Protein AF-A0A1Y4UDP0-F1 (afdb_monomer_lite)

Radius of gyration: 31.89 Å; chains: 1; bounding box: 86×38×86 Å

Sequence (429 aa):
MNTGKEQKILLIIIVIILILTGGYLWKQQQNLVKVISVVLPNDYKDTQQDWIEGIKTCSSDLDFQVNFFFEENEEELNKRLDIENSQNISALITSNDCNINSKDLFAEGYNLAFNIAQKSRPVKLEKNDNEFKIGISLYNKDDTFINTLSTEIENSLKKVANDNNVRLLLDVEDAKGDKYEQNRHIEYFMEQKCDVIAVNIIDTWNASKVINRGKEERIPVIFFNREPSDEDISLWNDVYYVGTDGIELGKMQGEILTEAFLKNNSEIDKNKDGILQYILVEGEEGHSDSVRRTDAMLKKIDNNFTTEQISLVSADWKRDVAKEEFSKVDINKIQNSEAVVCNNDDMALGVLDAMKEMGIKDFPAILGVNGDNEVIDNIEKGYILGTISQNIKGQADIIADLSFKLWKKEYINEEQKIYISGEKHIKLY

pLDDT: mean 77.69, std 23.22, range [30.17, 98.81]

Secondary structure (DSSP, 8-state):
--HHHHHHHHHHHHHHHHHHHHHHHHHHHTT---EEEEEE-GGGTTT-HHHHHHHHHHHHTTT-EEEEEE---HHHHHHHS-TTS-S-------GGG----TTSHHHHHHHHHHHHHHHS--------TTEEEEEEEES-TTSHHHHHHHHHHHHHHHHHHHHTT-EEEEEEEE-TT-HHHHHHHHHHHHHTT-SEEEE--S-GGGHHHHHHHHHHHT--EEEESSPPPHHHHHT-TTEEEEEE-HHHHHHHHHHHHHHHHHHSHHHH-SSSSSEEEEEEEESSTT-HHHHHHHHHHHHHHTTTSEEEEEEEEE-TT-HHHHHHHHTTS-HHHHHH-SEEEESSHHHHHHHHHHHHHTT--S--EEE-SB--HHHHHHHHTTS--B--B--HHHHHHHHHHHHHHHHHT----TTTGGGS-STTEEEE-

Structure (mmCIF, N/CA/C/O backbone):
data_AF-A0A1Y4UDP0-F1
#
_entry.id   AF-A0A1Y4UDP0-F1
#
loop_
_atom_site.group_PDB
_atom_site.id
_atom_site.type_symbol
_atom_site.label_atom_id
_atom_site.label_alt_id
_atom_site.label_comp_id
_atom_site.label_asym_id
_atom_site.label_entity_id
_atom_site.label_seq_id
_atom_site.pdbx_PDB_ins_code
_atom_site.Cartn_x
_atom_site.Cartn_y
_atom_site.Cartn_z
_atom_site.occupancy
_atom_site.B_iso_or_equiv
_atom_site.auth_seq_id
_atom_site.auth_comp_id
_atom_site.auth_asym_id
_atom_site.auth_atom_id
_atom_site.pdbx_PDB_model_num
ATOM 1 N N . MET A 1 1 ? 60.474 14.765 -49.844 1.00 38.56 1 MET A N 1
ATOM 2 C CA . MET A 1 1 ? 61.115 14.082 -48.699 1.00 38.56 1 MET A CA 1
ATOM 3 C C . MET A 1 1 ? 60.457 14.548 -47.404 1.00 38.56 1 MET A C 1
ATOM 5 O O . MET A 1 1 ? 60.931 15.503 -46.811 1.00 38.56 1 MET A O 1
ATOM 9 N N . ASN A 1 2 ? 59.336 13.922 -47.025 1.00 38.66 2 ASN A N 1
ATOM 10 C CA . ASN A 1 2 ? 58.865 13.772 -45.631 1.00 38.66 2 ASN A CA 1
ATOM 11 C C . ASN A 1 2 ? 57.660 12.805 -45.501 1.00 38.66 2 ASN A C 1
ATOM 13 O O . ASN A 1 2 ? 57.052 12.708 -44.439 1.00 38.66 2 ASN A O 1
ATOM 17 N N . THR A 1 3 ? 57.349 12.037 -46.553 1.00 49.44 3 THR A N 1
ATOM 18 C CA . THR A 1 3 ? 56.143 11.200 -46.660 1.00 49.44 3 THR A CA 1
ATOM 19 C C . THR A 1 3 ? 56.081 10.112 -45.589 1.00 49.44 3 THR A C 1
ATOM 21 O O . THR A 1 3 ? 55.053 9.938 -44.952 1.00 49.44 3 THR A O 1
ATOM 24 N N . GLY A 1 4 ? 57.207 9.467 -45.271 1.00 44.09 4 GLY A N 1
ATOM 25 C CA . GLY A 1 4 ? 57.246 8.438 -44.227 1.00 44.09 4 GLY A CA 1
ATOM 26 C C . GLY A 1 4 ? 57.098 8.964 -42.792 1.00 44.09 4 GLY A C 1
ATOM 27 O O . GLY A 1 4 ? 56.805 8.183 -41.892 1.00 44.09 4 GLY A O 1
ATOM 28 N N . LYS A 1 5 ? 57.311 10.266 -42.543 1.00 40.81 5 LYS A N 1
ATOM 29 C CA . LYS A 1 5 ? 57.174 10.864 -41.203 1.00 40.81 5 LYS A CA 1
ATOM 30 C C . LYS A 1 5 ? 55.748 11.363 -40.976 1.00 40.81 5 LYS A C 1
ATOM 32 O O . LYS A 1 5 ? 55.191 11.121 -39.913 1.00 40.81 5 LYS A O 1
ATOM 37 N N . GLU A 1 6 ? 55.147 11.971 -41.995 1.00 45.81 6 GLU A N 1
ATOM 38 C CA . GLU A 1 6 ? 53.739 12.391 -42.000 1.00 45.81 6 GLU A CA 1
ATOM 39 C C . GLU A 1 6 ? 52.789 11.185 -41.971 1.00 45.81 6 GLU A C 1
ATOM 41 O O . GLU A 1 6 ? 51.861 11.170 -41.168 1.00 45.81 6 GLU A O 1
ATOM 46 N N . GLN A 1 7 ? 53.089 10.115 -42.720 1.00 48.62 7 GLN A N 1
ATOM 47 C CA . GLN A 1 7 ? 52.326 8.860 -42.664 1.00 48.62 7 GLN A CA 1
ATOM 48 C C . GLN A 1 7 ? 52.408 8.180 -41.288 1.00 48.62 7 GLN A C 1
ATOM 50 O O . GLN A 1 7 ? 51.400 7.686 -40.793 1.00 48.62 7 GLN A O 1
ATOM 55 N N . LYS A 1 8 ? 53.576 8.200 -40.625 1.00 44.59 8 LYS A N 1
ATOM 56 C CA . LYS A 1 8 ? 53.734 7.679 -39.252 1.00 44.59 8 LYS A CA 1
ATOM 57 C C . LYS A 1 8 ? 52.982 8.513 -38.214 1.00 44.59 8 LYS A C 1
ATOM 59 O O . LYS A 1 8 ? 52.437 7.951 -37.272 1.00 44.59 8 LYS A O 1
ATOM 64 N N . ILE A 1 9 ? 52.946 9.836 -38.381 1.00 46.22 9 ILE A N 1
ATOM 65 C CA . ILE A 1 9 ? 52.204 10.741 -37.494 1.00 46.22 9 ILE A CA 1
ATOM 66 C C . ILE A 1 9 ? 50.697 10.513 -37.651 1.00 46.22 9 ILE A C 1
ATOM 68 O O . ILE A 1 9 ? 50.021 10.324 -36.644 1.00 46.22 9 ILE A O 1
ATOM 72 N N . LEU A 1 10 ? 50.189 10.431 -38.887 1.00 49.62 10 LEU A N 1
ATOM 73 C CA . LEU A 1 10 ? 48.777 10.152 -39.169 1.00 49.62 10 LEU A CA 1
ATOM 74 C C . LEU A 1 10 ? 48.330 8.805 -38.576 1.00 49.62 10 LEU A C 1
ATOM 76 O O . LEU A 1 10 ? 47.253 8.708 -37.999 1.00 49.62 10 LEU A O 1
ATOM 80 N N . LEU A 1 11 ? 49.189 7.786 -38.634 1.00 49.34 11 LEU A N 1
ATOM 81 C CA . LEU A 1 11 ? 48.905 6.468 -38.069 1.00 49.34 11 LEU A CA 1
ATOM 82 C C . LEU A 1 11 ? 48.879 6.468 -36.531 1.00 49.34 11 LEU A C 1
ATOM 84 O O . LEU A 1 11 ? 47.990 5.870 -35.934 1.00 49.34 11 LEU A O 1
ATOM 88 N N . ILE A 1 12 ? 49.811 7.177 -35.881 1.00 49.22 12 ILE A N 1
ATOM 89 C CA . ILE A 1 12 ? 49.803 7.378 -34.420 1.00 49.22 12 ILE A CA 1
ATOM 90 C C . ILE A 1 12 ? 48.519 8.097 -33.993 1.00 49.22 12 ILE A C 1
ATOM 92 O O . ILE A 1 12 ? 47.938 7.763 -32.966 1.00 49.22 12 ILE A O 1
ATOM 96 N N . ILE A 1 13 ? 48.042 9.043 -34.802 1.00 52.22 13 ILE A N 1
ATOM 97 C CA . ILE A 1 13 ? 46.789 9.760 -34.556 1.00 52.22 13 ILE A CA 1
ATOM 98 C C . ILE A 1 13 ? 45.582 8.836 -34.719 1.00 52.22 13 ILE A C 1
ATOM 100 O O . ILE A 1 13 ? 44.713 8.855 -33.856 1.00 52.22 13 ILE A O 1
ATOM 104 N N . ILE A 1 14 ? 45.545 7.983 -35.746 1.00 53.28 14 ILE A N 1
ATOM 105 C CA . ILE A 1 14 ? 44.483 6.979 -35.920 1.00 53.28 14 ILE A CA 1
ATOM 106 C C . ILE A 1 14 ? 44.465 6.008 -34.734 1.00 53.28 14 ILE A C 1
ATOM 108 O O . ILE A 1 14 ? 43.399 5.724 -34.203 1.00 53.28 14 ILE A O 1
ATOM 112 N N . VAL A 1 15 ? 45.625 5.558 -34.251 1.00 51.41 15 VAL A N 1
ATOM 113 C CA . VAL A 1 15 ? 45.730 4.680 -33.073 1.00 51.41 15 VAL A CA 1
ATOM 114 C C . VAL A 1 15 ? 45.275 5.389 -31.796 1.00 51.41 15 VAL A C 1
ATOM 116 O O . VAL A 1 15 ? 44.519 4.815 -31.019 1.00 51.41 15 VAL A O 1
ATOM 119 N N . ILE A 1 16 ? 45.669 6.647 -31.587 1.00 52.31 16 ILE A N 1
ATOM 120 C CA . ILE A 1 16 ? 45.225 7.447 -30.437 1.00 52.31 16 ILE A CA 1
ATOM 121 C C . ILE A 1 16 ? 43.714 7.688 -30.505 1.00 52.31 16 ILE A C 1
ATOM 123 O O . ILE A 1 16 ? 43.038 7.554 -29.492 1.00 52.31 16 ILE A O 1
ATOM 127 N N . ILE A 1 17 ? 43.164 7.971 -31.686 1.00 53.88 17 ILE A N 1
ATOM 128 C CA . ILE A 1 17 ? 41.721 8.109 -31.892 1.00 53.88 17 ILE A CA 1
ATOM 129 C C . ILE A 1 17 ? 41.028 6.768 -31.642 1.00 53.88 17 ILE A C 1
ATOM 131 O O . ILE A 1 17 ? 40.047 6.746 -30.918 1.00 53.88 17 ILE A O 1
ATOM 135 N N . LEU A 1 18 ? 41.534 5.636 -32.128 1.00 53.03 18 LEU A N 1
ATOM 136 C CA . LEU A 1 18 ? 40.938 4.318 -31.879 1.00 53.03 18 LEU A CA 1
ATOM 137 C C . LEU A 1 18 ? 40.977 3.926 -30.394 1.00 53.03 18 LEU A C 1
ATOM 139 O O . LEU A 1 18 ? 39.991 3.405 -29.885 1.00 53.03 18 LEU A O 1
ATOM 143 N N . ILE A 1 19 ? 42.059 4.236 -29.675 1.00 51.56 19 ILE A N 1
ATOM 144 C CA . ILE A 1 19 ? 42.188 3.981 -28.231 1.00 51.56 19 ILE A CA 1
ATOM 145 C C . ILE A 1 19 ? 41.296 4.926 -27.421 1.00 51.56 19 ILE A C 1
ATOM 147 O O . ILE A 1 19 ? 40.658 4.496 -26.465 1.00 51.56 19 ILE A O 1
ATOM 151 N N . LEU A 1 20 ? 41.216 6.206 -27.792 1.00 49.97 20 LEU A N 1
ATOM 152 C CA . LEU A 1 20 ? 40.381 7.183 -27.093 1.00 49.97 20 LEU A CA 1
ATOM 153 C C . LEU A 1 20 ? 38.897 6.982 -27.395 1.00 49.97 20 LEU A C 1
ATOM 155 O O . LEU A 1 20 ? 38.095 7.053 -26.476 1.00 49.97 20 LEU A O 1
ATOM 159 N N . THR A 1 21 ? 38.525 6.689 -28.640 1.00 53.19 21 THR A N 1
ATOM 160 C CA . THR A 1 21 ? 37.130 6.459 -29.054 1.00 53.19 21 THR A CA 1
ATOM 161 C C . THR A 1 21 ? 36.673 5.073 -28.619 1.00 53.19 21 THR A C 1
ATOM 163 O O . THR A 1 21 ? 35.600 4.951 -28.044 1.00 53.19 21 THR A O 1
ATOM 166 N N . GLY A 1 22 ? 37.510 4.047 -28.794 1.00 51.25 22 GLY A N 1
ATOM 167 C CA . GLY A 1 22 ? 37.279 2.701 -28.276 1.00 51.25 22 GLY A CA 1
ATOM 168 C C . GLY A 1 22 ? 37.213 2.693 -26.753 1.00 51.25 22 GLY A C 1
ATOM 169 O O . GLY A 1 22 ? 36.236 2.213 -26.208 1.00 51.25 22 GLY A O 1
ATOM 170 N N . GLY A 1 23 ? 38.162 3.322 -26.055 1.00 46.66 23 GLY A N 1
ATOM 171 C CA . GLY A 1 23 ? 38.160 3.435 -24.593 1.00 46.66 23 GLY A CA 1
ATOM 172 C C . GLY A 1 23 ? 37.022 4.297 -24.036 1.00 46.66 23 GLY A C 1
ATOM 173 O O . GLY A 1 23 ? 36.459 3.967 -22.994 1.00 46.66 23 GLY A O 1
ATOM 174 N N . TYR A 1 24 ? 36.634 5.375 -24.724 1.00 47.44 24 TYR A N 1
ATOM 175 C CA . TYR A 1 24 ? 35.491 6.210 -24.343 1.00 47.44 24 TYR A CA 1
ATOM 176 C C . TYR A 1 24 ? 34.159 5.486 -24.567 1.00 47.44 24 TYR A C 1
ATOM 178 O O . TYR A 1 24 ? 33.324 5.473 -23.664 1.00 47.44 24 TYR A O 1
ATOM 186 N N . LEU A 1 25 ? 33.976 4.830 -25.719 1.00 47.41 25 LEU A N 1
ATOM 187 C CA . LEU A 1 25 ? 32.799 4.007 -26.009 1.00 47.41 25 LEU A CA 1
ATOM 188 C C . LEU A 1 25 ? 32.745 2.774 -25.102 1.00 47.41 25 LEU A C 1
ATOM 190 O O . LEU A 1 25 ? 31.683 2.462 -24.586 1.00 47.41 25 LEU A O 1
ATOM 194 N N . TRP A 1 26 ? 33.874 2.134 -24.807 1.00 46.44 26 TRP A N 1
ATOM 195 C CA . TRP A 1 26 ? 33.985 1.018 -23.865 1.00 46.44 26 TRP A CA 1
ATOM 196 C C . TRP A 1 26 ? 33.598 1.439 -22.440 1.00 46.44 26 TRP A C 1
ATOM 198 O O . TRP A 1 26 ? 32.776 0.785 -21.798 1.00 46.44 26 TRP A O 1
ATOM 208 N N . LYS A 1 27 ? 34.087 2.599 -21.977 1.00 42.88 27 LYS A N 1
ATOM 209 C CA . LYS A 1 27 ? 33.776 3.155 -20.650 1.00 42.88 27 LYS A CA 1
ATOM 210 C C . LYS A 1 27 ? 32.334 3.676 -20.522 1.00 42.88 27 LYS A C 1
ATOM 212 O O . LYS A 1 27 ? 31.789 3.658 -19.424 1.00 42.88 27 LYS A O 1
ATOM 217 N N . GLN A 1 28 ? 31.709 4.132 -21.612 1.00 48.47 28 GLN A N 1
ATOM 218 C CA . GLN A 1 28 ? 30.318 4.625 -21.642 1.00 48.47 28 GLN A CA 1
ATOM 219 C C . GLN A 1 28 ? 29.284 3.535 -22.006 1.00 48.47 28 GLN A C 1
ATOM 221 O O . GLN A 1 28 ? 28.110 3.654 -21.654 1.00 48.47 28 GLN A O 1
ATOM 226 N N . GLN A 1 29 ? 29.680 2.469 -22.711 1.00 49.03 29 GLN A N 1
ATOM 227 C CA . GLN A 1 29 ? 28.775 1.455 -23.280 1.00 49.03 29 GLN A CA 1
ATOM 228 C C . GLN A 1 29 ? 29.024 0.017 -22.798 1.00 49.03 29 GLN A C 1
ATOM 230 O O . GLN A 1 29 ? 28.555 -0.906 -23.454 1.00 49.03 29 GLN A O 1
ATOM 235 N N . GLN A 1 30 ? 29.713 -0.179 -21.666 1.00 49.25 30 GLN A N 1
ATOM 236 C CA . GLN A 1 30 ? 29.819 -1.463 -20.948 1.00 49.25 30 GLN A CA 1
ATOM 237 C C . GLN A 1 30 ? 29.990 -2.698 -21.866 1.00 49.25 30 GLN A C 1
ATOM 239 O O . GLN A 1 30 ? 29.093 -3.525 -21.989 1.00 49.25 30 GLN A O 1
ATOM 244 N N . ASN A 1 31 ? 31.154 -2.838 -22.509 1.00 46.94 31 ASN A N 1
ATOM 245 C CA . ASN A 1 31 ? 31.559 -4.051 -23.250 1.00 46.94 31 ASN A CA 1
ATOM 246 C C . ASN A 1 31 ? 30.736 -4.435 -24.506 1.00 46.94 31 ASN A C 1
ATOM 248 O O . ASN A 1 31 ? 30.874 -5.553 -25.005 1.00 46.94 31 ASN A O 1
ATOM 252 N N . LEU A 1 32 ? 29.912 -3.540 -25.064 1.00 44.22 32 LEU A N 1
ATOM 253 C CA . LEU A 1 32 ? 29.118 -3.833 -26.274 1.00 44.22 32 LEU A CA 1
ATOM 254 C C . LEU A 1 32 ? 29.910 -3.772 -27.595 1.00 44.22 32 LEU A C 1
ATOM 256 O O . LEU A 1 32 ? 29.497 -4.364 -28.590 1.00 44.22 32 LEU A O 1
ATOM 260 N N . VAL A 1 33 ? 31.050 -3.078 -27.631 1.00 49.47 33 VAL A N 1
ATOM 261 C CA . VAL A 1 33 ? 31.911 -3.020 -28.824 1.00 49.47 33 VAL A CA 1
ATOM 262 C C . VAL A 1 33 ? 32.983 -4.101 -28.714 1.00 49.47 33 VAL A C 1
ATOM 264 O O . VAL A 1 33 ? 34.008 -3.889 -28.074 1.00 49.47 33 VAL A O 1
ATOM 267 N N . LYS A 1 34 ? 32.744 -5.263 -29.335 1.00 50.91 34 LYS A N 1
ATOM 268 C CA . LYS A 1 34 ? 33.712 -6.375 -29.367 1.00 50.91 34 LYS A CA 1
ATOM 269 C C . LYS A 1 34 ? 34.588 -6.399 -30.615 1.00 50.91 34 LYS A C 1
ATOM 271 O O . LYS A 1 34 ? 35.609 -7.076 -30.609 1.00 50.91 34 LYS A O 1
ATOM 276 N N . VAL A 1 35 ? 34.213 -5.687 -31.681 1.00 55.09 35 VAL A N 1
ATOM 277 C CA . VAL A 1 35 ? 34.963 -5.646 -32.945 1.00 55.09 35 VAL A CA 1
ATOM 278 C C . VAL A 1 35 ? 34.925 -4.236 -33.534 1.00 55.09 35 VAL A C 1
ATOM 280 O O . VAL A 1 35 ? 33.855 -3.649 -33.616 1.00 55.09 35 VAL A O 1
ATOM 283 N N . ILE A 1 36 ? 36.066 -3.707 -33.975 1.00 57.09 36 ILE A N 1
ATOM 284 C CA . ILE A 1 36 ? 36.199 -2.435 -34.694 1.00 57.09 36 ILE A CA 1
ATOM 285 C C . ILE A 1 36 ? 36.829 -2.718 -36.057 1.00 57.09 36 ILE A C 1
ATOM 287 O O . ILE A 1 36 ? 37.918 -3.274 -36.135 1.00 57.09 36 ILE A O 1
ATOM 291 N N . SER A 1 37 ? 36.170 -2.314 -37.137 1.00 58.69 37 SER A N 1
ATOM 292 C CA . SER A 1 37 ? 36.687 -2.446 -38.503 1.00 58.69 37 SER A CA 1
ATOM 293 C C . SER A 1 37 ? 37.269 -1.113 -38.981 1.00 58.69 37 SER A C 1
ATOM 295 O O . SER A 1 37 ? 36.711 -0.063 -38.699 1.00 58.69 37 SER A O 1
ATOM 297 N N . VAL A 1 38 ? 38.398 -1.127 -39.686 1.00 58.53 38 VAL A N 1
ATOM 298 C CA . VAL A 1 38 ? 39.079 0.071 -40.200 1.00 58.53 38 VAL A CA 1
ATOM 299 C C . VAL A 1 38 ? 39.439 -0.166 -41.659 1.00 58.53 38 VAL A C 1
ATOM 301 O O . VAL A 1 38 ? 40.071 -1.169 -41.972 1.00 58.53 38 VAL A O 1
ATOM 304 N N . VAL A 1 39 ? 39.061 0.747 -42.553 1.00 55.91 39 VAL A N 1
ATOM 305 C CA . VAL A 1 39 ? 39.408 0.677 -43.979 1.00 55.91 39 VAL A CA 1
ATOM 306 C C . VAL A 1 39 ? 40.509 1.694 -44.261 1.00 55.91 39 VAL A C 1
ATOM 308 O O . VAL A 1 39 ? 40.384 2.862 -43.910 1.00 55.91 39 VAL A O 1
ATOM 311 N N . LEU A 1 40 ? 41.609 1.240 -44.854 1.00 55.69 40 LEU A N 1
ATOM 312 C CA . LEU A 1 40 ? 42.770 2.057 -45.190 1.00 55.69 40 LEU A CA 1
ATOM 313 C C . LEU A 1 40 ? 42.903 2.211 -46.712 1.00 55.69 40 LEU A C 1
ATOM 315 O O . LE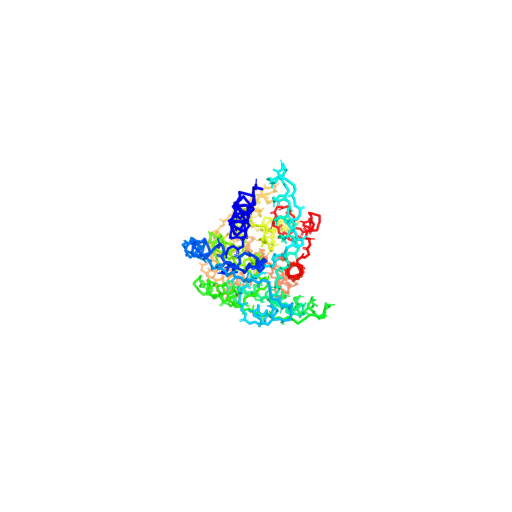U A 1 40 ? 42.555 1.295 -47.454 1.00 55.69 40 LEU A O 1
ATOM 319 N N . PRO A 1 41 ? 43.463 3.317 -47.211 1.00 56.88 41 PRO A N 1
ATOM 320 C CA . PRO A 1 41 ? 43.741 3.465 -48.637 1.00 56.88 41 PRO A CA 1
ATOM 321 C C . PRO A 1 41 ? 44.716 2.392 -49.167 1.00 56.88 41 PRO A C 1
ATOM 323 O O . PRO A 1 41 ? 45.616 1.935 -48.455 1.00 56.88 41 PRO A O 1
ATOM 326 N N . ASN A 1 42 ? 44.544 1.959 -50.421 1.00 58.56 42 ASN A N 1
ATOM 327 C CA . ASN A 1 42 ? 45.311 0.846 -51.016 1.00 58.56 42 ASN A CA 1
ATOM 328 C C . ASN A 1 42 ? 46.831 1.072 -51.072 1.00 58.56 42 ASN A C 1
ATOM 330 O O . ASN A 1 42 ? 47.605 0.117 -51.041 1.00 58.56 42 ASN A O 1
ATOM 334 N N . ASP A 1 43 ? 47.273 2.323 -51.132 1.00 57.59 43 ASP A N 1
ATOM 335 C CA . ASP A 1 43 ? 48.680 2.730 -51.105 1.00 57.59 43 ASP A CA 1
ATOM 336 C C . ASP A 1 43 ? 49.384 2.427 -49.765 1.00 57.59 43 ASP A C 1
ATOM 338 O O . ASP A 1 43 ? 50.612 2.483 -49.689 1.00 57.59 43 ASP A O 1
ATOM 342 N N . TYR A 1 44 ? 48.638 2.016 -48.732 1.00 54.78 44 TYR A N 1
ATOM 343 C CA . TYR A 1 44 ? 49.161 1.598 -47.425 1.00 54.78 44 TYR A CA 1
ATOM 344 C C . TYR A 1 44 ? 49.373 0.078 -47.295 1.00 54.78 44 TYR A C 1
ATOM 346 O O . TYR A 1 44 ? 49.915 -0.379 -46.284 1.00 54.78 44 TYR A O 1
ATOM 354 N N . LYS A 1 45 ? 48.983 -0.714 -48.305 1.00 59.28 45 LYS A N 1
ATOM 355 C CA . LYS A 1 45 ? 48.961 -2.190 -48.258 1.00 59.28 45 LYS A CA 1
ATOM 356 C C . LYS A 1 45 ? 50.332 -2.834 -48.021 1.00 59.28 45 LYS A C 1
ATOM 358 O O . LYS A 1 45 ? 50.424 -3.820 -47.292 1.00 59.28 45 LYS A O 1
ATOM 363 N N . ASP A 1 46 ? 51.391 -2.236 -48.568 1.00 54.16 46 ASP A N 1
ATOM 364 C CA . ASP A 1 46 ? 52.741 -2.820 -48.574 1.00 54.16 46 ASP A CA 1
ATOM 365 C C . ASP A 1 46 ? 53.677 -2.274 -47.477 1.00 54.16 46 ASP A C 1
ATOM 367 O O . ASP A 1 46 ? 54.778 -2.789 -47.295 1.00 54.16 46 ASP A O 1
ATOM 371 N N . THR A 1 47 ? 53.287 -1.230 -46.733 1.00 53.56 47 THR A N 1
ATOM 372 C CA . THR A 1 47 ? 54.210 -0.491 -45.835 1.00 53.56 47 THR A CA 1
ATOM 373 C C . THR A 1 47 ? 53.945 -0.647 -44.335 1.00 53.56 47 THR A C 1
ATOM 375 O O . THR A 1 47 ? 54.678 -0.064 -43.536 1.00 53.56 47 THR A O 1
ATOM 378 N N . GLN A 1 48 ? 52.919 -1.401 -43.921 1.00 58.34 48 GLN A N 1
ATOM 379 C CA . GLN A 1 48 ? 52.398 -1.331 -42.542 1.00 58.34 48 GLN A CA 1
ATOM 380 C C . GLN A 1 48 ? 51.969 -2.687 -41.931 1.00 58.34 48 GLN A C 1
ATOM 382 O O . GLN A 1 48 ? 51.278 -2.695 -40.913 1.00 58.34 48 GLN A O 1
ATOM 387 N N . GLN A 1 49 ? 52.368 -3.835 -42.499 1.00 56.31 49 GLN A N 1
ATOM 388 C CA . GLN A 1 49 ? 51.940 -5.162 -42.004 1.00 56.31 49 GLN A CA 1
ATOM 389 C C . GLN A 1 49 ? 52.319 -5.416 -40.532 1.00 56.31 49 GLN A C 1
ATOM 391 O O . GLN A 1 49 ? 51.450 -5.772 -39.740 1.00 56.31 49 GLN A O 1
ATOM 396 N N . ASP A 1 50 ? 53.561 -5.120 -40.137 1.00 53.00 50 ASP A N 1
ATOM 397 C CA . ASP A 1 50 ? 54.038 -5.319 -38.756 1.00 53.00 50 ASP A CA 1
ATOM 398 C C . ASP A 1 50 ? 53.255 -4.484 -37.721 1.00 53.00 50 ASP A C 1
ATOM 400 O O . ASP A 1 50 ? 53.094 -4.877 -36.566 1.00 53.00 50 ASP A O 1
ATOM 404 N N . TRP A 1 51 ? 52.737 -3.322 -38.130 1.00 53.31 51 TRP A N 1
ATOM 405 C CA . TRP A 1 51 ? 51.965 -2.427 -37.263 1.00 53.31 51 TRP A CA 1
ATOM 406 C C . TRP A 1 51 ? 50.512 -2.868 -37.114 1.00 53.31 51 TRP A C 1
ATOM 408 O O . TRP A 1 51 ? 49.959 -2.788 -36.017 1.00 53.31 51 TRP A O 1
ATOM 418 N N . ILE A 1 52 ? 49.907 -3.367 -38.195 1.00 58.03 52 ILE A N 1
ATOM 419 C CA . ILE A 1 52 ? 48.578 -3.992 -38.164 1.00 58.03 52 ILE A CA 1
ATOM 420 C C . ILE A 1 52 ? 48.592 -5.189 -37.203 1.00 58.03 52 ILE A C 1
ATOM 422 O O . ILE A 1 52 ? 47.676 -5.337 -36.394 1.00 58.03 52 ILE A O 1
ATOM 426 N N . GLU A 1 53 ? 49.651 -5.999 -37.248 1.00 58.12 53 GLU A N 1
ATOM 427 C CA . GLU A 1 53 ? 49.873 -7.117 -36.323 1.00 58.12 53 GLU A CA 1
ATOM 428 C C . GLU A 1 53 ? 49.975 -6.633 -34.860 1.00 58.12 53 GLU A C 1
ATOM 430 O O . GLU A 1 53 ? 49.324 -7.177 -33.963 1.00 58.12 53 GLU A O 1
ATOM 435 N N . GLY A 1 54 ? 50.735 -5.557 -34.618 1.00 54.31 54 GLY A N 1
ATOM 436 C CA . GLY A 1 54 ? 50.911 -4.968 -33.287 1.00 54.31 54 GLY A CA 1
ATOM 437 C C . GLY A 1 54 ? 49.617 -4.414 -32.685 1.00 54.31 54 GLY A C 1
ATOM 438 O O . GLY A 1 54 ? 49.328 -4.656 -31.516 1.00 54.31 54 GLY A O 1
ATOM 439 N N . ILE A 1 55 ? 48.795 -3.725 -33.483 1.00 55.44 55 ILE A N 1
ATOM 440 C CA . ILE A 1 55 ? 47.505 -3.184 -33.022 1.00 55.44 55 ILE A CA 1
ATOM 441 C C . ILE A 1 55 ? 46.522 -4.313 -32.711 1.00 55.44 55 ILE A C 1
ATOM 443 O O . ILE A 1 55 ? 45.850 -4.253 -31.683 1.00 55.44 55 ILE A O 1
ATOM 447 N N . LYS A 1 56 ? 46.467 -5.359 -33.546 1.00 57.44 56 LYS A N 1
ATOM 448 C CA . LYS A 1 56 ? 45.646 -6.549 -33.273 1.00 57.44 56 LYS A CA 1
ATOM 449 C C . LYS A 1 56 ? 46.021 -7.189 -31.939 1.00 57.44 56 LYS A C 1
ATOM 451 O O . LYS A 1 56 ? 45.135 -7.446 -31.127 1.00 57.44 56 LYS A O 1
ATOM 456 N N . THR A 1 57 ? 47.321 -7.345 -31.694 1.00 53.44 57 THR A N 1
ATOM 457 C CA . THR A 1 57 ? 47.864 -7.892 -30.441 1.00 53.44 57 THR A CA 1
ATOM 458 C C . THR A 1 57 ? 47.488 -7.027 -29.231 1.00 53.44 57 THR A C 1
ATOM 460 O O . THR A 1 57 ? 47.005 -7.540 -28.230 1.00 53.44 57 THR A O 1
ATOM 463 N N . CYS A 1 58 ? 47.629 -5.700 -29.317 1.00 49.78 58 CYS A N 1
ATOM 464 C CA . CYS A 1 58 ? 47.240 -4.819 -28.211 1.00 49.78 58 CYS A CA 1
ATOM 465 C C . CYS A 1 58 ? 45.720 -4.765 -27.992 1.00 49.78 58 CYS A C 1
ATOM 467 O O . CYS A 1 58 ? 45.275 -4.582 -26.864 1.00 49.78 58 CYS A O 1
ATOM 469 N N . SER A 1 59 ? 44.918 -4.902 -29.053 1.00 52.41 59 SER A N 1
ATOM 470 C CA . SER A 1 59 ? 43.457 -4.903 -28.938 1.00 52.41 59 SER A CA 1
ATOM 471 C C . SER A 1 59 ? 42.928 -6.169 -28.262 1.00 52.41 59 SER A C 1
ATOM 473 O O . SER A 1 59 ? 42.053 -6.069 -27.404 1.00 52.41 59 SER A O 1
ATOM 475 N N . SER A 1 60 ? 43.520 -7.339 -28.545 1.00 53.91 60 SER A N 1
ATOM 476 C CA . SER A 1 60 ? 43.129 -8.589 -27.884 1.00 53.91 60 SER A CA 1
ATOM 477 C C . SER A 1 60 ? 43.335 -8.554 -26.369 1.00 53.91 60 SER A C 1
ATOM 479 O O . SER A 1 60 ? 42.532 -9.130 -25.644 1.00 53.91 60 SER A O 1
ATOM 481 N N . ASP A 1 61 ? 44.346 -7.827 -25.884 1.00 48.44 61 ASP A N 1
ATOM 482 C CA . ASP A 1 61 ? 44.594 -7.648 -24.446 1.00 48.44 61 ASP A CA 1
ATOM 483 C C . ASP A 1 61 ? 43.552 -6.738 -23.758 1.00 48.44 61 ASP A C 1
ATOM 485 O O . ASP A 1 61 ? 43.474 -6.697 -22.531 1.00 48.44 61 ASP A O 1
ATOM 489 N N . LEU A 1 62 ? 42.747 -6.006 -24.538 1.00 49.72 62 LEU A N 1
ATOM 490 C CA . LEU A 1 62 ? 41.702 -5.085 -24.077 1.00 49.72 62 LEU A CA 1
ATOM 491 C C . LEU A 1 62 ? 40.278 -5.621 -24.317 1.00 49.72 62 LEU A C 1
ATOM 493 O O . LEU A 1 62 ? 39.312 -4.872 -24.175 1.00 49.72 62 LEU A O 1
ATOM 497 N N . ASP A 1 63 ? 40.145 -6.907 -24.658 1.00 53.41 63 ASP A N 1
ATOM 498 C CA . ASP A 1 63 ? 38.868 -7.613 -24.850 1.00 53.41 63 ASP A CA 1
ATOM 499 C C . ASP A 1 63 ? 38.007 -7.087 -26.028 1.00 53.41 63 ASP A C 1
ATOM 501 O O . ASP A 1 63 ? 36.786 -7.260 -26.062 1.00 53.41 63 ASP A O 1
ATOM 505 N N . PHE A 1 64 ? 38.641 -6.468 -27.038 1.00 55.19 64 PHE A N 1
ATOM 506 C CA . PHE A 1 64 ? 38.012 -6.121 -28.322 1.00 55.19 64 PHE A CA 1
ATOM 507 C C . PHE A 1 64 ? 38.934 -6.416 -29.520 1.00 55.19 64 PHE A C 1
ATOM 509 O O . PHE A 1 64 ? 40.149 -6.299 -29.445 1.00 55.19 64 PHE A O 1
ATOM 516 N N . GLN A 1 65 ? 38.368 -6.787 -30.668 1.00 57.25 65 GLN A N 1
ATOM 517 C CA . GLN A 1 65 ? 39.105 -7.123 -31.890 1.00 57.25 65 GLN A CA 1
ATOM 518 C C . GLN A 1 65 ? 39.162 -5.930 -32.851 1.00 57.25 65 GLN A C 1
ATOM 520 O O . GLN A 1 65 ? 38.150 -5.277 -33.078 1.00 57.25 65 GLN A O 1
ATOM 525 N N . VAL A 1 66 ? 40.308 -5.673 -33.491 1.00 59.12 66 VAL A N 1
ATOM 526 C CA . VAL A 1 66 ? 40.406 -4.676 -34.575 1.00 59.12 66 VAL A CA 1
ATOM 527 C C . VAL A 1 66 ? 40.705 -5.347 -35.918 1.00 59.12 66 VAL A C 1
ATOM 529 O O . VAL A 1 66 ? 41.721 -6.024 -36.083 1.00 59.12 66 VAL A O 1
ATOM 532 N N . ASN A 1 67 ? 39.833 -5.138 -36.901 1.00 60.59 67 ASN A N 1
ATOM 533 C CA . ASN A 1 67 ? 39.985 -5.620 -38.270 1.00 60.59 67 ASN A CA 1
ATOM 534 C C . ASN A 1 67 ? 40.434 -4.480 -39.184 1.00 60.59 67 ASN A C 1
ATOM 536 O O . ASN A 1 67 ? 39.862 -3.397 -39.152 1.00 60.59 67 ASN A O 1
ATOM 540 N N . PHE A 1 68 ? 41.426 -4.741 -40.031 1.00 62.66 68 PHE A N 1
ATOM 541 C CA . PHE A 1 68 ? 41.888 -3.792 -41.041 1.00 62.66 68 PHE A CA 1
ATOM 542 C C . PHE A 1 68 ? 41.553 -4.316 -42.435 1.00 62.66 68 PHE A C 1
ATOM 544 O O . PHE A 1 68 ? 41.829 -5.474 -42.754 1.00 62.66 68 PHE A O 1
ATOM 551 N N . PHE A 1 69 ? 40.994 -3.441 -43.257 1.00 63.09 69 PHE A N 1
ATOM 552 C CA . PHE A 1 69 ? 40.676 -3.649 -44.661 1.00 63.09 69 PHE A CA 1
ATOM 553 C C . PHE A 1 69 ? 41.393 -2.582 -45.488 1.00 63.09 69 PHE A C 1
ATOM 555 O O . PHE A 1 69 ? 41.776 -1.541 -44.957 1.00 63.09 69 PHE A O 1
ATOM 562 N N . PHE A 1 70 ? 41.563 -2.827 -46.783 1.00 63.91 70 PHE A N 1
ATOM 563 C CA . PHE A 1 70 ? 42.052 -1.817 -47.717 1.00 63.91 70 PHE A CA 1
ATOM 564 C C . PHE A 1 70 ? 40.930 -1.459 -48.694 1.00 63.91 70 PHE A C 1
ATOM 566 O O . PHE A 1 70 ? 40.110 -2.326 -48.991 1.00 63.91 70 PHE A O 1
ATOM 573 N N . GLU A 1 71 ? 40.852 -0.197 -49.124 1.00 57.28 71 GLU A N 1
ATOM 574 C CA . GLU A 1 71 ? 39.787 0.305 -50.002 1.00 57.28 71 GLU A CA 1
ATOM 575 C C . GLU A 1 71 ? 39.640 -0.584 -51.256 1.00 57.28 71 GLU A C 1
ATOM 577 O O . GLU A 1 71 ? 40.505 -0.617 -52.127 1.00 57.28 71 GLU A O 1
ATOM 582 N N . GLU A 1 72 ? 38.521 -1.296 -51.365 1.00 56.50 72 GLU A N 1
ATOM 583 C CA . GLU A 1 72 ? 38.033 -1.937 -52.593 1.00 56.50 72 GLU A CA 1
ATOM 584 C C . GLU A 1 72 ? 36.719 -1.240 -52.997 1.00 56.50 72 GLU A C 1
ATOM 586 O O . GLU A 1 72 ? 36.296 -0.292 -52.331 1.00 56.50 72 GLU A O 1
ATOM 591 N N . ASN A 1 73 ? 36.084 -1.631 -54.109 1.00 52.50 73 ASN A N 1
ATOM 592 C CA . ASN A 1 73 ? 34.844 -0.963 -54.517 1.00 52.50 73 ASN A CA 1
ATOM 593 C C . ASN A 1 73 ? 33.769 -1.052 -53.405 1.00 52.50 73 ASN A C 1
ATOM 595 O O . ASN A 1 73 ? 33.733 -1.997 -52.614 1.00 52.50 73 ASN A O 1
ATOM 599 N N . GLU A 1 74 ? 32.887 -0.056 -53.358 1.00 46.62 74 GLU A N 1
ATOM 600 C CA . GLU A 1 74 ? 31.905 0.153 -52.284 1.00 46.62 74 GLU A CA 1
ATOM 601 C C . GLU A 1 74 ? 30.939 -1.038 -52.085 1.00 46.62 74 GLU A C 1
ATOM 603 O O . GLU A 1 74 ? 30.508 -1.329 -50.970 1.00 46.62 74 GLU A O 1
ATOM 608 N N . GLU A 1 75 ? 30.636 -1.783 -53.151 1.00 47.88 75 GLU A N 1
ATOM 609 C CA . GLU A 1 75 ? 29.742 -2.947 -53.133 1.00 47.88 75 GLU A CA 1
ATOM 610 C C . GLU A 1 75 ? 30.397 -4.171 -52.462 1.00 47.88 75 GLU A C 1
ATOM 612 O O . GLU A 1 75 ? 29.744 -4.951 -51.764 1.00 47.88 75 GLU A O 1
ATOM 617 N N . GLU A 1 76 ? 31.709 -4.324 -52.633 1.00 52.19 76 GLU A N 1
ATOM 618 C CA . GLU A 1 76 ? 32.511 -5.413 -52.071 1.00 52.19 76 GLU A CA 1
ATOM 619 C C . GLU A 1 76 ? 32.843 -5.168 -50.590 1.00 52.19 76 GLU A C 1
ATOM 621 O O . GLU A 1 76 ? 32.830 -6.098 -49.776 1.00 52.19 76 GLU A O 1
ATOM 626 N N . LEU A 1 77 ? 33.021 -3.894 -50.224 1.00 50.47 77 LEU A N 1
ATOM 627 C CA . LEU A 1 77 ? 33.171 -3.434 -48.845 1.00 50.47 77 LEU A CA 1
ATOM 628 C C . LEU A 1 77 ? 31.908 -3.726 -48.013 1.00 50.47 77 LEU A C 1
ATOM 630 O O . LEU A 1 77 ? 31.995 -4.299 -46.928 1.00 50.47 77 LEU A O 1
ATOM 634 N N . ASN A 1 78 ? 30.728 -3.415 -48.560 1.00 50.47 78 ASN A N 1
ATOM 635 C CA . ASN A 1 78 ? 29.437 -3.667 -47.913 1.00 50.47 78 ASN A CA 1
ATOM 636 C C . ASN A 1 78 ? 29.128 -5.167 -47.753 1.00 50.47 78 ASN A C 1
ATOM 638 O O . ASN A 1 78 ? 28.572 -5.567 -46.733 1.00 50.47 78 ASN A O 1
ATOM 642 N N . LYS A 1 79 ? 29.544 -6.019 -48.704 1.00 52.28 79 LYS A N 1
ATOM 643 C CA . LYS A 1 79 ? 29.406 -7.487 -48.600 1.00 52.28 79 LYS A CA 1
ATOM 644 C C . LYS A 1 79 ? 30.281 -8.112 -47.516 1.00 52.28 79 LYS A C 1
ATOM 646 O O . LYS A 1 79 ? 29.876 -9.092 -46.904 1.00 52.28 79 LYS A O 1
ATOM 651 N N . ARG A 1 80 ? 31.493 -7.594 -47.294 1.00 50.31 80 ARG A N 1
ATOM 652 C CA . ARG A 1 80 ? 32.408 -8.119 -46.261 1.00 50.31 80 ARG A CA 1
ATOM 653 C C . ARG A 1 80 ? 32.103 -7.595 -44.862 1.00 50.31 80 ARG A C 1
ATOM 655 O O . ARG A 1 80 ? 32.493 -8.233 -43.889 1.00 50.31 80 ARG A O 1
ATOM 662 N N . LEU A 1 81 ? 31.428 -6.451 -44.769 1.00 49.38 81 LEU A N 1
ATOM 663 C CA . LEU A 1 81 ? 30.984 -5.857 -43.509 1.00 49.38 81 LEU A CA 1
ATOM 664 C C . LEU A 1 81 ? 29.671 -6.451 -42.974 1.00 49.38 81 LEU A C 1
ATOM 666 O O . LEU A 1 81 ? 29.283 -6.051 -41.882 1.00 49.38 81 LEU A O 1
ATOM 670 N N . ASP A 1 82 ? 29.029 -7.370 -43.713 1.00 43.44 82 ASP A N 1
ATOM 671 C CA . ASP A 1 82 ? 27.845 -8.180 -43.358 1.00 43.44 82 ASP A CA 1
ATOM 672 C C . ASP A 1 82 ? 27.048 -7.628 -42.158 1.00 43.44 82 ASP A C 1
ATOM 674 O O . ASP A 1 82 ? 27.057 -8.150 -41.038 1.00 43.44 82 ASP A O 1
ATOM 678 N N . ILE A 1 83 ? 26.399 -6.488 -42.409 1.00 44.66 83 ILE A N 1
ATOM 679 C CA . ILE A 1 83 ? 25.682 -5.665 -41.423 1.00 44.66 83 ILE A CA 1
ATOM 680 C C . ILE A 1 83 ? 24.423 -6.380 -40.887 1.00 44.66 83 ILE A C 1
ATOM 682 O O . ILE A 1 83 ? 23.802 -5.911 -39.937 1.00 44.66 83 ILE A O 1
ATOM 686 N N . GLU A 1 84 ? 24.069 -7.554 -41.414 1.00 35.97 84 GLU A N 1
ATOM 687 C CA . GLU A 1 84 ? 22.835 -8.258 -41.052 1.00 35.97 84 GLU A CA 1
ATOM 688 C C . GLU A 1 84 ? 22.992 -9.426 -40.064 1.00 35.97 84 GLU A C 1
ATOM 690 O O . GLU A 1 84 ? 21.976 -10.003 -39.692 1.00 35.97 84 GLU A O 1
ATOM 695 N N . ASN A 1 85 ? 24.190 -9.787 -39.569 1.00 36.25 85 ASN A N 1
ATOM 696 C CA . ASN A 1 85 ? 24.284 -10.977 -38.696 1.00 36.25 85 ASN A CA 1
ATOM 697 C C . ASN A 1 85 ? 25.336 -11.000 -37.576 1.00 36.25 85 ASN A C 1
ATOM 699 O O . ASN A 1 85 ? 25.671 -12.076 -37.076 1.00 36.25 85 ASN A O 1
ATOM 703 N N . SER A 1 86 ? 25.834 -9.862 -37.087 1.00 35.34 86 SER A N 1
ATOM 704 C CA . SER A 1 86 ? 26.688 -9.899 -35.891 1.00 35.34 86 SER A CA 1
ATOM 705 C C . SER A 1 86 ? 26.345 -8.828 -34.869 1.00 35.34 86 SER A C 1
ATOM 707 O O . SER A 1 86 ? 26.036 -7.689 -35.196 1.00 35.34 86 SER A O 1
ATOM 709 N N . GLN A 1 87 ? 26.416 -9.216 -33.599 1.00 36.91 87 GLN A N 1
ATOM 710 C CA . GLN A 1 87 ? 26.218 -8.387 -32.408 1.00 36.91 87 GLN A CA 1
ATOM 711 C C . GLN A 1 87 ? 27.298 -7.287 -32.239 1.00 36.91 87 GLN A C 1
ATOM 713 O O . GLN A 1 87 ? 27.616 -6.917 -31.114 1.00 36.91 87 GLN A O 1
ATOM 718 N N . ASN A 1 88 ? 27.902 -6.781 -33.322 1.00 40.97 88 ASN A N 1
ATOM 719 C CA . ASN A 1 88 ? 29.107 -5.954 -33.292 1.00 40.97 88 ASN A CA 1
ATOM 720 C C . ASN A 1 88 ? 28.892 -4.597 -33.980 1.00 40.97 88 ASN A C 1
ATOM 722 O O . ASN A 1 88 ? 28.508 -4.518 -35.145 1.00 40.97 88 ASN A O 1
ATOM 726 N N . ILE A 1 89 ? 29.198 -3.514 -33.264 1.00 40.94 89 ILE A N 1
ATOM 727 C CA . ILE A 1 89 ? 29.191 -2.140 -33.785 1.00 40.94 89 ILE A CA 1
ATOM 728 C C . ILE A 1 89 ? 30.424 -1.939 -34.677 1.00 40.94 89 ILE A C 1
ATOM 730 O O . ILE A 1 89 ? 31.545 -1.922 -34.181 1.00 40.94 89 ILE A O 1
ATOM 734 N N . SER A 1 90 ? 30.220 -1.732 -35.979 1.00 41.00 90 SER A N 1
ATOM 735 C CA . SER A 1 90 ? 31.289 -1.388 -36.930 1.00 41.00 90 SER A CA 1
ATOM 736 C C . SER A 1 90 ? 31.347 0.128 -37.168 1.00 41.00 90 SER A C 1
ATOM 738 O O . SER A 1 90 ? 30.321 0.747 -37.435 1.00 41.00 90 SER A O 1
ATOM 740 N N . ALA A 1 91 ? 32.536 0.734 -37.099 1.00 41.72 91 ALA A N 1
ATOM 741 C CA . ALA A 1 91 ? 32.788 2.106 -37.554 1.00 41.72 91 ALA A CA 1
ATOM 742 C C . ALA A 1 91 ? 33.470 2.064 -38.932 1.00 41.72 91 ALA A C 1
ATOM 744 O O . ALA A 1 91 ? 34.307 1.200 -39.162 1.00 41.72 91 ALA A O 1
ATOM 745 N N . LEU A 1 92 ? 33.126 2.974 -39.846 1.00 40.91 92 LEU A N 1
ATOM 746 C CA . LEU A 1 92 ? 33.770 3.105 -41.158 1.00 40.91 92 LEU A CA 1
ATOM 747 C C . LEU A 1 92 ? 34.475 4.466 -41.222 1.00 40.91 92 LEU A C 1
ATOM 749 O O . LEU A 1 92 ? 33.835 5.492 -41.009 1.00 40.91 92 LEU A O 1
ATOM 753 N N . ILE A 1 93 ? 35.783 4.472 -41.490 1.00 43.53 93 ILE A N 1
ATOM 754 C CA . ILE A 1 93 ? 36.593 5.689 -41.673 1.00 43.53 93 ILE A CA 1
ATOM 755 C C . ILE A 1 93 ? 37.079 5.695 -43.122 1.00 43.53 93 ILE A C 1
ATOM 757 O O . ILE A 1 93 ? 37.639 4.694 -43.564 1.00 43.53 93 ILE A O 1
ATOM 761 N N . THR A 1 94 ? 36.854 6.791 -43.855 1.00 41.00 94 THR A N 1
ATOM 762 C CA . THR A 1 94 ? 37.243 6.911 -45.271 1.00 41.00 94 THR A CA 1
ATOM 763 C C . THR A 1 94 ? 38.313 7.979 -45.484 1.00 41.00 94 THR A C 1
ATOM 765 O O . THR A 1 94 ? 38.470 8.899 -44.681 1.00 41.00 94 THR A O 1
ATOM 768 N N . SER A 1 95 ? 39.045 7.887 -46.596 1.00 37.84 95 SER A N 1
ATOM 769 C CA . SER A 1 95 ? 40.089 8.849 -46.984 1.00 37.84 95 SER A CA 1
ATOM 770 C C . SER A 1 95 ? 39.589 10.296 -47.127 1.00 37.84 95 SER A C 1
ATOM 772 O O . SER A 1 95 ? 40.343 11.239 -46.873 1.00 37.84 95 SER A O 1
ATOM 774 N N . ASN A 1 96 ? 38.307 10.489 -47.454 1.00 37.72 96 ASN A N 1
ATOM 775 C CA . ASN A 1 96 ? 37.681 11.810 -47.561 1.00 37.72 96 ASN A CA 1
ATOM 776 C C . ASN A 1 96 ? 37.554 12.544 -46.213 1.00 37.72 96 ASN A C 1
ATOM 778 O O . ASN A 1 96 ? 37.420 13.768 -46.203 1.00 37.72 96 ASN A O 1
ATOM 782 N N . ASP A 1 97 ? 37.654 11.833 -45.086 1.00 38.12 97 ASP A N 1
ATOM 783 C CA . ASP A 1 97 ? 37.526 12.399 -43.739 1.00 38.12 97 ASP A CA 1
ATOM 784 C C . ASP A 1 97 ? 38.864 12.928 -43.165 1.00 38.12 97 ASP A C 1
ATOM 786 O O . ASP A 1 97 ? 38.890 13.487 -42.069 1.00 38.12 97 ASP A O 1
ATOM 790 N N . CYS A 1 98 ? 39.991 12.780 -43.882 1.00 37.06 98 CYS A N 1
ATOM 791 C CA . CYS A 1 98 ? 41.349 12.979 -43.340 1.00 37.06 98 CYS A CA 1
ATOM 792 C C . CYS A 1 98 ? 42.113 14.239 -43.813 1.00 37.06 98 CYS A C 1
ATOM 794 O O . CYS A 1 98 ? 43.319 14.340 -43.577 1.00 37.06 98 CYS A O 1
ATOM 796 N N . ASN A 1 99 ? 41.468 15.229 -44.439 1.00 37.25 99 ASN A N 1
ATOM 797 C CA . ASN A 1 99 ? 42.147 16.470 -44.856 1.00 37.25 99 ASN A CA 1
ATOM 798 C C . ASN A 1 99 ? 42.341 17.455 -43.681 1.00 37.25 99 ASN A C 1
ATOM 800 O O . ASN A 1 99 ? 41.586 18.414 -43.539 1.00 37.25 99 ASN A O 1
ATOM 804 N N . ILE A 1 100 ? 43.359 17.232 -42.839 1.00 39.59 100 ILE A N 1
ATOM 805 C CA . ILE A 1 100 ? 43.676 18.088 -41.678 1.00 39.59 100 ILE A CA 1
ATOM 806 C C . ILE A 1 100 ? 45.149 18.538 -41.708 1.00 39.59 100 ILE A C 1
ATOM 808 O O . ILE A 1 100 ? 46.062 17.740 -41.917 1.00 39.59 100 ILE A O 1
ATOM 812 N N . ASN A 1 101 ? 45.389 19.838 -41.498 1.00 37.34 101 ASN A N 1
ATOM 813 C CA . ASN A 1 101 ? 46.715 20.464 -41.535 1.00 37.34 101 ASN A CA 1
ATOM 814 C C . ASN A 1 101 ? 47.464 20.305 -40.193 1.00 37.34 101 ASN A C 1
ATOM 816 O O . ASN A 1 101 ? 46.866 20.321 -39.121 1.00 37.34 101 ASN A O 1
ATOM 820 N N . SER A 1 102 ? 48.796 20.186 -40.239 1.00 38.41 102 SER A N 1
ATOM 821 C CA . SER A 1 102 ? 49.651 19.571 -39.206 1.00 38.41 102 SER A CA 1
ATOM 822 C C . SER A 1 102 ? 49.766 20.289 -37.839 1.00 38.41 102 SER A C 1
ATOM 824 O O . SER A 1 102 ? 50.603 19.890 -37.028 1.00 38.41 102 SER A O 1
ATOM 826 N N . LYS A 1 103 ? 49.017 21.371 -37.577 1.00 34.06 103 LYS A N 1
ATOM 827 C CA . LYS A 1 103 ? 49.226 22.250 -36.405 1.00 34.06 103 LYS A CA 1
ATOM 828 C C . LYS A 1 103 ? 48.076 22.333 -35.396 1.00 34.06 103 LYS A C 1
ATOM 830 O O . LYS A 1 103 ? 48.366 22.675 -34.255 1.00 34.06 103 LYS A O 1
ATOM 835 N N . ASP A 1 104 ? 46.859 21.913 -35.743 1.00 37.50 104 ASP A N 1
ATOM 836 C CA . ASP A 1 104 ? 45.676 22.005 -34.857 1.00 37.50 104 ASP A CA 1
ATOM 837 C C . ASP A 1 104 ? 45.089 20.623 -34.467 1.00 37.50 104 ASP A C 1
ATOM 839 O O . ASP A 1 104 ? 44.002 20.495 -33.899 1.00 37.50 104 ASP A O 1
ATOM 843 N N . LEU A 1 105 ? 45.861 19.555 -34.711 1.00 36.41 105 LEU A N 1
ATOM 844 C CA . LEU A 1 105 ? 45.393 18.162 -34.750 1.00 36.41 105 LEU A CA 1
ATOM 845 C C . LEU A 1 105 ? 44.802 17.574 -33.471 1.00 36.41 105 LEU A C 1
ATOM 847 O O . LEU A 1 105 ? 43.996 16.652 -33.565 1.00 36.41 105 LEU A O 1
ATOM 851 N N . PHE A 1 106 ? 45.175 18.055 -32.287 1.00 33.59 106 PHE A N 1
ATOM 852 C CA . PHE A 1 106 ? 44.621 17.500 -31.047 1.00 33.59 106 PHE A CA 1
ATOM 853 C C . PHE A 1 106 ? 43.182 17.970 -30.797 1.00 33.59 106 PHE A C 1
ATOM 855 O O . PHE A 1 106 ? 42.349 17.178 -30.362 1.00 33.59 106 PHE A O 1
ATOM 862 N N . ALA A 1 107 ? 42.873 19.231 -31.110 1.00 34.81 107 ALA A N 1
ATOM 863 C CA . ALA A 1 107 ? 41.528 19.780 -30.958 1.00 34.81 107 ALA A CA 1
ATOM 864 C C . ALA A 1 107 ? 40.611 19.325 -32.105 1.00 34.81 107 ALA A C 1
ATOM 866 O O . ALA A 1 107 ? 39.465 18.945 -31.872 1.00 34.81 107 ALA A O 1
ATOM 867 N N . GLU A 1 108 ? 41.127 19.294 -33.336 1.00 38.22 108 GLU A N 1
ATOM 868 C CA . GLU A 1 108 ? 40.353 18.876 -34.509 1.00 38.22 108 GLU A CA 1
ATOM 869 C C . GLU A 1 108 ? 40.157 17.357 -34.580 1.00 38.22 108 GLU A C 1
ATOM 871 O O . GLU A 1 108 ? 39.065 16.914 -34.919 1.00 38.22 108 GLU A O 1
ATOM 876 N N . GLY A 1 109 ? 41.147 16.551 -34.176 1.00 37.31 109 GLY A N 1
ATOM 877 C CA . GLY A 1 109 ? 41.018 15.092 -34.093 1.00 37.31 109 GLY A CA 1
ATOM 878 C C . GLY A 1 109 ? 40.029 14.639 -33.016 1.00 37.31 109 GLY A C 1
ATOM 879 O O . GLY A 1 109 ? 39.241 13.725 -33.253 1.00 37.31 109 GLY A O 1
ATOM 880 N N . TYR A 1 110 ? 40.001 15.320 -31.864 1.00 39.62 110 TYR A N 1
ATOM 881 C CA . TYR A 1 110 ? 38.983 15.095 -30.832 1.00 39.62 110 TYR A CA 1
ATOM 882 C C . TYR A 1 110 ? 37.586 15.491 -31.327 1.00 39.62 110 TYR A C 1
ATOM 884 O O . TYR A 1 110 ? 36.642 14.721 -31.175 1.00 39.62 110 TYR A O 1
ATOM 892 N N . ASN A 1 111 ? 37.451 16.648 -31.984 1.00 41.78 111 ASN A N 1
ATOM 893 C CA . ASN A 1 111 ? 36.177 17.090 -32.555 1.00 41.78 111 ASN A CA 1
ATOM 894 C C . ASN A 1 111 ? 35.700 16.182 -33.699 1.00 41.78 111 ASN A C 1
ATOM 896 O O . ASN A 1 111 ? 34.503 15.941 -33.819 1.00 41.78 111 ASN A O 1
ATOM 900 N N . LEU A 1 112 ? 36.608 15.645 -34.519 1.00 40.84 112 LEU A N 1
ATOM 901 C CA . LEU A 1 112 ? 36.289 14.683 -35.573 1.00 40.84 112 LEU A CA 1
ATOM 902 C C . LEU A 1 112 ? 35.839 13.343 -34.980 1.00 40.84 112 LEU A C 1
ATOM 904 O O . LEU A 1 112 ? 34.797 12.838 -35.379 1.00 40.84 112 LEU A O 1
ATOM 908 N N . ALA A 1 113 ? 36.557 12.808 -33.988 1.00 42.53 113 ALA A N 1
ATOM 909 C CA . ALA A 1 113 ? 36.164 11.590 -33.276 1.00 42.53 113 ALA A CA 1
ATOM 910 C C . ALA A 1 113 ? 34.814 11.755 -32.558 1.00 42.53 113 ALA A C 1
ATOM 912 O O . ALA A 1 113 ? 33.968 10.868 -32.617 1.00 42.53 113 ALA A O 1
ATOM 913 N N . PHE A 1 114 ? 34.575 12.919 -31.948 1.00 40.66 114 PHE A N 1
ATOM 914 C CA . PHE A 1 114 ? 33.306 13.278 -31.319 1.00 40.66 114 PHE A CA 1
ATOM 915 C C . PHE A 1 114 ? 32.167 13.414 -32.345 1.00 40.66 114 PHE A C 1
ATOM 917 O O . PHE A 1 114 ? 31.078 12.890 -32.127 1.00 40.66 114 PHE A O 1
ATOM 924 N N . ASN A 1 115 ? 32.419 14.036 -33.502 1.00 42.53 115 ASN A N 1
ATOM 925 C CA . ASN A 1 115 ? 31.445 14.166 -34.590 1.00 42.53 115 ASN A CA 1
ATOM 926 C C . ASN A 1 115 ? 31.148 12.830 -35.284 1.00 42.53 115 ASN A C 1
ATOM 928 O O . ASN A 1 115 ? 30.004 12.584 -35.658 1.00 42.53 115 ASN A O 1
ATOM 932 N N . ILE A 1 116 ? 32.149 11.961 -35.450 1.00 42.47 116 ILE A N 1
ATOM 933 C CA . ILE A 1 116 ? 31.964 10.596 -35.949 1.00 42.47 116 ILE A CA 1
ATOM 934 C C . ILE A 1 116 ? 31.175 9.797 -34.916 1.00 42.47 116 ILE A C 1
ATOM 936 O O . ILE A 1 116 ? 30.159 9.240 -35.285 1.00 42.47 116 ILE A O 1
ATOM 940 N N . ALA A 1 117 ? 31.515 9.831 -33.623 1.00 41.41 117 ALA A N 1
ATOM 941 C CA . ALA A 1 117 ? 30.728 9.179 -32.570 1.00 41.41 117 ALA A CA 1
ATOM 942 C C . ALA A 1 117 ? 29.270 9.684 -32.491 1.00 41.41 117 ALA A C 1
ATOM 944 O O . ALA A 1 117 ? 28.375 8.897 -32.199 1.00 41.41 117 ALA A O 1
ATOM 945 N N . GLN A 1 118 ? 29.011 10.962 -32.797 1.00 37.06 118 GLN A N 1
ATOM 946 C CA . GLN A 1 118 ? 27.650 11.502 -32.932 1.00 37.06 118 GLN A CA 1
ATOM 947 C C . GLN A 1 118 ? 26.929 11.050 -34.215 1.00 37.06 118 GLN A C 1
ATOM 949 O O . GLN A 1 118 ? 25.703 10.929 -34.214 1.00 37.06 118 GLN A O 1
ATOM 954 N N . LYS A 1 119 ? 27.657 10.827 -35.319 1.00 36.41 119 LYS A N 1
ATOM 955 C CA . LYS A 1 119 ? 27.106 10.378 -36.614 1.00 36.41 119 LYS A CA 1
ATOM 956 C C . LYS A 1 119 ? 26.975 8.856 -36.723 1.00 36.41 119 LYS A C 1
ATOM 958 O O . LYS A 1 119 ? 26.107 8.384 -37.456 1.00 36.41 119 LYS A O 1
ATOM 963 N N . SER A 1 120 ? 27.800 8.107 -35.996 1.00 36.22 120 SER A N 1
ATOM 964 C CA . SER A 1 120 ? 27.739 6.661 -35.810 1.00 36.22 120 SER A CA 1
ATOM 965 C C . SER A 1 120 ? 26.459 6.333 -35.060 1.00 36.22 120 SER A C 1
ATOM 967 O O . SER A 1 120 ? 26.415 6.309 -33.830 1.00 36.22 120 SER A O 1
ATOM 969 N N . ARG A 1 121 ? 25.374 6.120 -35.802 1.00 33.31 121 ARG A N 1
ATOM 970 C CA . ARG A 1 121 ? 24.142 5.614 -35.210 1.00 33.31 121 ARG A CA 1
ATOM 971 C C . ARG A 1 121 ? 24.435 4.215 -34.670 1.00 33.31 121 ARG A C 1
ATOM 973 O O . ARG A 1 121 ? 24.940 3.393 -35.436 1.00 33.31 121 ARG A O 1
ATOM 980 N N . PRO A 1 122 ? 24.111 3.904 -33.401 1.00 34.25 122 PRO A N 1
ATOM 981 C CA . PRO A 1 122 ? 23.997 2.509 -33.020 1.00 34.25 122 PRO A CA 1
ATOM 982 C C . PRO A 1 122 ? 23.029 1.869 -34.016 1.00 34.25 122 PRO A C 1
ATOM 984 O O . PRO A 1 122 ? 21.958 2.429 -34.275 1.00 34.25 122 PRO A O 1
ATOM 987 N N . VAL A 1 123 ? 23.402 0.724 -34.590 1.00 32.44 123 VAL A N 1
ATOM 988 C CA . VAL A 1 123 ? 22.399 -0.174 -35.156 1.00 32.44 123 VAL A CA 1
ATOM 989 C C . VAL A 1 123 ? 21.514 -0.518 -33.966 1.00 32.44 123 VAL A C 1
ATOM 991 O O . VAL A 1 123 ? 21.873 -1.328 -33.112 1.00 32.44 123 VAL A O 1
ATOM 994 N N . LYS A 1 124 ? 20.397 0.209 -33.834 1.00 34.03 124 LYS A N 1
ATOM 995 C CA . LYS A 1 124 ? 19.258 -0.232 -33.044 1.00 34.03 124 LYS A CA 1
ATOM 996 C C . LYS A 1 124 ? 19.047 -1.656 -33.557 1.00 34.03 124 LYS A C 1
ATOM 998 O O . LYS A 1 124 ? 18.722 -1.821 -34.729 1.00 34.03 124 LYS A O 1
ATOM 1003 N N . LEU A 1 125 ? 19.227 -2.673 -32.707 1.00 34.16 125 LEU A N 1
ATOM 1004 C CA . LEU A 1 125 ? 18.341 -3.829 -32.823 1.00 34.16 125 LEU A CA 1
ATOM 1005 C C . LEU A 1 125 ? 16.971 -3.198 -33.021 1.00 34.16 125 LEU A C 1
ATOM 1007 O O . LEU A 1 125 ? 16.617 -2.338 -32.205 1.00 34.16 125 LEU A O 1
ATOM 1011 N N . GLU A 1 126 ? 16.313 -3.465 -34.147 1.00 36.19 126 GLU A N 1
ATOM 1012 C CA . GLU A 1 126 ? 14.976 -2.948 -34.390 1.00 36.19 126 GLU A CA 1
ATOM 1013 C C . GLU A 1 126 ? 14.104 -3.475 -33.255 1.00 36.19 126 GLU A C 1
ATOM 1015 O O . GLU A 1 126 ? 13.543 -4.565 -33.297 1.00 36.19 126 GLU A O 1
ATOM 1020 N N . LYS A 1 127 ? 14.055 -2.706 -32.168 1.00 49.16 127 LYS A N 1
ATOM 1021 C CA . LYS A 1 127 ? 13.004 -2.787 -31.192 1.00 49.16 127 LYS A CA 1
ATOM 1022 C C . LYS A 1 127 ? 11.785 -2.511 -32.033 1.00 49.16 127 LYS A C 1
ATOM 1024 O O . LYS A 1 127 ? 11.722 -1.474 -32.697 1.00 49.16 127 LYS A O 1
ATOM 1029 N N . ASN A 1 128 ? 10.883 -3.475 -32.080 1.00 56.69 128 ASN A N 1
ATOM 1030 C CA . ASN A 1 128 ? 9.593 -3.244 -32.675 1.00 56.69 128 ASN A CA 1
ATOM 1031 C C . ASN A 1 128 ? 9.003 -2.070 -31.885 1.00 56.69 128 ASN A C 1
ATOM 1033 O O . ASN A 1 128 ? 8.575 -2.249 -30.750 1.00 56.69 128 ASN A O 1
ATOM 1037 N N . ASP A 1 129 ? 9.071 -0.847 -32.428 1.00 64.75 129 ASP A N 1
ATOM 1038 C CA . ASP A 1 129 ? 8.677 0.389 -31.726 1.00 64.75 129 ASP A CA 1
ATOM 1039 C C . ASP A 1 129 ? 7.154 0.384 -31.410 1.00 64.75 129 ASP A C 1
ATOM 1041 O O . ASP A 1 129 ? 6.621 1.320 -30.806 1.00 64.75 129 ASP A O 1
ATOM 1045 N N . ASN A 1 130 ? 6.470 -0.698 -31.803 1.00 83.44 130 ASN A N 1
ATOM 1046 C CA . ASN A 1 130 ? 5.087 -1.037 -31.531 1.00 83.44 130 ASN A CA 1
ATOM 1047 C C . ASN A 1 130 ? 4.882 -2.098 -30.426 1.00 83.44 130 ASN A C 1
ATOM 1049 O O . ASN A 1 130 ? 3.741 -2.487 -30.190 1.00 83.44 130 ASN A O 1
ATOM 1053 N N . GLU A 1 131 ? 5.936 -2.591 -29.767 1.00 92.50 131 GLU A N 1
ATOM 1054 C CA . GLU A 1 131 ? 5.850 -3.508 -28.621 1.00 92.50 131 GLU A CA 1
ATOM 1055 C C . GLU A 1 131 ? 6.386 -2.843 -27.347 1.00 92.50 131 GLU A C 1
ATOM 1057 O O . GLU A 1 131 ? 7.514 -2.346 -27.308 1.00 92.50 131 GLU A O 1
ATOM 1062 N N . PHE A 1 132 ? 5.558 -2.842 -26.304 1.00 95.31 132 PHE A N 1
ATOM 1063 C CA . PHE A 1 132 ? 5.883 -2.328 -24.978 1.00 95.31 132 PHE A CA 1
ATOM 1064 C C . PHE A 1 132 ? 5.871 -3.483 -23.979 1.00 95.31 132 PHE A C 1
ATOM 1066 O O . PHE A 1 132 ? 4.814 -4.064 -23.724 1.00 95.31 132 PHE A O 1
ATOM 1073 N N . LYS A 1 133 ? 7.044 -3.835 -23.444 1.00 97.38 133 LYS A N 1
ATOM 1074 C CA . LYS A 1 133 ? 7.226 -4.958 -22.522 1.00 97.38 133 LYS A CA 1
ATOM 1075 C C . LYS A 1 133 ? 7.422 -4.479 -21.089 1.00 97.38 133 LYS A C 1
ATOM 1077 O O . LYS A 1 133 ? 8.330 -3.700 -20.827 1.00 97.38 133 LYS A O 1
ATOM 1082 N N . ILE A 1 134 ? 6.625 -4.975 -20.155 1.00 98.44 134 ILE A N 1
ATOM 1083 C CA . ILE A 1 134 ? 6.706 -4.608 -18.738 1.00 98.44 134 ILE A CA 1
ATOM 1084 C C . ILE A 1 134 ? 6.611 -5.855 -17.862 1.00 98.44 134 ILE A C 1
ATOM 1086 O O . ILE A 1 134 ? 5.774 -6.723 -18.103 1.00 98.44 134 ILE A O 1
ATOM 1090 N N . GLY A 1 135 ? 7.485 -5.933 -16.859 1.00 98.56 135 GLY A N 1
ATOM 1091 C CA . GLY A 1 135 ? 7.423 -6.948 -15.808 1.00 98.56 135 GLY A CA 1
ATOM 1092 C C . GLY A 1 135 ? 6.941 -6.336 -14.497 1.00 98.56 135 GLY A C 1
ATOM 1093 O O . GLY A 1 135 ? 7.404 -5.259 -14.121 1.00 98.56 135 GLY A O 1
ATOM 1094 N N . ILE A 1 136 ? 6.030 -7.005 -13.798 1.00 98.75 136 ILE A N 1
ATOM 1095 C CA . ILE A 1 136 ? 5.535 -6.610 -12.478 1.00 98.75 136 ILE A CA 1
ATOM 1096 C C . ILE A 1 136 ? 5.866 -7.726 -11.489 1.00 98.75 136 ILE A C 1
ATOM 1098 O O . ILE A 1 136 ? 5.442 -8.860 -11.676 1.00 98.75 136 ILE A O 1
ATOM 1102 N N . SER A 1 137 ? 6.612 -7.412 -10.430 1.00 98.56 137 SER A N 1
ATOM 1103 C CA . SER A 1 137 ? 6.882 -8.349 -9.332 1.00 98.56 137 SER A CA 1
ATOM 1104 C C . SER A 1 137 ? 6.104 -7.925 -8.092 1.00 98.56 137 SER A C 1
ATOM 1106 O O . SER A 1 137 ? 6.326 -6.827 -7.573 1.00 98.56 137 SER A O 1
ATOM 1108 N N . LEU A 1 138 ? 5.192 -8.779 -7.630 1.00 98.50 138 LEU A N 1
ATOM 1109 C CA . LEU A 1 138 ? 4.391 -8.572 -6.422 1.00 98.50 138 LEU A CA 1
ATOM 1110 C C . LEU A 1 138 ? 5.087 -9.187 -5.208 1.00 98.50 138 LEU A C 1
ATOM 1112 O O . LEU A 1 138 ? 5.684 -10.260 -5.323 1.00 98.50 138 LEU A O 1
ATOM 1116 N N . TYR A 1 139 ? 4.982 -8.544 -4.039 1.00 96.62 139 TYR A N 1
ATOM 1117 C CA . TYR A 1 139 ? 5.525 -9.115 -2.802 1.00 96.62 139 TYR A CA 1
ATOM 1118 C C . TYR A 1 139 ? 4.743 -10.378 -2.414 1.00 96.62 139 TYR A C 1
ATOM 1120 O O . TYR A 1 139 ? 5.342 -11.399 -2.075 1.00 96.62 139 TYR A O 1
ATOM 1128 N N . ASN A 1 140 ? 3.412 -10.301 -2.490 1.00 95.38 140 ASN A N 1
ATOM 1129 C CA . ASN A 1 140 ? 2.481 -11.387 -2.220 1.00 95.38 140 ASN A CA 1
ATOM 1130 C C . ASN A 1 140 ? 1.110 -11.054 -2.828 1.00 95.38 140 ASN A C 1
ATOM 1132 O O . ASN A 1 140 ? 0.528 -10.020 -2.504 1.00 95.38 140 ASN A O 1
ATOM 1136 N N . LYS A 1 141 ? 0.581 -11.923 -3.692 1.00 94.56 141 LYS A N 1
ATOM 1137 C CA . LYS A 1 141 ? -0.741 -11.739 -4.312 1.00 94.56 141 LYS A CA 1
ATOM 1138 C C . LYS A 1 141 ? -1.914 -12.117 -3.397 1.00 94.56 141 LYS A C 1
ATOM 1140 O O . LYS A 1 141 ? -3.044 -11.745 -3.700 1.00 94.56 141 LYS A O 1
ATOM 1145 N N . ASP A 1 142 ? -1.671 -12.817 -2.290 1.00 93.06 142 ASP A N 1
ATOM 1146 C CA . ASP A 1 142 ? -2.725 -13.137 -1.315 1.00 93.06 142 ASP A CA 1
ATOM 1147 C C . ASP A 1 142 ? -3.165 -11.905 -0.497 1.00 93.06 142 ASP A C 1
ATOM 1149 O O . ASP A 1 142 ? -4.236 -11.916 0.108 1.00 93.06 142 ASP A O 1
ATOM 1153 N N . ASP A 1 143 ? -2.375 -10.826 -0.504 1.00 93.31 143 ASP A N 1
ATOM 1154 C CA . ASP A 1 143 ? -2.775 -9.523 0.032 1.00 93.31 143 ASP A CA 1
ATOM 1155 C C . ASP A 1 143 ? -3.847 -8.891 -0.873 1.00 93.31 143 ASP A C 1
ATOM 1157 O O . ASP A 1 143 ? -3.619 -8.632 -2.061 1.00 93.31 143 ASP A O 1
ATOM 1161 N N . THR A 1 144 ? -5.035 -8.646 -0.314 1.00 92.44 144 THR A N 1
ATOM 1162 C CA . THR A 1 144 ? -6.204 -8.176 -1.072 1.00 92.44 144 THR A CA 1
ATOM 1163 C C . THR A 1 144 ? -5.977 -6.802 -1.706 1.00 92.44 144 THR A C 1
ATOM 1165 O O . THR A 1 144 ? -6.392 -6.576 -2.853 1.00 92.44 144 THR A O 1
ATOM 1168 N N . PHE A 1 145 ? -5.267 -5.907 -1.013 1.00 94.06 145 PHE A N 1
ATOM 1169 C CA . PHE A 1 145 ? -4.941 -4.576 -1.505 1.00 94.06 145 PHE A CA 1
ATOM 1170 C C . PHE A 1 145 ? -3.969 -4.675 -2.679 1.00 94.06 145 PHE A C 1
ATOM 1172 O O . PHE A 1 145 ? -4.208 -4.070 -3.725 1.00 94.06 145 PHE A O 1
ATOM 1179 N N . ILE A 1 146 ? -2.917 -5.492 -2.557 1.00 96.25 146 ILE A N 1
ATOM 1180 C CA . ILE A 1 146 ? -1.938 -5.690 -3.637 1.00 96.25 146 ILE A CA 1
ATOM 1181 C C . ILE A 1 146 ? -2.555 -6.372 -4.844 1.00 96.25 146 ILE A C 1
ATOM 1183 O O . ILE A 1 146 ? -2.286 -5.965 -5.973 1.00 96.25 146 ILE A O 1
ATOM 1187 N N . ASN A 1 147 ? -3.409 -7.370 -4.643 1.00 96.06 147 ASN A N 1
ATOM 1188 C CA . ASN A 1 147 ? -4.092 -8.030 -5.748 1.00 96.06 147 ASN A CA 1
ATOM 1189 C C . ASN A 1 147 ? -5.006 -7.058 -6.513 1.00 96.06 147 ASN A C 1
ATOM 1191 O O . ASN A 1 147 ? -5.015 -7.041 -7.750 1.00 96.06 147 ASN A O 1
ATOM 1195 N N . THR A 1 148 ? -5.737 -6.210 -5.784 1.00 96.31 148 THR A N 1
ATOM 1196 C CA . THR A 1 148 ? -6.605 -5.180 -6.371 1.00 96.31 148 THR A CA 1
ATOM 1197 C C . THR A 1 148 ? -5.783 -4.121 -7.103 1.00 96.31 148 THR A C 1
ATOM 1199 O O . THR A 1 148 ? -6.069 -3.812 -8.261 1.00 96.31 148 THR A O 1
ATOM 120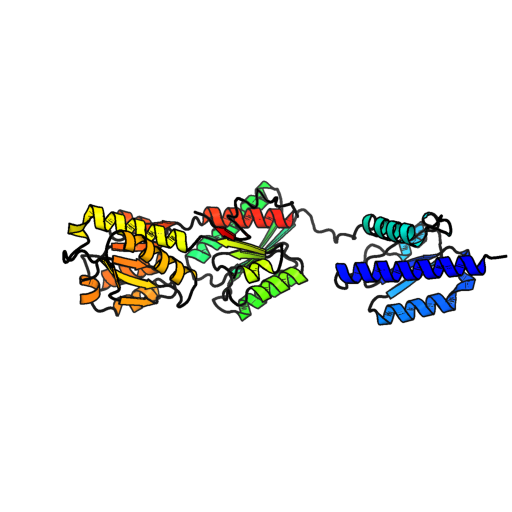2 N N . LEU A 1 149 ? -4.717 -3.617 -6.476 1.00 96.94 149 LEU A N 1
ATOM 1203 C CA . LEU A 1 149 ? -3.803 -2.650 -7.077 1.00 96.94 149 LEU A CA 1
ATOM 1204 C C . LEU A 1 149 ? -3.114 -3.210 -8.324 1.00 96.94 149 LEU A C 1
ATOM 1206 O O . LEU A 1 149 ? -3.098 -2.542 -9.352 1.00 96.94 149 LEU A O 1
ATOM 1210 N N . SER A 1 150 ? -2.611 -4.446 -8.275 1.00 98.31 150 SER A N 1
ATOM 1211 C CA . SER A 1 150 ? -2.014 -5.131 -9.426 1.00 98.31 150 SER A CA 1
ATOM 1212 C C . SER A 1 150 ? -3.007 -5.237 -10.575 1.00 98.31 150 SER A C 1
ATOM 1214 O O . SER A 1 150 ? -2.680 -4.870 -11.700 1.00 98.31 150 SER A O 1
ATOM 1216 N N . THR A 1 151 ? -4.232 -5.690 -10.298 1.00 98.38 151 THR A N 1
ATOM 1217 C CA . THR A 1 151 ? -5.284 -5.804 -11.317 1.00 98.38 151 THR A CA 1
ATOM 1218 C C . THR A 1 151 ? -5.563 -4.451 -11.972 1.00 98.38 151 THR A C 1
ATOM 1220 O O . THR A 1 151 ? -5.689 -4.367 -13.195 1.00 98.38 151 THR A O 1
ATOM 1223 N N . GLU A 1 152 ? -5.616 -3.378 -11.182 1.00 98.31 152 GLU A N 1
ATOM 1224 C CA . GLU A 1 152 ? -5.858 -2.043 -11.721 1.00 98.31 152 GLU A CA 1
ATOM 1225 C C . GLU A 1 152 ? -4.655 -1.500 -12.504 1.00 98.31 152 GLU A C 1
ATOM 1227 O O . GLU A 1 152 ? -4.854 -0.914 -13.567 1.00 98.31 152 GLU A O 1
ATOM 1232 N N . ILE A 1 153 ? -3.415 -1.769 -12.074 1.00 98.69 153 ILE A N 1
ATOM 1233 C CA . ILE A 1 153 ? -2.202 -1.459 -12.853 1.00 98.69 153 ILE A CA 1
ATOM 1234 C C . ILE A 1 153 ? -2.268 -2.147 -14.221 1.00 98.69 153 ILE A C 1
ATOM 1236 O O . ILE A 1 153 ? -2.039 -1.504 -15.247 1.00 98.69 153 ILE A O 1
ATOM 1240 N N . GLU A 1 154 ? -2.628 -3.434 -14.269 1.00 98.69 154 GLU A N 1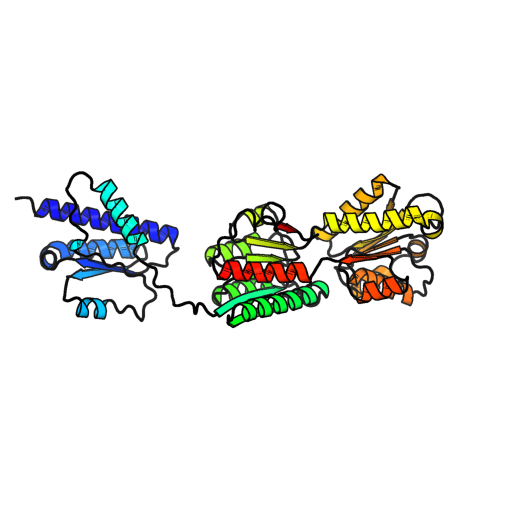
ATOM 1241 C CA . GLU A 1 154 ? -2.785 -4.149 -15.536 1.00 98.69 154 GLU A CA 1
ATOM 1242 C C . GLU A 1 154 ? -3.855 -3.510 -16.431 1.00 98.69 154 GLU A C 1
ATOM 1244 O O . GLU A 1 154 ? -3.656 -3.386 -17.643 1.00 98.69 154 GLU A O 1
ATOM 1249 N N . ASN A 1 155 ? -4.996 -3.116 -15.858 1.00 98.69 155 ASN A N 1
ATOM 1250 C CA . ASN A 1 155 ? -6.075 -2.452 -16.590 1.00 98.69 155 ASN A CA 1
ATOM 1251 C C . ASN A 1 155 ? -5.614 -1.106 -17.162 1.00 98.69 155 ASN A C 1
ATOM 1253 O O . ASN A 1 155 ? -5.854 -0.821 -18.340 1.00 98.69 155 ASN A O 1
ATOM 1257 N N . SER A 1 156 ? -4.913 -0.302 -16.362 1.00 98.38 156 SER A N 1
ATOM 1258 C CA . SER A 1 156 ? -4.361 0.987 -16.779 1.00 98.38 156 SER A CA 1
ATOM 1259 C C . SER A 1 156 ? -3.297 0.830 -17.867 1.00 98.38 156 SER A C 1
ATOM 1261 O O . SER A 1 156 ? -3.342 1.552 -18.863 1.00 98.38 156 SER A O 1
ATOM 1263 N N . LEU A 1 157 ? -2.404 -0.161 -17.765 1.00 98.56 157 LEU A N 1
ATOM 1264 C CA . LEU A 1 157 ? -1.421 -0.477 -18.810 1.00 98.56 157 LEU A CA 1
ATOM 1265 C C . LEU A 1 157 ? -2.095 -0.905 -20.118 1.00 98.56 157 LEU A C 1
ATOM 1267 O O . LEU A 1 157 ? -1.733 -0.410 -21.186 1.00 98.56 157 LEU A O 1
ATOM 1271 N N . LYS A 1 158 ? -3.105 -1.785 -20.048 1.00 98.56 158 LYS A N 1
ATOM 1272 C CA . LYS A 1 158 ? -3.895 -2.210 -21.219 1.00 98.56 158 LYS A CA 1
ATOM 1273 C C . LYS A 1 158 ? -4.574 -1.011 -21.878 1.00 98.56 158 LYS A C 1
ATOM 1275 O O . LYS A 1 158 ? -4.546 -0.890 -23.101 1.00 98.56 158 LYS A O 1
ATOM 1280 N N . LYS A 1 159 ? -5.149 -0.107 -21.081 1.00 98.19 159 LYS A N 1
ATOM 1281 C CA . LYS A 1 159 ? -5.764 1.130 -21.572 1.00 98.19 159 LYS A CA 1
ATOM 1282 C C . LYS A 1 159 ? -4.742 2.026 -22.275 1.00 98.19 159 LYS A C 1
ATOM 1284 O O . LYS A 1 159 ? -4.972 2.387 -23.423 1.00 98.19 159 LYS A O 1
ATOM 1289 N N . VAL A 1 160 ? -3.613 2.334 -21.635 1.00 96.38 160 VAL A N 1
ATOM 1290 C CA . VAL A 1 160 ? -2.557 3.183 -22.216 1.00 96.38 160 VAL A CA 1
ATOM 1291 C C . VAL A 1 160 ? -2.009 2.583 -23.514 1.00 96.38 160 VAL A C 1
ATOM 1293 O O . VAL A 1 160 ? -1.839 3.302 -24.498 1.00 96.38 160 VAL A O 1
ATOM 1296 N N . ALA A 1 161 ? -1.785 1.269 -23.558 1.00 96.50 161 ALA A N 1
ATOM 1297 C CA . ALA A 1 161 ? -1.328 0.585 -24.763 1.00 96.50 161 ALA A CA 1
ATOM 1298 C C . ALA A 1 161 ? -2.359 0.665 -25.904 1.00 96.50 161 ALA A C 1
ATOM 1300 O O . ALA A 1 161 ? -1.996 1.016 -27.028 1.00 96.50 161 ALA A O 1
ATOM 1301 N N . ASN A 1 162 ? -3.642 0.419 -25.613 1.00 96.75 162 ASN A N 1
ATOM 1302 C CA . ASN A 1 162 ? -4.731 0.524 -26.590 1.00 96.75 162 ASN A CA 1
ATOM 1303 C C . ASN A 1 162 ? -4.907 1.955 -27.115 1.00 96.75 162 ASN A C 1
ATOM 1305 O O . ASN A 1 162 ? -4.983 2.149 -28.328 1.00 96.75 162 ASN A O 1
ATOM 1309 N N . ASP A 1 163 ? -4.926 2.949 -26.221 1.00 96.69 163 ASP A N 1
ATOM 1310 C CA . ASP A 1 163 ? -5.081 4.370 -26.565 1.00 96.69 163 ASP A CA 1
ATOM 1311 C C . ASP A 1 163 ? -3.954 4.848 -27.505 1.00 96.69 163 ASP A C 1
ATOM 1313 O O . ASP A 1 163 ? -4.160 5.740 -28.327 1.00 96.69 163 ASP A O 1
ATOM 1317 N N . ASN A 1 164 ? -2.778 4.213 -27.431 1.00 94.44 164 ASN A N 1
ATOM 1318 C CA . ASN A 1 164 ? -1.613 4.513 -28.264 1.00 94.44 164 ASN A CA 1
ATOM 1319 C C . ASN A 1 164 ? -1.373 3.508 -29.408 1.00 94.44 164 ASN A C 1
ATOM 1321 O O . ASN A 1 164 ? -0.377 3.635 -30.1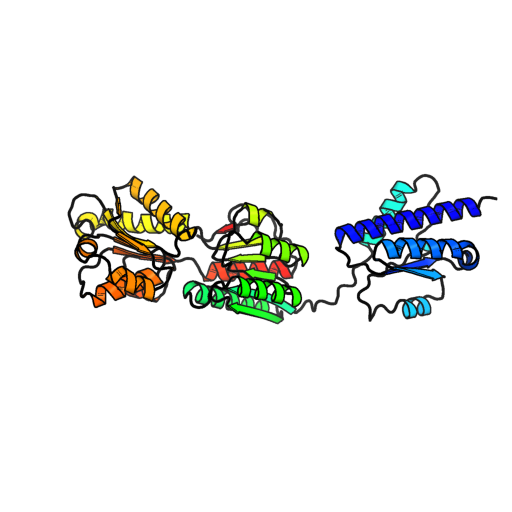21 1.00 94.44 164 ASN A O 1
ATOM 1325 N N . ASN A 1 165 ? -2.268 2.532 -29.609 1.00 94.88 165 ASN A N 1
ATOM 1326 C CA . ASN A 1 165 ? -2.162 1.476 -30.624 1.00 94.88 165 ASN A CA 1
ATOM 1327 C C . ASN A 1 165 ? -0.843 0.673 -30.561 1.00 94.88 165 ASN A C 1
ATOM 1329 O O . ASN A 1 165 ? -0.248 0.355 -31.589 1.00 94.88 165 ASN A O 1
ATOM 1333 N N . VAL A 1 166 ? -0.394 0.350 -29.346 1.00 95.25 166 VAL A N 1
ATOM 1334 C CA . VAL A 1 166 ? 0.837 -0.398 -29.053 1.00 95.25 166 VAL A CA 1
ATOM 1335 C C . VAL A 1 166 ? 0.485 -1.785 -28.525 1.00 95.25 166 VAL A C 1
ATOM 1337 O O . VAL A 1 166 ? -0.446 -1.953 -27.739 1.00 95.25 166 VAL A O 1
ATOM 1340 N N . ARG A 1 167 ? 1.254 -2.803 -28.913 1.00 96.75 167 ARG A N 1
ATOM 1341 C CA . ARG A 1 167 ? 1.130 -4.151 -28.355 1.00 96.75 167 ARG A CA 1
ATOM 1342 C C . ARG A 1 167 ? 1.802 -4.215 -26.982 1.00 96.75 167 ARG A C 1
ATOM 1344 O O . ARG A 1 167 ? 3.022 -4.130 -26.880 1.00 96.75 167 ARG A O 1
ATOM 1351 N N . LEU A 1 168 ? 1.002 -4.426 -25.940 1.00 97.81 168 LEU A N 1
ATOM 1352 C CA . LEU A 1 168 ? 1.486 -4.671 -24.582 1.00 97.81 168 LEU A CA 1
ATOM 1353 C C . LEU A 1 168 ? 1.937 -6.131 -24.415 1.00 97.81 168 LEU A C 1
ATOM 1355 O O . LEU A 1 168 ? 1.178 -7.057 -24.708 1.00 97.81 168 LEU A O 1
ATOM 1359 N N . LEU A 1 169 ? 3.152 -6.325 -23.907 1.00 97.69 169 LEU A N 1
ATOM 1360 C CA . LEU A 1 169 ? 3.675 -7.593 -23.403 1.00 97.69 169 LEU A CA 1
ATOM 1361 C C . LEU A 1 169 ? 3.862 -7.443 -21.891 1.00 97.69 169 LEU A C 1
ATOM 1363 O O . LEU A 1 169 ? 4.839 -6.862 -21.430 1.00 97.69 169 LEU A O 1
ATOM 1367 N N . LEU A 1 170 ? 2.885 -7.914 -21.132 1.00 98.06 170 LEU A N 1
ATOM 1368 C CA . LEU A 1 170 ? 2.836 -7.760 -19.685 1.00 98.06 170 LEU A CA 1
ATOM 1369 C C . LEU A 1 170 ? 3.097 -9.111 -19.027 1.00 98.06 170 LEU A C 1
ATOM 1371 O O . LEU A 1 170 ? 2.425 -10.086 -19.363 1.00 98.06 170 LEU A O 1
ATOM 1375 N N . ASP A 1 171 ? 4.037 -9.126 -18.091 1.00 97.75 171 ASP A N 1
ATOM 1376 C CA . ASP A 1 171 ? 4.297 -10.262 -17.217 1.00 97.75 171 ASP A CA 1
ATOM 1377 C C . ASP A 1 171 ? 4.112 -9.854 -15.754 1.00 97.75 171 ASP A C 1
ATOM 1379 O O . ASP A 1 171 ? 4.570 -8.782 -15.352 1.00 97.75 171 ASP A O 1
ATOM 1383 N N . VAL A 1 172 ? 3.409 -10.672 -14.975 1.00 98.50 172 VAL A N 1
ATOM 1384 C CA . VAL A 1 172 ? 3.080 -10.393 -13.572 1.00 98.50 172 VAL A CA 1
ATOM 1385 C C . VAL A 1 172 ? 3.390 -11.631 -12.753 1.00 98.50 172 VAL A C 1
ATOM 1387 O O . VAL A 1 172 ? 2.727 -12.657 -12.896 1.00 98.50 1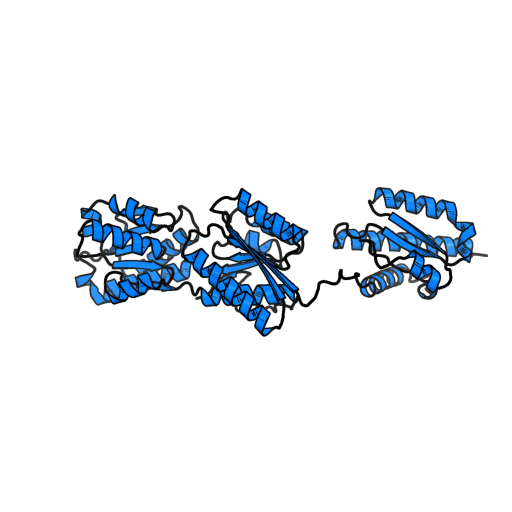72 VAL A O 1
ATOM 1390 N N . GLU A 1 173 ? 4.357 -11.498 -11.857 1.00 98.44 173 GLU A N 1
ATOM 1391 C CA . GLU A 1 173 ? 4.878 -12.597 -11.059 1.00 98.44 173 GLU A CA 1
ATOM 1392 C C . GLU A 1 173 ? 4.638 -12.356 -9.565 1.00 98.44 173 GLU A C 1
ATOM 1394 O O . GLU A 1 173 ? 4.819 -11.251 -9.048 1.00 98.44 173 GLU A O 1
ATOM 1399 N N . ASP A 1 174 ? 4.230 -13.410 -8.860 1.00 98.12 174 ASP A N 1
ATOM 1400 C CA . ASP A 1 174 ? 3.885 -13.386 -7.436 1.00 98.12 174 ASP A CA 1
ATOM 1401 C C . ASP A 1 174 ? 4.969 -14.074 -6.607 1.00 98.12 174 ASP A C 1
ATOM 1403 O O . ASP A 1 174 ? 5.180 -15.284 -6.720 1.00 98.12 174 ASP A O 1
ATOM 1407 N N . ALA A 1 175 ? 5.671 -13.302 -5.775 1.00 97.50 175 ALA A N 1
ATOM 1408 C CA . ALA A 1 175 ? 6.781 -13.817 -4.983 1.00 97.50 175 ALA A CA 1
ATOM 1409 C C . ALA A 1 175 ? 6.341 -14.586 -3.730 1.00 97.50 175 ALA A C 1
ATOM 1411 O O . ALA A 1 175 ? 7.179 -15.248 -3.120 1.00 97.50 175 ALA A O 1
ATOM 1412 N N . LYS A 1 176 ? 5.058 -14.528 -3.334 1.00 96.25 176 LYS A N 1
ATOM 1413 C CA . LYS A 1 176 ? 4.510 -15.263 -2.173 1.00 96.25 176 LYS A CA 1
ATOM 1414 C C . LYS A 1 176 ? 5.283 -15.023 -0.869 1.00 96.25 176 LYS A C 1
ATOM 1416 O O . LYS A 1 176 ? 5.461 -15.931 -0.060 1.00 96.25 176 LYS A O 1
ATOM 1421 N N . GLY A 1 177 ? 5.799 -13.809 -0.690 1.00 93.88 177 GLY A N 1
ATOM 1422 C CA . GLY A 1 177 ? 6.639 -13.426 0.446 1.00 93.88 177 GLY A CA 1
ATOM 1423 C C . GLY A 1 177 ? 8.075 -13.968 0.406 1.00 93.88 177 GLY A C 1
ATOM 1424 O O . GLY A 1 177 ? 8.837 -13.729 1.343 1.00 93.88 177 GLY A O 1
ATOM 1425 N N . ASP A 1 178 ? 8.491 -14.659 -0.659 1.00 95.50 178 ASP A N 1
ATOM 1426 C CA . ASP A 1 178 ? 9.836 -15.217 -0.796 1.00 95.50 178 ASP A CA 1
ATOM 1427 C C . ASP A 1 178 ? 10.780 -14.265 -1.558 1.00 95.50 178 ASP A C 1
ATOM 1429 O O . ASP A 1 178 ? 10.644 -13.990 -2.754 1.00 95.50 178 ASP A O 1
ATOM 1433 N N . LYS A 1 179 ? 11.804 -13.771 -0.852 1.00 93.19 179 LYS A N 1
ATOM 1434 C CA . LYS A 1 179 ? 12.797 -12.833 -1.405 1.00 93.19 179 LYS A CA 1
ATOM 1435 C C . LYS A 1 179 ? 13.645 -13.452 -2.525 1.00 93.19 179 LYS A C 1
ATOM 1437 O O . LYS A 1 179 ? 14.148 -12.728 -3.385 1.00 93.19 179 LYS A O 1
ATOM 1442 N N . TYR A 1 180 ? 13.863 -14.766 -2.524 1.00 93.38 180 TYR A N 1
ATOM 1443 C CA . TYR A 1 180 ? 14.606 -15.452 -3.580 1.00 93.38 180 TYR A CA 1
ATOM 1444 C C . TYR A 1 180 ? 13.762 -15.601 -4.845 1.00 93.38 180 TYR A C 1
ATOM 1446 O O . TYR A 1 180 ? 14.295 -15.396 -5.934 1.00 93.38 180 TYR A O 1
ATOM 1454 N N . GLU A 1 181 ? 12.463 -15.894 -4.724 1.00 96.12 181 GLU A N 1
ATOM 1455 C CA . GLU A 1 181 ? 11.525 -15.832 -5.855 1.00 96.12 181 GLU A CA 1
ATOM 1456 C C . GLU A 1 181 ? 11.448 -14.421 -6.439 1.00 96.12 181 GLU A C 1
ATOM 1458 O O . GLU A 1 181 ? 11.667 -14.255 -7.637 1.00 96.12 181 GLU A O 1
ATOM 1463 N N . GLN A 1 182 ? 11.292 -13.383 -5.610 1.00 97.31 182 GLN A N 1
ATOM 1464 C CA . GLN A 1 182 ? 11.273 -12.006 -6.114 1.00 97.31 182 GLN A CA 1
ATOM 1465 C C . GLN A 1 182 ? 12.553 -11.644 -6.886 1.00 97.31 182 GLN A C 1
ATOM 1467 O O . GLN A 1 182 ? 12.482 -11.024 -7.948 1.00 97.31 182 GLN A O 1
ATOM 1472 N N . ASN A 1 183 ? 13.723 -12.064 -6.392 1.00 93.19 183 ASN A N 1
ATOM 1473 C CA . ASN A 1 183 ? 14.988 -11.880 -7.108 1.00 93.19 183 ASN A CA 1
ATOM 1474 C C . ASN A 1 183 ? 15.011 -12.633 -8.450 1.00 93.19 183 ASN A C 1
ATOM 1476 O O . ASN A 1 183 ? 15.531 -12.096 -9.425 1.00 93.19 183 ASN A O 1
ATOM 1480 N N . ARG A 1 184 ? 14.439 -13.843 -8.531 1.00 94.75 184 ARG A N 1
ATOM 1481 C CA . ARG A 1 184 ? 14.314 -14.578 -9.800 1.00 94.75 184 ARG A CA 1
ATOM 1482 C C . ARG A 1 184 ? 13.414 -13.858 -10.799 1.00 94.75 184 ARG A C 1
ATOM 1484 O O . ARG A 1 184 ? 13.785 -13.806 -11.964 1.00 94.75 184 ARG A O 1
ATOM 1491 N N . HIS A 1 185 ? 12.297 -13.268 -10.364 1.00 97.19 185 HIS A N 1
ATOM 1492 C CA . HIS A 1 185 ? 11.441 -12.462 -11.246 1.00 97.19 185 HIS A CA 1
ATOM 1493 C C . HIS A 1 185 ? 12.211 -11.279 -11.826 1.00 97.19 185 HIS A C 1
ATOM 1495 O O . HIS A 1 185 ? 12.140 -11.021 -13.022 1.00 97.19 185 HIS A O 1
ATOM 1501 N N . ILE A 1 186 ? 12.988 -10.587 -10.986 1.00 95.44 186 ILE A N 1
ATOM 1502 C CA . ILE A 1 186 ? 13.799 -9.445 -11.417 1.00 95.44 186 ILE A CA 1
ATOM 1503 C C . ILE A 1 186 ? 14.802 -9.886 -12.486 1.00 95.44 186 ILE A C 1
ATOM 1505 O O . ILE A 1 186 ? 14.803 -9.304 -13.566 1.00 95.44 186 ILE A O 1
ATOM 1509 N N . GLU A 1 187 ? 15.603 -10.929 -12.237 1.00 91.94 187 GLU A N 1
ATOM 1510 C CA . GLU A 1 187 ? 16.559 -11.437 -13.237 1.00 91.94 187 GLU A CA 1
ATOM 1511 C C . GLU A 1 187 ? 15.860 -11.900 -14.516 1.00 91.94 187 GLU A C 1
ATOM 1513 O O . GLU A 1 187 ? 16.291 -11.556 -15.615 1.00 91.94 187 GLU A O 1
ATOM 1518 N N . TYR A 1 188 ? 14.734 -12.601 -14.383 1.00 92.25 188 TYR A N 1
ATOM 1519 C CA . TYR A 1 188 ? 13.922 -13.015 -15.517 1.00 92.25 188 TYR A CA 1
ATOM 1520 C C . TYR A 1 188 ? 13.469 -11.810 -16.353 1.00 92.25 188 TYR A C 1
ATOM 1522 O O . TYR A 1 188 ? 13.679 -11.804 -17.563 1.00 92.25 188 TYR A O 1
ATOM 1530 N N . PHE A 1 189 ? 12.927 -10.752 -15.743 1.00 96.19 189 PHE A N 1
ATOM 1531 C CA . PHE A 1 189 ? 12.512 -9.544 -16.465 1.00 96.19 189 PHE A CA 1
ATOM 1532 C C . PHE A 1 189 ? 13.682 -8.841 -17.167 1.00 96.19 189 PHE A C 1
ATOM 1534 O O . PHE A 1 189 ? 13.511 -8.338 -18.283 1.00 96.19 189 PHE A O 1
ATOM 1541 N N . MET A 1 190 ? 14.873 -8.848 -16.559 1.00 88.44 190 MET A N 1
ATOM 1542 C CA . MET A 1 190 ? 16.091 -8.327 -17.187 1.00 88.44 190 MET A CA 1
ATOM 1543 C C . MET A 1 190 ? 16.499 -9.155 -18.413 1.00 88.44 190 MET A C 1
ATOM 1545 O O . MET A 1 190 ? 16.693 -8.606 -19.497 1.00 88.44 190 MET A O 1
ATOM 1549 N N . GLU A 1 191 ? 16.567 -10.483 -18.283 1.00 87.50 191 GLU A N 1
ATOM 1550 C CA . GLU A 1 191 ? 16.884 -11.407 -19.386 1.00 87.50 191 GLU A CA 1
ATOM 1551 C C . GLU A 1 191 ? 15.866 -11.305 -20.526 1.00 87.50 191 GLU A C 1
ATOM 1553 O O . GLU A 1 191 ? 16.204 -11.355 -21.713 1.00 87.50 191 GLU A O 1
ATOM 1558 N N . GLN A 1 192 ? 14.605 -11.107 -20.153 1.00 86.62 192 GLN A N 1
ATOM 1559 C CA . GLN A 1 192 ? 13.493 -10.860 -21.050 1.00 86.62 192 GLN A CA 1
ATOM 1560 C C . GLN A 1 192 ? 13.541 -9.484 -21.722 1.00 86.62 192 GLN A C 1
ATOM 1562 O O . GLN A 1 192 ? 12.727 -9.243 -22.622 1.00 86.62 192 GLN A O 1
ATOM 1567 N N . LYS A 1 193 ? 14.482 -8.612 -21.342 1.00 88.38 193 LYS A N 1
ATOM 1568 C CA . LYS A 1 193 ? 14.632 -7.247 -21.853 1.00 88.38 193 LYS A CA 1
ATOM 1569 C C . LYS A 1 193 ? 13.331 -6.458 -21.729 1.00 88.38 193 LYS A C 1
ATOM 1571 O O . LYS A 1 193 ? 12.893 -5.829 -22.693 1.00 88.38 193 LYS A O 1
ATOM 1576 N N . CYS A 1 194 ? 12.681 -6.554 -20.567 1.00 95.75 194 CYS A N 1
ATOM 1577 C CA . CYS A 1 194 ? 11.559 -5.682 -20.245 1.00 95.75 194 CYS A CA 1
ATOM 1578 C C . CYS A 1 194 ? 11.987 -4.218 -20.382 1.00 95.75 194 CYS A C 1
ATOM 1580 O O . CYS A 1 194 ? 13.122 -3.850 -20.097 1.00 95.75 194 CYS A O 1
ATOM 1582 N N . ASP A 1 195 ? 11.068 -3.379 -20.838 1.00 96.19 195 ASP A N 1
ATOM 1583 C CA . ASP A 1 195 ? 11.330 -1.963 -21.060 1.00 96.19 195 ASP A CA 1
ATOM 1584 C C . ASP A 1 195 ? 11.285 -1.154 -19.774 1.00 96.19 195 ASP A C 1
ATOM 1586 O O . ASP A 1 195 ? 11.957 -0.133 -19.667 1.00 96.19 195 ASP A O 1
ATOM 1590 N N . VAL A 1 196 ? 10.467 -1.613 -18.831 1.00 97.38 196 VAL A N 1
ATOM 1591 C CA . VAL A 1 196 ? 10.303 -1.096 -17.475 1.00 97.38 196 VAL A CA 1
ATOM 1592 C C . VAL A 1 196 ? 9.991 -2.290 -16.577 1.00 97.38 196 VAL A C 1
ATOM 1594 O O . VAL A 1 196 ? 9.333 -3.240 -17.017 1.00 97.38 196 VAL A O 1
ATOM 1597 N N . ILE A 1 197 ? 10.436 -2.245 -15.323 1.00 98.38 197 ILE A N 1
ATOM 1598 C CA . ILE A 1 197 ? 9.951 -3.162 -14.289 1.00 98.38 197 ILE A CA 1
ATOM 1599 C C . ILE A 1 197 ? 9.265 -2.392 -13.163 1.00 98.38 197 ILE A C 1
ATOM 1601 O O . ILE A 1 197 ? 9.771 -1.371 -12.699 1.00 98.38 197 ILE A O 1
ATOM 1605 N N . ALA A 1 198 ? 8.114 -2.892 -12.719 1.00 98.38 198 ALA A N 1
ATOM 1606 C CA . ALA A 1 198 ? 7.425 -2.414 -11.530 1.00 98.38 198 ALA A CA 1
ATOM 1607 C C . ALA A 1 198 ? 7.602 -3.429 -10.394 1.00 98.38 198 ALA A C 1
ATOM 1609 O O . ALA A 1 198 ? 7.377 -4.625 -10.579 1.00 98.38 198 ALA A O 1
ATOM 1610 N N . VAL A 1 199 ? 8.031 -2.979 -9.217 1.00 98.50 199 VAL A N 1
ATOM 1611 C CA . VAL A 1 199 ? 8.435 -3.859 -8.117 1.00 98.50 199 VAL A CA 1
ATOM 1612 C C . VAL A 1 199 ? 7.754 -3.439 -6.825 1.00 98.50 199 VAL A C 1
ATOM 1614 O O . VAL A 1 199 ? 8.069 -2.412 -6.229 1.00 98.50 199 VAL A O 1
ATOM 1617 N N . ASN A 1 200 ? 6.856 -4.281 -6.339 1.00 97.75 200 ASN A N 1
ATOM 1618 C CA . ASN A 1 200 ? 6.367 -4.208 -4.976 1.00 97.75 200 ASN A CA 1
ATOM 1619 C C . ASN A 1 200 ? 7.298 -5.052 -4.102 1.00 97.75 200 ASN A C 1
ATOM 1621 O O . ASN A 1 200 ? 7.182 -6.272 -3.998 1.00 97.75 200 ASN A O 1
ATOM 1625 N N . ILE A 1 201 ? 8.340 -4.390 -3.598 1.00 96.38 201 ILE A N 1
ATOM 1626 C CA . ILE A 1 201 ? 9.502 -5.043 -2.994 1.00 96.38 201 ILE A CA 1
ATOM 1627 C C . ILE A 1 201 ? 9.151 -5.666 -1.641 1.00 96.38 201 ILE A C 1
ATOM 1629 O O . ILE A 1 201 ? 8.521 -5.018 -0.818 1.00 96.38 201 ILE A O 1
ATOM 1633 N N . ILE A 1 202 ? 9.588 -6.901 -1.379 1.00 94.31 202 ILE A N 1
ATOM 1634 C CA . ILE A 1 202 ? 9.381 -7.550 -0.070 1.00 94.31 202 ILE A CA 1
ATOM 1635 C C . ILE A 1 202 ? 10.208 -6.845 1.011 1.00 94.31 202 ILE A C 1
ATOM 1637 O O . ILE A 1 202 ? 9.726 -6.605 2.112 1.00 94.31 202 ILE A O 1
ATOM 1641 N N . ASP A 1 203 ? 11.467 -6.534 0.699 1.00 91.19 203 ASP A N 1
ATOM 1642 C CA . ASP A 1 203 ? 12.443 -6.000 1.646 1.00 91.19 203 ASP A CA 1
ATOM 1643 C C . ASP A 1 203 ? 13.019 -4.671 1.168 1.00 91.19 203 ASP A C 1
ATOM 1645 O O . ASP A 1 203 ? 13.904 -4.631 0.309 1.00 91.19 203 ASP A O 1
ATOM 1649 N N . THR A 1 204 ? 12.525 -3.585 1.752 1.00 90.44 204 THR A N 1
ATOM 1650 C CA . THR A 1 204 ? 12.915 -2.221 1.391 1.00 90.44 204 THR A CA 1
ATOM 1651 C C . THR A 1 204 ? 14.392 -1.938 1.669 1.00 90.44 204 THR A C 1
ATOM 1653 O O . THR A 1 204 ? 14.995 -1.174 0.922 1.00 90.44 204 THR A O 1
ATOM 1656 N N . TRP A 1 205 ? 15.022 -2.621 2.635 1.00 88.25 205 TRP A N 1
ATOM 1657 C CA . TRP A 1 205 ? 16.459 -2.483 2.927 1.00 88.25 205 TRP A CA 1
ATOM 1658 C C . TRP A 1 205 ? 17.361 -3.029 1.815 1.00 88.25 205 TRP A C 1
ATOM 1660 O O . TRP A 1 205 ? 18.551 -2.725 1.767 1.00 88.25 205 TRP A O 1
ATOM 1670 N N . ASN A 1 206 ? 16.809 -3.853 0.922 1.00 88.88 206 ASN A N 1
ATOM 1671 C CA . ASN A 1 206 ? 17.530 -4.467 -0.188 1.00 88.88 206 ASN A CA 1
ATOM 1672 C C . ASN A 1 206 ? 17.175 -3.845 -1.551 1.00 88.88 206 ASN A C 1
ATOM 1674 O O . ASN A 1 206 ? 17.541 -4.396 -2.595 1.00 88.88 206 ASN A O 1
ATOM 1678 N N . ALA A 1 207 ? 16.508 -2.685 -1.569 1.00 94.25 207 ALA A N 1
ATOM 1679 C CA . ALA A 1 207 ? 16.122 -2.001 -2.802 1.00 94.25 207 ALA A CA 1
ATOM 1680 C C . ALA A 1 207 ? 17.321 -1.622 -3.684 1.00 94.25 207 ALA A C 1
ATOM 1682 O O . ALA A 1 207 ? 17.249 -1.782 -4.906 1.00 94.25 207 ALA A O 1
ATOM 1683 N N . SER A 1 208 ? 18.453 -1.223 -3.088 1.00 94.44 208 SER A N 1
ATOM 1684 C CA . SER A 1 208 ? 19.702 -0.945 -3.814 1.00 94.44 208 SER A CA 1
ATOM 1685 C C . SER A 1 208 ? 20.126 -2.069 -4.761 1.00 94.44 208 SER A C 1
ATOM 1687 O O . SER A 1 208 ? 20.631 -1.791 -5.847 1.00 94.44 208 SER A O 1
ATOM 1689 N N . LYS A 1 209 ? 19.901 -3.341 -4.405 1.00 92.69 209 LYS A N 1
ATOM 1690 C CA . LYS A 1 209 ? 20.240 -4.484 -5.265 1.00 92.69 209 LYS A CA 1
ATOM 1691 C C . LYS A 1 209 ? 19.416 -4.477 -6.553 1.00 92.69 209 LYS A C 1
ATOM 1693 O O . LYS A 1 209 ? 19.978 -4.621 -7.636 1.00 92.69 209 LYS A O 1
ATOM 1698 N N . VAL A 1 210 ? 18.105 -4.272 -6.434 1.00 95.44 210 VAL A N 1
ATOM 1699 C CA . VAL A 1 210 ? 17.182 -4.188 -7.578 1.00 95.44 210 VAL A CA 1
ATOM 1700 C C . VAL A 1 210 ? 17.534 -2.986 -8.454 1.00 95.44 210 VAL A C 1
ATOM 1702 O O . VAL A 1 210 ? 17.620 -3.107 -9.674 1.00 95.44 210 VAL A O 1
ATOM 1705 N N . ILE A 1 211 ? 17.812 -1.843 -7.823 1.00 94.75 211 ILE A N 1
ATOM 1706 C CA . ILE A 1 211 ? 18.182 -0.598 -8.503 1.00 94.75 211 ILE A CA 1
ATOM 1707 C C . ILE A 1 211 ? 19.489 -0.753 -9.279 1.00 94.75 211 ILE A C 1
ATOM 1709 O O . ILE A 1 211 ? 19.564 -0.364 -10.443 1.00 94.75 211 ILE A O 1
ATOM 1713 N N . ASN A 1 212 ? 20.516 -1.335 -8.659 1.00 91.38 212 ASN A N 1
ATOM 1714 C CA . ASN A 1 212 ? 21.799 -1.564 -9.315 1.00 91.38 212 ASN A CA 1
ATOM 1715 C C . ASN A 1 212 ? 21.647 -2.510 -10.506 1.00 91.38 212 ASN A C 1
ATOM 1717 O O . ASN A 1 212 ? 22.201 -2.226 -11.566 1.00 91.38 212 ASN A O 1
ATOM 1721 N N . ARG A 1 213 ? 20.827 -3.561 -10.377 1.00 89.88 213 ARG A N 1
ATOM 1722 C CA . ARG A 1 213 ? 20.534 -4.459 -11.497 1.00 89.88 213 ARG A CA 1
ATOM 1723 C C . ARG A 1 213 ? 19.823 -3.735 -12.644 1.00 89.88 213 ARG A C 1
ATOM 1725 O O . ARG A 1 213 ? 20.251 -3.843 -13.789 1.00 89.88 213 ARG A O 1
ATOM 1732 N N . GLY A 1 214 ? 18.797 -2.935 -12.342 1.00 88.81 214 GLY A N 1
ATOM 1733 C CA . GLY A 1 214 ? 18.112 -2.105 -13.342 1.00 88.81 214 GLY A CA 1
ATOM 1734 C C . GLY A 1 214 ? 19.056 -1.120 -14.030 1.00 88.81 214 GLY A C 1
ATOM 1735 O O . GLY A 1 214 ? 19.024 -0.974 -15.248 1.00 88.81 214 GLY A O 1
ATOM 1736 N N . LYS A 1 215 ? 19.976 -0.509 -13.282 1.00 88.69 215 LYS A N 1
ATOM 1737 C CA . LYS A 1 215 ? 20.999 0.401 -13.811 1.00 88.69 215 LYS A CA 1
ATOM 1738 C C . LYS A 1 215 ? 22.004 -0.290 -14.738 1.00 88.69 215 LYS A C 1
ATOM 1740 O O . LYS A 1 215 ? 22.369 0.292 -15.759 1.00 88.69 215 LYS A O 1
ATOM 1745 N N . GLU A 1 216 ? 22.463 -1.490 -14.385 1.00 86.50 216 GLU A N 1
ATOM 1746 C CA . GLU A 1 216 ? 23.360 -2.313 -15.214 1.00 86.50 216 GLU A CA 1
ATOM 1747 C C . GLU A 1 216 ? 22.710 -2.658 -16.558 1.00 86.50 216 GLU A C 1
ATOM 1749 O O . GLU A 1 216 ? 23.308 -2.447 -17.612 1.00 86.50 216 GLU A O 1
ATOM 1754 N N . GLU A 1 217 ? 21.451 -3.095 -16.522 1.00 87.69 217 GLU A N 1
ATOM 1755 C CA . GLU A 1 217 ? 20.688 -3.501 -17.709 1.00 87.69 217 GLU A CA 1
ATOM 1756 C C . GLU A 1 217 ? 20.020 -2.318 -18.430 1.00 87.69 217 GLU A C 1
ATOM 1758 O O . GLU A 1 217 ? 19.507 -2.456 -19.541 1.00 87.69 217 GLU A O 1
ATOM 1763 N N . ARG A 1 218 ? 20.072 -1.121 -17.825 1.00 86.12 218 ARG A N 1
ATOM 1764 C CA . ARG A 1 218 ? 19.432 0.123 -18.289 1.00 86.12 218 ARG A CA 1
ATOM 1765 C C . ARG A 1 218 ? 17.913 -0.010 -18.434 1.00 86.12 218 ARG A C 1
ATOM 1767 O O . ARG A 1 218 ? 17.330 0.526 -19.378 1.00 86.12 218 ARG A O 1
ATOM 1774 N N . ILE A 1 219 ? 17.292 -0.705 -17.485 1.00 93.12 219 ILE A N 1
ATOM 1775 C CA . ILE A 1 219 ? 15.847 -0.918 -17.380 1.00 93.12 219 ILE A CA 1
ATOM 1776 C C . ILE A 1 219 ? 15.329 -0.111 -16.180 1.00 93.12 219 ILE A C 1
ATOM 1778 O O . ILE A 1 219 ? 15.701 -0.424 -15.047 1.00 93.12 219 ILE A O 1
ATOM 1782 N N . PRO A 1 220 ? 14.514 0.938 -16.404 1.00 94.25 220 PRO A N 1
ATOM 1783 C CA . PRO A 1 220 ? 13.913 1.733 -15.338 1.00 94.25 220 PRO A CA 1
ATOM 1784 C C . PRO A 1 220 ? 13.139 0.886 -14.325 1.00 94.25 220 PRO A C 1
ATOM 1786 O O . PRO A 1 220 ? 12.464 -0.081 -14.695 1.00 94.25 220 PRO A O 1
ATOM 1789 N N . VAL A 1 221 ? 13.206 1.289 -13.055 1.00 96.50 221 VAL A N 1
ATOM 1790 C CA . VAL A 1 221 ? 12.568 0.586 -11.934 1.00 96.50 221 VAL A CA 1
ATOM 1791 C C . VAL A 1 221 ? 11.532 1.488 -11.277 1.00 96.50 221 VAL A C 1
ATOM 1793 O O . VAL A 1 221 ? 11.848 2.588 -10.825 1.00 96.50 221 VAL A O 1
ATOM 1796 N N . ILE A 1 222 ? 10.295 1.008 -11.190 1.00 96.69 222 ILE A N 1
ATOM 1797 C CA . ILE A 1 222 ? 9.204 1.677 -10.480 1.00 96.69 222 ILE A CA 1
ATOM 1798 C C . ILE A 1 222 ? 8.853 0.843 -9.251 1.00 96.69 222 ILE A C 1
ATOM 1800 O O . ILE A 1 222 ? 8.235 -0.211 -9.364 1.00 96.69 222 ILE A O 1
ATOM 1804 N N . PHE A 1 223 ? 9.221 1.301 -8.064 1.00 97.25 223 PHE A N 1
ATOM 1805 C CA . PHE A 1 223 ? 8.726 0.713 -6.826 1.00 97.25 223 PHE A CA 1
ATOM 1806 C C . PHE A 1 223 ? 7.286 1.132 -6.567 1.00 97.25 223 PHE A C 1
ATOM 1808 O O . PHE A 1 223 ? 6.895 2.245 -6.918 1.00 97.25 223 PHE A O 1
ATOM 1815 N N . PHE A 1 224 ? 6.497 0.271 -5.929 1.00 95.75 224 PHE A N 1
ATOM 1816 C CA . PHE A 1 224 ? 5.159 0.656 -5.496 1.00 95.75 224 PHE A CA 1
ATOM 1817 C C . PHE A 1 224 ? 4.715 -0.022 -4.205 1.00 95.75 224 PHE A C 1
ATOM 1819 O O . PHE A 1 224 ? 5.159 -1.130 -3.881 1.00 95.75 224 PHE A O 1
ATOM 1826 N N . ASN A 1 225 ? 3.817 0.663 -3.488 1.00 93.44 225 ASN A N 1
ATOM 1827 C CA . ASN A 1 225 ? 3.255 0.299 -2.183 1.00 93.44 225 ASN A CA 1
ATOM 1828 C C . ASN A 1 225 ? 4.271 0.192 -1.022 1.00 93.44 225 ASN A C 1
ATOM 1830 O O . ASN A 1 225 ? 4.042 0.801 0.012 1.00 93.44 225 ASN A O 1
ATOM 1834 N N . ARG A 1 226 ? 5.390 -0.525 -1.180 1.00 91.94 226 ARG A N 1
ATOM 1835 C CA . ARG A 1 226 ? 6.474 -0.614 -0.189 1.00 91.94 226 ARG A CA 1
ATOM 1836 C C . ARG A 1 226 ? 7.606 0.328 -0.592 1.00 91.94 226 ARG A C 1
ATOM 1838 O O . ARG A 1 226 ? 8.246 0.116 -1.620 1.00 91.94 226 ARG A O 1
ATOM 1845 N N . GLU A 1 227 ? 7.808 1.381 0.198 1.00 89.56 227 GLU A N 1
ATOM 1846 C CA . GLU A 1 227 ? 8.725 2.492 -0.095 1.00 89.56 227 GLU A CA 1
ATOM 1847 C C . GLU A 1 227 ? 10.189 2.161 0.264 1.00 89.56 227 GLU A C 1
ATOM 1849 O O . GLU A 1 227 ? 10.487 1.923 1.440 1.00 89.56 227 GLU A O 1
ATOM 1854 N N . PRO A 1 228 ? 11.124 2.162 -0.708 1.00 90.94 228 PRO A N 1
ATOM 1855 C CA . PRO A 1 228 ? 12.560 2.173 -0.424 1.00 90.94 228 PRO A CA 1
ATOM 1856 C C . PRO A 1 228 ? 13.023 3.462 0.261 1.00 90.94 228 PRO A C 1
ATOM 1858 O O . PRO A 1 228 ? 12.331 4.474 0.232 1.00 90.94 228 PRO A O 1
ATOM 1861 N N . SER A 1 229 ? 14.237 3.463 0.811 1.00 89.81 229 SER A N 1
ATOM 1862 C CA . SER A 1 229 ? 14.812 4.688 1.374 1.00 89.81 229 SER A CA 1
ATOM 1863 C C . SER A 1 229 ? 15.104 5.749 0.300 1.00 89.81 229 SER A C 1
ATOM 1865 O O . SER A 1 229 ? 15.425 5.425 -0.847 1.00 89.81 229 SER A O 1
ATOM 1867 N N . ASP A 1 230 ? 15.076 7.025 0.689 1.00 86.31 230 ASP A N 1
ATOM 1868 C CA . ASP A 1 230 ? 15.452 8.149 -0.181 1.00 86.31 230 ASP A CA 1
ATOM 1869 C C . ASP A 1 230 ? 16.900 8.004 -0.691 1.00 86.31 230 ASP A C 1
ATOM 1871 O O . ASP A 1 230 ? 17.221 8.396 -1.817 1.00 86.31 230 ASP A O 1
ATOM 1875 N N . GLU A 1 231 ? 17.779 7.400 0.120 1.00 89.25 231 GLU A N 1
ATOM 1876 C CA . GLU A 1 231 ? 19.158 7.069 -0.251 1.00 89.25 231 GLU A CA 1
ATOM 1877 C C . GLU A 1 231 ? 19.193 6.047 -1.396 1.00 89.25 231 GLU A C 1
ATOM 1879 O O . GLU A 1 231 ? 19.873 6.281 -2.399 1.00 89.25 231 GLU A O 1
ATOM 1884 N N . ASP A 1 232 ? 18.409 4.968 -1.301 1.00 89.81 232 ASP A N 1
ATOM 1885 C CA . ASP A 1 232 ? 18.298 3.955 -2.356 1.00 89.81 232 ASP A CA 1
ATOM 1886 C C . ASP A 1 232 ? 17.734 4.558 -3.642 1.00 89.81 232 ASP A C 1
ATOM 1888 O O . ASP A 1 232 ? 18.324 4.427 -4.717 1.00 89.81 232 ASP A O 1
ATOM 1892 N N . ILE A 1 233 ? 16.619 5.281 -3.539 1.00 87.00 233 ILE A N 1
ATOM 1893 C CA . ILE A 1 233 ? 15.978 5.952 -4.674 1.00 87.00 233 ILE A CA 1
ATOM 1894 C C . ILE A 1 233 ? 16.943 6.963 -5.322 1.00 87.00 233 ILE A C 1
ATOM 1896 O O . ILE A 1 233 ? 16.920 7.182 -6.538 1.00 87.00 233 ILE A O 1
ATOM 1900 N N . SER A 1 234 ? 17.871 7.534 -4.550 1.00 84.94 234 SER A N 1
ATOM 1901 C CA . SER A 1 234 ? 18.902 8.453 -5.034 1.00 84.94 234 SER A CA 1
ATOM 1902 C C . SER A 1 234 ? 20.011 7.803 -5.877 1.00 84.94 234 SER A C 1
ATOM 1904 O O . SER A 1 234 ? 20.654 8.516 -6.650 1.00 84.94 234 SER A O 1
ATOM 1906 N N . LEU A 1 235 ? 20.191 6.476 -5.828 1.00 84.06 235 LEU A N 1
ATOM 1907 C CA . LEU A 1 235 ? 21.294 5.752 -6.493 1.00 84.06 235 LEU A CA 1
ATOM 1908 C C . LEU A 1 235 ? 21.287 5.830 -8.031 1.00 84.06 235 LEU A C 1
ATOM 1910 O O . LEU A 1 235 ? 22.332 5.652 -8.683 1.00 84.06 235 LEU A O 1
ATOM 1914 N N . TRP A 1 236 ? 20.118 6.066 -8.631 1.00 87.06 236 TRP A N 1
ATOM 1915 C CA . TRP A 1 236 ? 19.955 6.157 -10.079 1.00 87.06 236 TRP A CA 1
ATOM 1916 C C . TRP A 1 236 ? 18.800 7.089 -10.475 1.00 87.06 236 TRP A C 1
ATOM 1918 O O . TRP A 1 236 ? 17.930 7.402 -9.668 1.00 87.06 236 TRP A O 1
ATOM 1928 N N . ASN A 1 237 ? 18.835 7.618 -11.701 1.00 83.12 237 ASN A N 1
ATOM 1929 C CA . ASN A 1 237 ? 17.875 8.623 -12.171 1.00 83.12 237 ASN A CA 1
ATOM 1930 C C . ASN A 1 237 ? 16.566 8.013 -12.672 1.00 83.12 237 ASN A C 1
ATOM 1932 O O . ASN A 1 237 ? 15.539 8.675 -12.577 1.00 83.12 237 ASN A O 1
ATOM 1936 N N . ASP A 1 238 ? 16.606 6.774 -13.163 1.00 86.56 238 ASP A N 1
ATOM 1937 C CA . ASP A 1 238 ? 15.438 6.076 -13.708 1.00 86.56 238 ASP A CA 1
ATOM 1938 C C . ASP A 1 238 ? 14.815 5.136 -12.657 1.00 86.56 238 ASP A C 1
ATOM 1940 O O . ASP A 1 238 ? 14.390 4.019 -12.956 1.00 86.56 238 ASP A O 1
ATOM 1944 N N . VAL A 1 239 ? 14.805 5.598 -11.402 1.00 90.50 239 VAL A N 1
ATOM 1945 C CA . VAL A 1 239 ? 14.162 4.939 -10.260 1.00 90.50 239 VAL A CA 1
ATOM 1946 C C . VAL A 1 239 ? 13.054 5.836 -9.745 1.00 90.50 239 VAL A C 1
ATOM 1948 O O . VAL A 1 239 ? 13.266 7.027 -9.514 1.00 90.50 239 VAL A O 1
ATOM 1951 N N . TYR A 1 240 ? 11.887 5.241 -9.541 1.00 91.06 240 TYR A N 1
ATOM 1952 C CA . TYR A 1 240 ? 10.680 5.933 -9.117 1.00 91.06 240 TYR A CA 1
ATOM 1953 C C . TYR A 1 240 ? 9.982 5.136 -8.023 1.00 91.06 240 TYR A C 1
ATOM 1955 O O . TYR A 1 240 ? 10.116 3.915 -7.968 1.00 91.06 240 TYR A O 1
ATOM 1963 N N . TYR A 1 241 ? 9.206 5.814 -7.184 1.00 92.25 241 TYR A N 1
ATOM 1964 C CA . TYR A 1 241 ? 8.314 5.177 -6.220 1.00 92.25 241 TYR A CA 1
ATOM 1965 C C . TYR A 1 241 ? 6.890 5.706 -6.385 1.00 92.25 241 TYR A C 1
ATOM 1967 O O . TYR A 1 241 ? 6.703 6.919 -6.455 1.00 92.25 241 TYR A O 1
ATOM 1975 N N . VAL A 1 242 ? 5.897 4.813 -6.425 1.00 92.00 242 VAL A N 1
ATOM 1976 C CA . VAL A 1 242 ? 4.470 5.153 -6.455 1.00 92.00 242 VAL A CA 1
ATOM 1977 C C . VAL A 1 242 ? 3.742 4.569 -5.255 1.00 92.00 242 VAL A C 1
ATOM 1979 O O . VAL A 1 242 ? 3.637 3.354 -5.104 1.00 92.00 242 VAL A O 1
ATOM 1982 N N . GLY A 1 243 ? 3.192 5.440 -4.417 1.00 89.44 243 GLY A N 1
ATOM 1983 C CA . GLY A 1 243 ? 2.380 5.021 -3.287 1.00 89.44 243 GLY A CA 1
ATOM 1984 C C . GLY A 1 243 ? 1.646 6.179 -2.625 1.00 89.44 243 GLY A C 1
ATOM 1985 O O . GLY A 1 243 ? 1.449 7.253 -3.197 1.00 89.44 243 GLY A O 1
ATOM 1986 N N . THR A 1 244 ? 1.223 5.944 -1.393 1.00 85.56 244 THR A N 1
ATOM 1987 C CA . THR A 1 244 ? 0.542 6.927 -0.545 1.00 85.56 244 THR A CA 1
ATOM 1988 C C . THR A 1 244 ? 1.400 7.273 0.657 1.00 85.56 244 THR A C 1
ATOM 1990 O O . THR A 1 244 ? 2.180 6.445 1.124 1.00 85.56 244 THR A O 1
ATOM 1993 N N . ASP A 1 245 ? 1.238 8.480 1.197 1.00 84.69 245 ASP A N 1
ATOM 1994 C CA . ASP A 1 245 ? 1.957 8.876 2.405 1.00 84.69 245 ASP A CA 1
ATOM 1995 C C . ASP A 1 245 ? 1.291 8.292 3.658 1.00 84.69 245 ASP A C 1
ATOM 1997 O O . ASP A 1 245 ? 0.223 8.744 4.076 1.00 84.69 245 ASP A O 1
ATOM 2001 N N . GLY A 1 246 ? 1.943 7.315 4.296 1.00 86.88 246 GLY A N 1
ATOM 2002 C CA . GLY A 1 246 ? 1.478 6.745 5.560 1.00 86.88 246 GLY A CA 1
ATOM 2003 C C . GLY A 1 246 ? 1.250 7.789 6.664 1.00 86.88 246 GLY A C 1
ATOM 2004 O O . GLY A 1 246 ? 0.368 7.599 7.499 1.00 86.88 246 GLY A O 1
ATOM 2005 N N . ILE A 1 247 ? 1.973 8.915 6.655 1.00 91.19 247 ILE A N 1
ATOM 2006 C CA . ILE A 1 247 ? 1.768 10.009 7.616 1.00 91.19 247 ILE A CA 1
ATOM 2007 C C . ILE A 1 247 ? 0.424 10.700 7.371 1.00 91.19 247 ILE A C 1
ATOM 2009 O O . ILE A 1 247 ? -0.308 10.953 8.326 1.00 91.19 247 ILE A O 1
ATOM 2013 N N . GLU A 1 248 ? 0.085 11.012 6.120 1.00 89.81 248 GLU A N 1
ATOM 2014 C CA . GLU A 1 248 ? -1.198 11.651 5.796 1.00 89.81 248 GLU A CA 1
ATOM 2015 C C . GLU A 1 248 ? -2.369 10.705 6.078 1.00 89.81 248 GLU A C 1
ATOM 2017 O O . GLU A 1 248 ? -3.334 11.108 6.725 1.00 89.81 248 GLU A O 1
ATOM 2022 N N . LEU A 1 249 ? -2.240 9.421 5.726 1.00 90.81 249 LEU A N 1
ATOM 2023 C CA . LEU A 1 249 ? -3.248 8.409 6.063 1.00 90.81 249 LEU A CA 1
ATOM 2024 C C . LEU A 1 249 ? -3.471 8.311 7.582 1.00 90.81 249 LEU A C 1
ATOM 2026 O O . LEU A 1 249 ? -4.612 8.295 8.043 1.00 90.81 249 LEU A O 1
ATOM 2030 N N . GLY A 1 250 ? -2.393 8.313 8.371 1.00 95.00 250 GLY A N 1
ATOM 2031 C CA . GLY A 1 250 ? -2.476 8.325 9.832 1.00 95.00 250 GLY A CA 1
ATOM 2032 C C . GLY A 1 250 ? -3.123 9.593 10.391 1.00 95.00 250 GLY A C 1
ATOM 2033 O O . GLY A 1 250 ? -3.983 9.518 11.270 1.00 95.00 250 GLY A O 1
ATOM 2034 N N . LYS A 1 251 ? -2.784 10.773 9.852 1.00 95.94 251 LYS A N 1
ATOM 2035 C CA . LYS A 1 251 ? -3.450 12.033 10.224 1.00 95.94 251 LYS A CA 1
ATOM 2036 C C . LYS A 1 251 ? -4.951 11.967 9.959 1.00 95.94 251 LYS A C 1
ATOM 2038 O O . LYS A 1 251 ? -5.715 12.379 10.826 1.00 95.94 251 LYS A O 1
ATOM 2043 N N . MET A 1 252 ? -5.371 11.422 8.819 1.00 95.62 252 MET A N 1
ATOM 2044 C CA . MET A 1 252 ? -6.787 11.263 8.481 1.00 95.62 252 MET A CA 1
ATOM 2045 C C . MET A 1 252 ? -7.497 10.283 9.431 1.00 95.62 252 MET A C 1
ATOM 2047 O O . MET A 1 252 ? -8.608 10.572 9.869 1.00 95.62 252 MET A O 1
ATOM 2051 N N . GLN A 1 253 ? -6.856 9.176 9.841 1.00 96.25 253 GLN A N 1
ATOM 2052 C CA . GLN A 1 253 ? -7.396 8.313 10.909 1.00 96.25 253 GLN A CA 1
ATOM 2053 C C . GLN A 1 253 ? -7.599 9.098 12.213 1.00 96.25 253 GLN A C 1
ATOM 2055 O O . GLN A 1 253 ? -8.664 9.024 12.831 1.00 96.25 253 GLN A O 1
ATOM 2060 N N . GLY A 1 254 ? -6.600 9.894 12.606 1.00 96.12 254 GLY A N 1
ATOM 2061 C CA . GLY A 1 254 ? -6.673 10.735 13.798 1.00 96.12 254 GLY A CA 1
ATOM 2062 C C . GLY A 1 254 ? -7.755 11.816 13.707 1.00 96.12 254 GLY A C 1
ATOM 2063 O O . GLY A 1 254 ? -8.409 12.107 14.705 1.00 96.12 254 GLY A O 1
ATOM 2064 N N . GLU A 1 255 ? -7.985 12.389 12.523 1.00 95.56 255 GLU A N 1
ATOM 2065 C CA . GLU A 1 255 ? -9.069 13.344 12.255 1.00 95.56 255 GLU A CA 1
ATOM 2066 C C . GLU A 1 255 ? -10.442 12.705 12.437 1.00 95.56 255 GLU A C 1
ATOM 2068 O O . GLU A 1 255 ? -11.264 13.260 13.165 1.00 95.56 255 GLU A O 1
ATOM 2073 N N . ILE A 1 256 ? -10.666 11.518 11.862 1.00 94.69 256 ILE A N 1
ATOM 2074 C CA . ILE A 1 256 ? -11.935 10.793 12.007 1.00 94.69 256 ILE A CA 1
ATOM 2075 C C . ILE A 1 256 ? -12.221 10.498 13.486 1.00 94.69 256 ILE A C 1
ATOM 2077 O O . ILE A 1 256 ? -13.320 10.792 13.959 1.00 94.69 256 ILE A O 1
ATOM 2081 N N . LEU A 1 257 ? -11.238 9.982 14.239 1.00 94.12 257 LEU A N 1
ATOM 2082 C CA . LEU A 1 257 ? -11.405 9.738 15.680 1.00 94.12 257 LEU A CA 1
ATOM 2083 C C . LEU A 1 257 ? -11.647 11.020 16.463 1.00 94.12 257 LEU A C 1
ATOM 2085 O O . LEU A 1 257 ? -12.531 11.055 17.315 1.00 94.12 257 LEU A O 1
ATOM 2089 N N . THR A 1 258 ? -10.884 12.074 16.175 1.00 94.44 258 THR A N 1
ATOM 2090 C CA . THR A 1 258 ? -11.017 13.356 16.873 1.00 94.44 258 THR A CA 1
ATOM 2091 C C . THR A 1 258 ? -12.410 13.936 16.672 1.00 94.44 258 THR A C 1
ATOM 2093 O O . THR A 1 258 ? -13.056 14.358 17.630 1.00 94.44 258 THR A O 1
ATOM 2096 N N . GLU A 1 259 ? -12.900 13.945 15.433 1.00 92.50 259 GLU A N 1
ATOM 2097 C CA . GLU A 1 259 ? -14.239 14.433 15.130 1.00 92.50 259 GLU A CA 1
ATOM 2098 C C . GLU A 1 259 ? -15.323 13.602 15.809 1.00 92.50 259 GLU A C 1
ATOM 2100 O O . GLU A 1 259 ? -16.260 14.175 16.369 1.00 92.50 259 GLU A O 1
ATOM 2105 N N . ALA A 1 260 ? -15.194 12.276 15.767 1.00 90.88 260 ALA A N 1
ATOM 2106 C CA . ALA A 1 260 ? -16.152 11.371 16.377 1.00 90.88 260 ALA A CA 1
ATOM 2107 C C . ALA A 1 260 ? -16.205 11.577 17.900 1.00 90.88 260 ALA A C 1
ATOM 2109 O O . ALA A 1 260 ? -17.287 11.787 18.452 1.00 90.88 260 ALA A O 1
ATOM 2110 N N . PHE A 1 261 ? -15.042 11.603 18.559 1.00 90.31 261 PHE A N 1
ATOM 2111 C CA . PHE A 1 261 ? -14.926 11.774 20.006 1.00 90.31 261 PHE A CA 1
ATOM 2112 C C . PHE A 1 261 ? -15.451 13.141 20.457 1.00 90.31 261 PHE A C 1
ATOM 2114 O O . PHE A 1 261 ? -16.240 13.225 21.387 1.00 90.31 261 PHE A O 1
ATOM 2121 N N . LEU A 1 262 ? -15.115 14.233 19.764 1.00 88.69 262 LEU A N 1
ATOM 2122 C CA . LEU A 1 262 ? -15.566 15.569 20.172 1.00 88.69 262 LEU A CA 1
ATOM 2123 C C . LEU A 1 262 ? -17.058 15.823 19.902 1.00 88.69 262 LEU A C 1
ATOM 2125 O O . LEU A 1 262 ? -17.717 16.485 20.707 1.00 88.69 262 LEU A O 1
ATOM 2129 N N . LYS A 1 263 ? -17.606 15.338 18.777 1.00 86.69 263 LYS A N 1
ATOM 2130 C CA . LYS A 1 263 ? -19.022 15.559 18.420 1.00 86.69 263 LYS A CA 1
ATOM 2131 C C . LYS A 1 263 ? -19.962 14.666 19.227 1.00 86.69 263 LYS A C 1
ATOM 2133 O O . LYS A 1 263 ? -21.004 15.143 19.672 1.00 86.69 263 LYS A O 1
ATOM 2138 N N . ASN A 1 264 ? -19.578 13.409 19.442 1.00 79.31 264 ASN A N 1
ATOM 2139 C CA . ASN A 1 264 ? -20.403 12.390 20.089 1.00 79.31 264 ASN A CA 1
ATOM 2140 C C . ASN A 1 264 ? -19.766 11.904 21.396 1.00 79.31 264 ASN A C 1
ATOM 2142 O O . ASN A 1 264 ? -19.864 10.725 21.729 1.00 79.31 264 ASN A O 1
ATOM 2146 N N . ASN A 1 265 ? -19.125 12.807 22.149 1.00 71.38 265 ASN A N 1
ATOM 2147 C CA . ASN A 1 265 ? -18.333 12.440 23.326 1.00 71.38 265 ASN A CA 1
ATOM 2148 C C . ASN A 1 265 ? -19.107 11.542 24.295 1.00 71.38 265 ASN A C 1
ATOM 2150 O O . ASN A 1 265 ? -18.606 10.525 24.729 1.00 71.38 265 ASN A O 1
ATOM 2154 N N . SER A 1 266 ? -20.381 11.835 24.565 1.00 73.94 266 SER A N 1
ATOM 2155 C CA . SER A 1 266 ? -21.190 11.013 25.474 1.00 73.94 266 SER A CA 1
ATOM 2156 C C . SER A 1 266 ? -21.492 9.587 24.992 1.00 73.94 266 SER A C 1
ATOM 2158 O O . SER A 1 266 ? -21.966 8.791 25.799 1.00 73.94 266 SER A O 1
ATOM 2160 N N . GLU A 1 267 ? -21.322 9.304 23.698 1.00 80.31 267 GLU A N 1
ATOM 2161 C CA . GLU A 1 267 ? -21.528 7.980 23.095 1.00 80.31 267 GLU A CA 1
ATOM 2162 C C . GLU A 1 267 ? -20.211 7.209 22.938 1.00 80.31 267 GLU A C 1
ATOM 2164 O O . GLU A 1 267 ? -20.216 5.989 23.085 1.00 80.31 267 GLU A O 1
ATOM 2169 N N . ILE A 1 268 ? -19.104 7.908 22.657 1.00 84.19 268 ILE A N 1
ATOM 2170 C CA . ILE A 1 268 ? -17.787 7.290 22.438 1.00 84.19 268 ILE A CA 1
ATOM 2171 C C . ILE A 1 268 ? -16.973 7.205 23.730 1.00 84.19 268 ILE A C 1
ATOM 2173 O O . ILE A 1 268 ? -16.429 6.142 23.996 1.00 84.19 268 ILE A O 1
ATOM 2177 N N . ASP A 1 269 ? -16.926 8.269 24.536 1.00 90.12 269 ASP A N 1
ATOM 2178 C CA . ASP A 1 269 ? -16.310 8.276 25.869 1.00 90.12 269 ASP A CA 1
ATOM 2179 C C . ASP A 1 269 ? -17.247 7.558 26.854 1.00 90.12 269 ASP A C 1
ATOM 2181 O O . ASP A 1 269 ? -18.132 8.152 27.493 1.00 90.12 269 ASP A O 1
ATOM 2185 N N . LYS A 1 270 ? -17.122 6.228 26.899 1.00 87.25 270 LYS A N 1
ATOM 2186 C CA . LYS A 1 270 ? -18.067 5.354 27.610 1.00 87.25 270 LYS A CA 1
ATOM 2187 C C . LYS A 1 270 ? -17.975 5.568 29.116 1.00 87.25 270 LYS A C 1
ATOM 2189 O O . LYS A 1 270 ? -18.987 5.466 29.822 1.00 87.25 270 LYS A O 1
ATOM 2194 N N . ASN A 1 271 ? -16.771 5.846 29.610 1.00 89.56 271 ASN A N 1
ATOM 2195 C CA . ASN A 1 271 ? -16.483 5.979 31.033 1.00 89.56 271 ASN A CA 1
ATOM 2196 C C . ASN A 1 271 ? -16.523 7.449 31.523 1.00 89.56 271 ASN A C 1
ATOM 2198 O O . ASN A 1 271 ? -16.659 7.680 32.730 1.00 89.56 271 ASN A O 1
ATOM 2202 N N . LYS A 1 272 ? -16.539 8.419 30.598 1.00 89.50 272 LYS A N 1
ATOM 2203 C CA . LYS A 1 272 ? -16.610 9.873 30.817 1.00 89.50 272 LYS A CA 1
ATOM 2204 C C . LYS A 1 272 ? -15.381 10.455 31.512 1.00 89.50 272 LYS A C 1
ATOM 2206 O O . LYS A 1 272 ? -15.518 11.425 32.268 1.00 89.50 272 LYS A O 1
ATOM 2211 N N . ASP A 1 273 ? -14.211 9.858 31.309 1.00 91.50 273 ASP A N 1
ATOM 2212 C CA . ASP A 1 273 ? -12.946 10.320 31.884 1.00 91.50 273 ASP A CA 1
ATOM 2213 C C . ASP A 1 273 ? -12.158 11.265 30.960 1.00 91.50 273 ASP A C 1
ATOM 2215 O O . ASP A 1 273 ? -11.198 11.900 31.412 1.00 91.50 273 ASP A O 1
ATOM 2219 N N . GLY A 1 274 ? -12.609 11.443 29.713 1.00 89.81 274 GLY A N 1
ATOM 2220 C CA . GLY A 1 274 ? -11.971 12.305 28.721 1.00 89.81 274 GLY A CA 1
ATOM 2221 C C . GLY A 1 274 ? -10.662 11.750 28.149 1.00 89.81 274 GLY A C 1
ATOM 2222 O O . GLY A 1 274 ? -9.893 12.518 27.559 1.00 89.81 274 GLY A O 1
ATOM 2223 N N . ILE A 1 275 ? -10.387 10.459 28.335 1.00 93.56 275 ILE A N 1
ATOM 2224 C CA . ILE A 1 275 ? -9.263 9.724 27.757 1.00 93.56 275 ILE A CA 1
ATOM 2225 C C . ILE A 1 275 ? -9.833 8.754 26.724 1.00 93.56 275 ILE A C 1
ATOM 2227 O O . ILE A 1 275 ? -10.712 7.977 27.050 1.00 93.56 275 ILE A O 1
ATOM 2231 N N . LEU A 1 276 ? -9.302 8.752 25.499 1.00 95.19 276 LEU A N 1
ATOM 2232 C CA . LEU A 1 276 ? -9.689 7.764 24.492 1.00 95.19 276 LEU A CA 1
ATOM 2233 C C . LEU A 1 276 ? -8.931 6.448 24.720 1.00 95.19 276 LEU A C 1
ATOM 2235 O O . LEU A 1 276 ? -7.744 6.356 24.377 1.00 95.19 276 LEU A O 1
ATOM 2239 N N . GLN A 1 277 ? -9.598 5.421 25.248 1.00 97.50 277 GLN A N 1
ATOM 2240 C CA . GLN A 1 277 ? -9.017 4.078 25.344 1.00 97.50 277 GLN A CA 1
ATOM 2241 C C . GLN A 1 277 ? -9.123 3.341 24.007 1.00 97.50 277 GLN A C 1
ATOM 2243 O O . GLN A 1 277 ? -10.220 3.104 23.494 1.00 97.50 277 GLN A O 1
ATOM 2248 N N . TYR A 1 278 ? -7.992 2.909 23.448 1.00 98.00 278 TYR A N 1
ATOM 2249 C CA . TYR A 1 278 ? -7.977 2.237 22.150 1.00 98.00 278 TYR A CA 1
ATOM 2250 C C . TYR A 1 278 ? -7.164 0.942 22.131 1.00 98.00 278 TYR A C 1
ATOM 2252 O O . TYR A 1 278 ? -6.196 0.754 22.875 1.00 98.00 278 TYR A O 1
ATOM 2260 N N . ILE A 1 279 ? -7.568 0.036 21.243 1.00 98.62 279 ILE A N 1
ATOM 2261 C CA . ILE A 1 279 ? -6.787 -1.138 20.851 1.00 98.62 279 ILE A CA 1
ATOM 2262 C C . ILE A 1 279 ? -6.172 -0.851 19.482 1.00 98.62 279 ILE A C 1
ATOM 2264 O O . ILE A 1 279 ? -6.890 -0.499 18.545 1.00 98.62 279 ILE A O 1
ATOM 2268 N N . LEU A 1 280 ? -4.856 -1.008 19.365 1.00 98.62 280 LEU A N 1
ATOM 2269 C CA . LEU A 1 280 ? -4.159 -0.926 18.084 1.00 98.62 280 LEU A CA 1
ATOM 2270 C C . LEU A 1 280 ? -4.114 -2.308 17.431 1.00 98.62 280 LEU A C 1
ATOM 2272 O O . LEU A 1 280 ? -3.722 -3.277 18.083 1.00 98.62 280 LEU A O 1
ATOM 2276 N N . VAL A 1 281 ? -4.481 -2.386 16.154 1.00 98.69 281 VAL A N 1
ATOM 2277 C CA . VAL A 1 281 ? -4.295 -3.567 15.305 1.00 98.69 281 VAL A CA 1
ATOM 2278 C C . VAL A 1 281 ? -3.323 -3.203 14.189 1.00 98.69 281 VAL A C 1
ATOM 2280 O O . VAL A 1 281 ? -3.680 -2.534 13.213 1.00 98.69 281 VAL A O 1
ATOM 2283 N N . GLU A 1 282 ? -2.067 -3.585 14.388 1.00 97.56 282 GLU A N 1
ATOM 2284 C CA . GLU A 1 282 ? -0.960 -3.223 13.514 1.00 97.56 282 GLU A CA 1
ATOM 2285 C C . GLU A 1 282 ? -0.719 -4.260 12.417 1.00 97.56 282 GLU A C 1
ATOM 2287 O O . GLU A 1 282 ? -1.060 -5.440 12.550 1.00 97.56 282 GLU A O 1
ATOM 2292 N N . GLY A 1 283 ? -0.122 -3.792 11.322 1.00 95.62 283 GLY A N 1
ATOM 2293 C CA . GLY A 1 283 ? 0.309 -4.648 10.227 1.00 95.62 283 GLY A CA 1
ATOM 2294 C C . GLY A 1 283 ? 1.564 -5.455 10.562 1.00 95.62 283 GLY A C 1
ATOM 2295 O O . GLY A 1 283 ? 1.807 -5.830 11.707 1.00 95.62 283 GLY A O 1
ATOM 2296 N N . GLU A 1 284 ? 2.373 -5.732 9.542 1.00 92.06 284 GLU A N 1
ATOM 2297 C CA . GLU A 1 284 ? 3.685 -6.369 9.706 1.00 92.06 284 GLU A CA 1
ATOM 2298 C C . GLU A 1 284 ? 4.551 -5.570 10.698 1.00 92.06 284 GLU A C 1
ATOM 2300 O O . GLU A 1 284 ? 4.717 -4.350 10.571 1.00 92.06 284 GLU A O 1
ATOM 2305 N N . GLU A 1 285 ? 5.102 -6.264 11.695 1.00 88.50 285 GLU A N 1
ATOM 2306 C CA . GLU A 1 285 ? 5.905 -5.655 12.755 1.00 88.50 285 GLU A CA 1
ATOM 2307 C C . GLU A 1 285 ? 7.119 -4.921 12.164 1.00 88.50 285 GLU A C 1
ATOM 2309 O O . GLU A 1 285 ? 7.893 -5.466 11.376 1.00 88.50 285 GLU A O 1
ATOM 2314 N N . GLY A 1 286 ? 7.293 -3.654 12.544 1.00 86.56 286 GLY A N 1
ATOM 2315 C CA . GLY A 1 286 ? 8.388 -2.818 12.048 1.00 86.56 286 GLY A CA 1
ATOM 2316 C C . GLY A 1 286 ? 8.213 -2.307 10.612 1.00 86.56 286 GLY A C 1
ATOM 2317 O O . GLY A 1 286 ? 9.095 -1.601 10.118 1.00 86.56 286 GLY A O 1
ATOM 2318 N N . HIS A 1 287 ? 7.087 -2.593 9.947 1.00 90.75 287 HIS A N 1
ATOM 2319 C CA . HIS A 1 287 ? 6.792 -2.024 8.635 1.00 90.75 287 HIS A CA 1
ATOM 2320 C C . HIS A 1 287 ? 6.625 -0.502 8.723 1.00 90.75 287 HIS A C 1
ATOM 2322 O O . HIS A 1 287 ? 5.872 0.017 9.553 1.00 90.75 287 HIS A O 1
ATOM 2328 N N . SER A 1 288 ? 7.295 0.226 7.824 1.00 89.44 288 SER A N 1
ATOM 2329 C CA . SER A 1 288 ? 7.370 1.692 7.850 1.00 89.44 288 SER A CA 1
ATOM 2330 C C . SER A 1 288 ? 5.993 2.360 7.847 1.00 89.44 288 SER A C 1
ATOM 2332 O O . SER A 1 288 ? 5.764 3.277 8.633 1.00 89.44 288 SER A O 1
ATOM 2334 N N . ASP A 1 289 ? 5.057 1.881 7.025 1.00 90.75 289 ASP A N 1
ATOM 2335 C CA . ASP A 1 289 ? 3.694 2.426 6.989 1.00 90.75 289 ASP A CA 1
ATOM 2336 C C . ASP A 1 289 ? 2.896 2.172 8.268 1.00 90.75 289 ASP A C 1
ATOM 2338 O O . ASP A 1 289 ? 2.143 3.050 8.682 1.00 90.75 289 ASP A O 1
ATOM 2342 N N . SER A 1 290 ? 3.073 1.015 8.915 1.00 94.38 290 SER A N 1
ATOM 2343 C CA . SER A 1 290 ? 2.386 0.685 10.173 1.00 94.38 290 SER A CA 1
ATOM 2344 C C . SER A 1 290 ? 2.784 1.682 11.264 1.00 94.38 290 SER A C 1
ATOM 2346 O O . SER A 1 290 ? 1.940 2.311 11.908 1.00 94.38 290 SER A O 1
ATOM 2348 N N . VAL A 1 291 ? 4.096 1.918 11.380 1.00 94.94 291 VAL A N 1
ATOM 2349 C CA . VAL A 1 291 ? 4.682 2.877 12.325 1.00 94.94 291 VAL A CA 1
ATOM 2350 C C . VAL A 1 291 ? 4.250 4.307 11.993 1.00 94.94 291 VAL A C 1
ATOM 2352 O O . VAL A 1 291 ? 3.723 5.012 12.852 1.00 94.94 291 VAL A O 1
ATOM 2355 N N . ARG A 1 292 ? 4.419 4.745 10.737 1.00 94.69 292 ARG A N 1
ATOM 2356 C CA . ARG A 1 292 ? 4.113 6.122 10.313 1.00 94.69 292 ARG A CA 1
ATOM 2357 C C . ARG A 1 292 ? 2.634 6.475 10.483 1.00 94.69 292 ARG A C 1
ATOM 2359 O O . ARG A 1 292 ? 2.348 7.583 10.933 1.00 94.69 292 ARG A O 1
ATOM 2366 N N . ARG A 1 293 ? 1.712 5.560 10.153 1.00 95.75 293 ARG A N 1
ATOM 2367 C CA . ARG A 1 293 ? 0.261 5.769 10.323 1.00 95.75 293 ARG A CA 1
ATOM 2368 C C . ARG A 1 293 ? -0.094 5.936 11.795 1.00 95.75 293 ARG A C 1
ATOM 2370 O O . ARG A 1 293 ? -0.734 6.920 12.161 1.00 95.75 293 ARG A O 1
ATOM 2377 N N . THR A 1 294 ? 0.379 5.024 12.638 1.00 97.06 294 THR A N 1
ATOM 2378 C CA . THR A 1 294 ? 0.101 5.037 14.079 1.00 97.06 294 THR A CA 1
ATOM 2379 C C . THR A 1 294 ? 0.659 6.296 14.747 1.00 97.06 294 THR A C 1
ATOM 2381 O O . THR A 1 294 ? -0.080 7.021 15.414 1.00 97.06 294 THR A O 1
ATOM 2384 N N . ASP A 1 295 ? 1.927 6.629 14.499 1.00 97.25 295 ASP A N 1
ATOM 2385 C CA . ASP A 1 295 ? 2.562 7.826 15.061 1.00 97.25 295 ASP A CA 1
ATOM 2386 C C . ASP A 1 295 ? 1.860 9.118 14.623 1.00 97.25 295 ASP A C 1
ATOM 2388 O O . ASP A 1 295 ? 1.691 10.051 15.413 1.00 97.25 295 ASP A O 1
ATOM 2392 N N . ALA A 1 296 ? 1.478 9.209 13.346 1.00 96.81 296 ALA A N 1
ATOM 2393 C CA . ALA A 1 296 ? 0.814 10.387 12.804 1.00 96.81 296 ALA A CA 1
ATOM 2394 C C . ALA A 1 296 ? -0.619 10.540 13.330 1.00 96.81 296 ALA A C 1
ATOM 2396 O O . ALA A 1 296 ? -1.034 11.663 13.627 1.00 96.81 296 ALA A O 1
ATOM 2397 N N . MET A 1 297 ? -1.340 9.429 13.503 1.00 97.50 297 MET A N 1
ATOM 2398 C CA . MET A 1 297 ? -2.650 9.406 14.150 1.00 97.50 297 MET A CA 1
ATOM 2399 C C . MET A 1 297 ? -2.556 9.933 15.585 1.00 97.50 297 MET A C 1
ATOM 2401 O O . MET A 1 297 ? -3.285 10.861 15.934 1.00 97.50 297 MET A O 1
ATOM 2405 N N . LEU A 1 298 ? -1.632 9.404 16.395 1.00 96.56 298 LEU A N 1
ATOM 2406 C CA . LEU A 1 298 ? -1.459 9.839 17.785 1.00 96.56 298 LEU A CA 1
ATOM 2407 C C . LEU A 1 298 ? -1.126 11.329 17.866 1.00 96.56 298 LEU A C 1
ATOM 2409 O O . LEU A 1 298 ? -1.829 12.083 18.534 1.00 96.56 298 LEU A O 1
ATOM 2413 N N . LYS A 1 299 ? -0.156 11.796 17.068 1.00 96.62 299 LYS A N 1
ATOM 2414 C CA . LYS A 1 299 ? 0.195 13.225 16.991 1.00 96.62 299 LYS A CA 1
ATOM 2415 C C . LYS A 1 299 ? -0.978 14.110 16.584 1.00 96.62 299 LYS A C 1
ATOM 2417 O O . LYS A 1 299 ? -1.042 15.267 17.001 1.00 96.62 299 LYS A O 1
ATOM 2422 N N . LYS A 1 300 ? -1.874 13.619 15.722 1.00 95.12 300 LYS A N 1
ATOM 2423 C CA . LYS A 1 300 ? -3.067 14.370 15.327 1.00 95.12 300 LYS A CA 1
ATOM 2424 C C . LYS A 1 300 ? -4.034 14.508 16.505 1.00 95.12 300 LYS A C 1
ATOM 2426 O O . LYS A 1 300 ? -4.534 15.614 16.727 1.00 95.12 300 LYS A O 1
ATOM 2431 N N . ILE A 1 301 ? -4.254 13.424 17.249 1.00 94.31 301 ILE A N 1
ATOM 2432 C CA . ILE A 1 301 ? -5.186 13.363 18.381 1.00 94.31 301 ILE A CA 1
ATOM 2433 C C . ILE A 1 301 ? -4.676 14.157 19.590 1.00 94.31 301 ILE A C 1
ATOM 2435 O O . ILE A 1 301 ? -5.458 14.912 20.168 1.00 94.31 301 ILE A O 1
ATOM 2439 N N . ASP A 1 302 ? -3.379 14.076 19.910 1.00 89.81 302 ASP A N 1
ATOM 2440 C CA . ASP A 1 302 ? -2.747 14.685 21.098 1.00 89.81 302 ASP A CA 1
ATOM 2441 C C . ASP A 1 302 ? -2.980 16.202 21.230 1.00 89.81 302 ASP A C 1
ATOM 2443 O O . ASP A 1 302 ? -2.867 16.776 22.313 1.00 89.81 302 ASP A O 1
ATOM 2447 N N . ASN A 1 303 ? -3.340 16.878 20.136 1.00 81.81 303 ASN A N 1
ATOM 2448 C CA . ASN A 1 303 ? -3.703 18.296 20.155 1.00 81.81 303 ASN A CA 1
ATOM 2449 C C . ASN A 1 303 ? -5.097 18.573 20.751 1.00 81.81 303 ASN A C 1
ATOM 2451 O O . ASN A 1 303 ? -5.460 19.739 20.905 1.00 81.81 303 ASN A O 1
ATOM 2455 N N . ASN A 1 304 ? -5.892 17.537 21.038 1.00 87.62 304 ASN A N 1
ATOM 2456 C CA . ASN A 1 304 ? -7.307 17.650 21.398 1.00 87.62 304 ASN A CA 1
ATOM 2457 C C . ASN A 1 304 ? -7.643 16.960 22.727 1.00 87.62 304 ASN A C 1
ATOM 2459 O O . ASN A 1 304 ? -8.320 17.565 23.558 1.00 87.62 304 ASN A O 1
ATOM 2463 N N . PHE A 1 305 ? -7.191 15.719 22.935 1.00 90.25 305 PHE A N 1
ATOM 2464 C CA . PHE A 1 305 ? -7.447 14.931 24.149 1.00 90.25 305 PHE A CA 1
ATOM 2465 C C . PHE A 1 305 ? -6.379 13.846 24.348 1.00 90.25 305 PHE A C 1
ATOM 2467 O O . PHE A 1 305 ? -5.565 13.588 23.463 1.00 90.25 305 PHE A O 1
ATOM 2474 N N . THR A 1 306 ? -6.372 13.227 25.530 1.00 94.06 306 THR A N 1
ATOM 2475 C CA . THR A 1 306 ? -5.419 12.169 25.895 1.00 94.06 306 THR A CA 1
ATOM 2476 C C . THR A 1 306 ? -5.867 10.826 25.326 1.00 94.06 306 THR A C 1
ATOM 2478 O O . THR A 1 306 ? -7.056 10.522 25.334 1.00 94.06 306 THR A O 1
ATOM 2481 N N . THR A 1 307 ? -4.926 9.991 24.889 1.00 95.75 307 THR A N 1
ATOM 2482 C CA . THR A 1 307 ? -5.200 8.603 24.484 1.00 95.75 307 THR A CA 1
ATOM 2483 C C . THR A 1 307 ? -4.526 7.607 25.426 1.00 95.75 307 THR A C 1
ATOM 2485 O O . THR A 1 307 ? -3.486 7.900 26.018 1.00 95.75 307 THR A O 1
ATOM 2488 N N . GLU A 1 308 ? -5.105 6.416 25.559 1.00 97.00 308 GLU A N 1
ATOM 2489 C CA . GLU A 1 308 ? -4.506 5.285 26.269 1.00 97.00 308 GLU A CA 1
ATOM 2490 C C . GLU A 1 308 ? -4.589 4.023 25.406 1.00 97.00 308 GLU A C 1
ATOM 2492 O O . GLU A 1 308 ? -5.673 3.532 25.088 1.00 97.00 308 GLU A O 1
ATOM 2497 N N . GLN A 1 309 ? -3.433 3.467 25.039 1.00 97.69 309 GLN A N 1
ATOM 2498 C CA . GLN A 1 309 ? -3.379 2.178 24.353 1.00 97.69 309 GLN A CA 1
ATOM 2499 C C . GLN A 1 309 ? -3.564 1.047 25.367 1.00 97.69 309 GLN A C 1
ATOM 2501 O O . GLN A 1 309 ? -2.655 0.739 26.140 1.00 97.69 309 GLN A O 1
ATOM 2506 N N . ILE A 1 310 ? -4.714 0.377 25.343 1.00 97.19 310 ILE A N 1
ATOM 2507 C CA . ILE A 1 310 ? -5.025 -0.686 26.313 1.00 97.19 310 ILE A CA 1
ATOM 2508 C C . ILE A 1 310 ? -4.651 -2.091 25.812 1.00 97.19 310 ILE A C 1
ATOM 2510 O O . ILE A 1 310 ? -4.517 -3.034 26.607 1.00 97.19 310 ILE A O 1
ATOM 2514 N N . SER A 1 311 ? -4.468 -2.256 24.497 1.00 98.12 311 SER A N 1
ATOM 2515 C CA . SER A 1 311 ? -3.965 -3.487 23.880 1.00 98.12 311 SER A CA 1
ATOM 2516 C C . SER A 1 311 ? -3.314 -3.221 22.521 1.00 98.12 311 SER A C 1
ATOM 2518 O O . SER A 1 311 ? -3.641 -2.246 21.849 1.00 98.12 311 SER A O 1
ATOM 2520 N N . LEU A 1 312 ? -2.413 -4.122 22.129 1.00 97.62 312 LEU A N 1
ATOM 2521 C CA . LEU A 1 312 ? -1.799 -4.205 20.805 1.00 97.62 312 LEU A CA 1
ATOM 2522 C C . LEU A 1 312 ? -2.091 -5.589 20.228 1.00 97.62 312 LEU A C 1
ATOM 2524 O O . LEU A 1 312 ? -1.963 -6.584 20.944 1.00 97.62 312 LEU A O 1
ATOM 2528 N N . VAL A 1 313 ? -2.478 -5.641 18.961 1.00 98.12 313 VAL A N 1
ATOM 2529 C CA . VAL A 1 313 ? -2.672 -6.864 18.185 1.00 98.12 313 VAL A CA 1
ATOM 2530 C C . VAL A 1 313 ? -1.840 -6.728 16.919 1.00 98.12 313 VAL A C 1
ATOM 2532 O O . VAL A 1 313 ? -2.070 -5.806 16.146 1.00 98.12 313 VAL A O 1
ATOM 2535 N N . SER A 1 314 ? -0.889 -7.631 16.698 1.00 97.19 314 SER A N 1
ATOM 2536 C CA . SER A 1 314 ? -0.184 -7.713 15.418 1.00 97.19 314 SER A CA 1
ATOM 2537 C C . SER A 1 314 ? -0.916 -8.704 14.528 1.00 97.19 314 SER A C 1
ATOM 2539 O O . SER A 1 314 ? -1.150 -9.844 14.933 1.00 97.19 314 SER A O 1
ATOM 2541 N N . ALA A 1 315 ? -1.328 -8.253 13.348 1.00 96.94 315 ALA A N 1
ATOM 2542 C CA . ALA A 1 315 ? -2.150 -9.046 12.445 1.00 96.94 315 ALA A CA 1
ATOM 2543 C C . ALA A 1 315 ? -1.577 -9.165 11.030 1.00 96.94 315 ALA A C 1
ATOM 2545 O O . ALA A 1 315 ? -2.220 -9.758 10.169 1.00 96.94 315 ALA A O 1
ATOM 2546 N N . ASP A 1 316 ? -0.365 -8.650 10.790 1.00 94.38 316 ASP A N 1
ATOM 2547 C CA . ASP A 1 316 ? 0.392 -8.883 9.551 1.00 94.38 316 ASP A CA 1
ATOM 2548 C C . ASP A 1 316 ? -0.433 -8.594 8.281 1.00 94.38 316 ASP A C 1
ATOM 2550 O O . ASP A 1 316 ? -0.391 -9.340 7.304 1.00 94.38 316 ASP A O 1
ATOM 2554 N N . TRP A 1 317 ? -1.246 -7.528 8.334 1.00 95.25 317 TRP A N 1
ATOM 2555 C CA . TRP A 1 317 ? -2.158 -7.078 7.269 1.00 95.25 317 TRP A CA 1
ATOM 2556 C C . TRP A 1 317 ? -3.334 -8.015 6.950 1.00 95.25 317 TRP A C 1
ATOM 2558 O O . TRP A 1 317 ? -4.120 -7.709 6.053 1.00 95.25 317 TRP A O 1
ATOM 2568 N N . LYS A 1 318 ? -3.491 -9.125 7.678 1.00 96.56 318 LYS A N 1
ATOM 2569 C CA . LYS A 1 318 ? -4.376 -10.241 7.328 1.00 96.56 318 LYS A CA 1
ATOM 2570 C C . LYS A 1 318 ? -5.647 -10.288 8.172 1.00 96.56 318 LYS A C 1
ATOM 2572 O O . LYS A 1 318 ? -5.607 -10.219 9.400 1.00 96.56 318 LYS A O 1
ATOM 2577 N N . ARG A 1 319 ? -6.788 -10.504 7.509 1.00 97.69 319 ARG A N 1
ATOM 2578 C CA . ARG A 1 319 ? -8.114 -10.617 8.143 1.00 97.69 319 ARG A CA 1
ATOM 2579 C C . ARG A 1 319 ? -8.235 -11.813 9.086 1.00 97.69 319 ARG A C 1
ATOM 2581 O O . ARG A 1 319 ? -8.785 -11.681 10.176 1.00 97.69 319 ARG A O 1
ATOM 2588 N N . ASP A 1 320 ? -7.760 -12.982 8.670 1.00 97.88 320 ASP A N 1
ATOM 2589 C CA . ASP A 1 320 ? -7.830 -14.214 9.461 1.00 97.88 320 ASP A CA 1
ATOM 2590 C C . ASP A 1 320 ? -6.930 -14.143 10.699 1.00 97.88 320 ASP A C 1
ATOM 2592 O O . ASP A 1 320 ? -7.385 -14.478 11.793 1.00 97.88 320 ASP A O 1
ATOM 2596 N N . VAL A 1 321 ? -5.713 -13.612 10.553 1.00 98.12 321 VAL A N 1
ATOM 2597 C CA . VAL A 1 321 ? -4.803 -13.355 11.679 1.00 98.12 321 VAL A CA 1
ATOM 2598 C C . VAL A 1 321 ? -5.390 -12.301 12.618 1.00 98.12 321 VAL A C 1
ATOM 2600 O O . VAL A 1 321 ? -5.436 -12.530 13.824 1.00 98.12 321 VAL A O 1
ATOM 2603 N N . ALA A 1 322 ? -5.928 -11.190 12.095 1.00 98.62 322 ALA A N 1
ATOM 2604 C CA . ALA A 1 322 ? -6.615 -10.188 12.914 1.00 98.62 322 ALA A CA 1
ATOM 2605 C C . ALA A 1 322 ? -7.766 -10.805 13.706 1.00 98.62 322 ALA A C 1
ATOM 2607 O O . ALA A 1 322 ? -7.888 -10.560 14.902 1.00 98.62 322 ALA A O 1
ATOM 2608 N N . LYS A 1 323 ? -8.583 -11.648 13.070 1.00 98.75 323 LYS A N 1
ATOM 2609 C CA . LYS A 1 323 ? -9.674 -12.348 13.745 1.00 98.75 323 LYS A CA 1
ATOM 2610 C C . LYS A 1 323 ? -9.156 -13.270 14.853 1.00 98.75 323 LYS A C 1
ATOM 2612 O O . LYS A 1 323 ? -9.686 -13.244 15.966 1.00 98.75 323 LYS A O 1
ATOM 2617 N N . GLU A 1 324 ? -8.151 -14.093 14.558 1.00 98.62 324 GLU A N 1
ATOM 2618 C CA . GLU A 1 324 ? -7.585 -15.047 15.514 1.00 98.62 324 GLU A CA 1
ATOM 2619 C C . GLU A 1 324 ? -6.950 -14.333 16.714 1.00 98.62 324 GLU A C 1
ATOM 2621 O O . GLU A 1 324 ? -7.270 -14.649 17.862 1.00 98.62 324 GLU A O 1
ATOM 2626 N N . GLU A 1 325 ? -6.075 -13.360 16.464 1.00 98.50 325 GLU A N 1
ATOM 2627 C CA . GLU A 1 325 ? -5.339 -12.652 17.510 1.00 98.50 325 GLU A CA 1
ATOM 2628 C C . GLU A 1 325 ? -6.244 -11.710 18.309 1.00 98.50 325 GLU A C 1
ATOM 2630 O O . GLU A 1 325 ? -6.158 -11.664 19.538 1.00 98.50 325 GLU A O 1
ATOM 2635 N N . PHE A 1 326 ? -7.193 -11.026 17.661 1.00 98.56 326 PHE A N 1
ATOM 2636 C CA . PHE A 1 326 ? -8.153 -10.179 18.371 1.00 98.56 326 PHE A CA 1
ATOM 2637 C C . PHE A 1 326 ? -9.067 -10.996 19.296 1.00 98.56 326 PHE A C 1
ATOM 2639 O O . PHE A 1 326 ? -9.386 -10.548 20.396 1.00 98.56 326 PHE A O 1
ATOM 2646 N N . SER A 1 327 ? -9.416 -12.233 18.921 1.00 98.12 327 SER A N 1
ATOM 2647 C CA . SER A 1 327 ? -10.200 -13.142 19.778 1.00 98.12 327 SER A CA 1
ATOM 2648 C C . SER A 1 327 ? -9.479 -13.532 21.079 1.00 98.12 327 SER A C 1
ATOM 2650 O O . SER A 1 327 ? -10.116 -14.025 22.011 1.00 98.12 327 SER A O 1
ATOM 2652 N N . LYS A 1 328 ? -8.156 -13.321 21.163 1.00 98.00 328 LYS A N 1
ATOM 2653 C CA . LYS A 1 328 ? -7.338 -13.570 22.363 1.00 98.00 328 LYS A CA 1
ATOM 2654 C C . LYS A 1 328 ? -7.288 -12.356 23.301 1.00 98.00 328 LYS A C 1
ATOM 2656 O O . LYS A 1 328 ? -6.822 -12.492 24.434 1.00 98.00 328 LYS A O 1
ATOM 2661 N N . VAL A 1 329 ? -7.756 -11.182 22.867 1.00 98.00 329 VAL A N 1
ATOM 2662 C CA . VAL A 1 329 ? -7.807 -9.974 23.703 1.00 98.00 329 VAL A CA 1
ATOM 2663 C C . VAL A 1 329 ? -8.842 -10.158 24.818 1.00 98.00 329 VAL A C 1
ATOM 2665 O O . VAL A 1 329 ? -9.945 -10.654 24.595 1.00 98.00 329 VAL A O 1
ATOM 2668 N N . ASP A 1 330 ? -8.488 -9.749 26.041 1.00 96.75 330 ASP A N 1
ATOM 2669 C CA . ASP A 1 330 ? -9.385 -9.821 27.199 1.00 96.75 330 ASP A CA 1
ATOM 2670 C C . ASP A 1 330 ? -10.706 -9.088 26.911 1.00 96.75 330 ASP A C 1
ATOM 2672 O O . ASP A 1 330 ? -10.711 -7.913 26.536 1.00 96.75 330 ASP A O 1
ATOM 2676 N N . ILE A 1 331 ? -11.833 -9.772 27.127 1.00 95.44 331 ILE A N 1
ATOM 2677 C CA . ILE A 1 331 ? -13.172 -9.231 26.870 1.00 95.44 331 ILE A CA 1
ATOM 2678 C C . ILE A 1 331 ? -13.421 -7.901 27.592 1.00 95.44 331 ILE A C 1
ATOM 2680 O O . ILE A 1 331 ? -14.063 -7.020 27.028 1.00 95.44 331 ILE A O 1
ATOM 2684 N N . ASN A 1 332 ? -12.881 -7.719 28.802 1.00 93.56 332 ASN A N 1
ATOM 2685 C CA . ASN A 1 332 ? -13.025 -6.473 29.548 1.00 93.56 332 ASN A CA 1
ATOM 2686 C C . ASN A 1 332 ? -12.256 -5.341 28.868 1.00 93.56 332 ASN A C 1
ATOM 2688 O O . ASN A 1 332 ? -12.744 -4.219 28.839 1.00 93.56 332 ASN A O 1
ATOM 2692 N N . LYS A 1 333 ? -11.082 -5.618 28.281 1.00 95.81 333 LYS A N 1
ATOM 2693 C CA . LYS A 1 333 ? -10.362 -4.614 27.484 1.00 95.81 333 LYS A CA 1
ATOM 2694 C C . LYS A 1 333 ? -11.166 -4.224 26.252 1.00 95.81 333 LYS A C 1
ATOM 2696 O O . LYS A 1 333 ? -11.292 -3.042 25.982 1.00 95.81 333 LYS A O 1
ATOM 2701 N N . ILE A 1 334 ? -11.758 -5.187 25.544 1.00 95.88 334 ILE A N 1
ATOM 2702 C CA . ILE A 1 334 ? -12.591 -4.882 24.372 1.00 95.88 334 ILE A CA 1
ATOM 2703 C C . ILE A 1 334 ? -13.802 -4.029 24.779 1.00 95.88 334 ILE A C 1
ATOM 2705 O O . ILE A 1 334 ? -14.078 -3.013 24.150 1.00 95.88 334 ILE A O 1
ATOM 2709 N N . GLN A 1 335 ? -14.501 -4.400 25.854 1.00 92.12 335 GLN A N 1
ATOM 2710 C CA . GLN A 1 335 ? -15.677 -3.667 26.340 1.00 92.12 335 GLN A CA 1
ATOM 2711 C C . GLN A 1 335 ? -15.350 -2.263 26.862 1.00 92.12 335 GLN A C 1
ATOM 2713 O O . GLN A 1 335 ? -16.174 -1.363 26.708 1.00 92.12 335 GLN A O 1
ATOM 2718 N N . ASN A 1 336 ? -14.165 -2.084 27.449 1.00 92.00 336 ASN A N 1
ATOM 2719 C CA . ASN A 1 336 ? -13.672 -0.794 27.929 1.00 92.00 336 ASN A CA 1
ATOM 2720 C C . ASN A 1 336 ? -12.947 0.014 26.842 1.00 92.00 336 ASN A C 1
ATOM 2722 O O . ASN A 1 336 ? -12.548 1.139 27.109 1.00 92.00 336 ASN A O 1
ATOM 2726 N N . SER A 1 337 ? -12.739 -0.545 25.647 1.00 95.88 337 SER A N 1
ATOM 2727 C CA . SER A 1 337 ? -12.215 0.217 24.517 1.00 95.88 337 SER A CA 1
ATOM 2728 C C . SER A 1 337 ? -13.311 1.077 23.902 1.00 95.88 337 SER A C 1
ATOM 2730 O O . SER A 1 337 ? -14.481 0.692 23.823 1.00 95.88 337 SER A O 1
ATOM 2732 N N . GLU A 1 338 ? -12.896 2.232 23.416 1.00 96.75 338 GLU A N 1
ATOM 2733 C CA . GLU A 1 338 ? -13.739 3.214 22.745 1.00 96.75 338 GLU A CA 1
ATOM 2734 C C . GLU A 1 338 ? -13.402 3.258 21.258 1.00 96.75 338 GLU A C 1
ATOM 2736 O O . GLU A 1 338 ? -14.268 3.556 20.438 1.00 96.75 338 GLU A O 1
ATOM 2741 N N . ALA A 1 339 ? -12.179 2.851 20.898 1.00 97.56 339 ALA A N 1
ATOM 2742 C CA . ALA A 1 339 ? -11.754 2.646 19.523 1.00 97.56 339 ALA A CA 1
ATOM 2743 C C . ALA A 1 339 ? -10.947 1.350 19.326 1.00 97.56 339 ALA A C 1
ATOM 2745 O O . ALA A 1 339 ? -10.181 0.920 20.191 1.00 97.56 339 ALA A O 1
ATOM 2746 N N . VAL A 1 340 ? -11.070 0.763 18.135 1.00 98.50 340 VAL A N 1
ATOM 2747 C CA . VAL A 1 340 ? -10.116 -0.215 17.599 1.00 98.50 340 VAL A CA 1
ATOM 2748 C C . VAL A 1 340 ? -9.565 0.337 16.295 1.00 98.50 340 VAL A C 1
ATOM 2750 O O . VAL A 1 340 ? -10.280 0.454 15.299 1.00 98.50 340 VAL A O 1
ATOM 2753 N N . VAL A 1 341 ? -8.290 0.706 16.308 1.00 98.50 341 VAL A N 1
ATOM 2754 C CA . VAL A 1 341 ? -7.628 1.332 15.165 1.00 98.50 341 VAL A CA 1
ATOM 2755 C C . VAL A 1 341 ? -6.841 0.274 14.420 1.00 98.50 341 VAL A C 1
ATOM 2757 O O . VAL A 1 341 ? -5.867 -0.251 14.951 1.00 98.50 341 VAL A O 1
ATOM 2760 N N . CYS A 1 342 ? -7.241 -0.019 13.187 1.00 98.69 342 CYS A N 1
ATOM 2761 C CA . CYS A 1 342 ? -6.544 -0.964 12.328 1.00 98.69 342 CYS A CA 1
ATOM 2762 C C . CYS A 1 342 ? -5.741 -0.205 11.272 1.00 98.69 342 CYS A C 1
ATOM 2764 O O . CYS A 1 342 ? -6.238 0.743 10.656 1.00 98.69 342 CYS A O 1
ATOM 2766 N N . ASN A 1 343 ? -4.495 -0.613 11.027 1.00 97.56 343 ASN A N 1
ATOM 2767 C CA . ASN A 1 343 ? -3.686 0.027 9.986 1.00 97.56 343 ASN A CA 1
ATOM 2768 C C . ASN A 1 343 ? -4.107 -0.355 8.553 1.00 97.56 343 ASN A C 1
ATOM 2770 O O . ASN A 1 343 ? -3.579 0.251 7.620 1.00 97.56 343 ASN A O 1
ATOM 2774 N N . ASN A 1 344 ? -5.043 -1.299 8.366 1.00 96.25 344 ASN A N 1
ATOM 2775 C CA . ASN A 1 344 ? -5.736 -1.554 7.100 1.00 96.25 344 ASN A CA 1
ATOM 2776 C C . ASN A 1 344 ? -7.180 -2.084 7.296 1.00 96.25 344 ASN A C 1
ATOM 2778 O O . ASN A 1 344 ? -7.613 -2.354 8.419 1.00 96.25 344 ASN A O 1
ATOM 2782 N N . ASP A 1 345 ? -7.916 -2.215 6.192 1.00 98.19 345 ASP A N 1
ATOM 2783 C CA . ASP A 1 345 ? -9.319 -2.643 6.145 1.00 98.19 345 ASP A CA 1
ATOM 2784 C C . ASP A 1 345 ? -9.529 -4.145 6.384 1.00 98.19 345 ASP A C 1
ATOM 2786 O O . ASP A 1 345 ? -10.469 -4.516 7.087 1.00 98.19 345 ASP A O 1
ATOM 2790 N N . ASP A 1 346 ? -8.647 -5.017 5.888 1.00 97.94 346 ASP A N 1
ATOM 2791 C CA . ASP A 1 346 ? -8.741 -6.464 6.142 1.00 97.94 346 ASP A CA 1
ATOM 2792 C C . ASP A 1 346 ? -8.667 -6.782 7.638 1.00 97.94 346 ASP A C 1
ATOM 2794 O O . ASP A 1 346 ? -9.452 -7.578 8.163 1.00 97.94 346 ASP A O 1
ATOM 2798 N N . MET A 1 347 ? -7.765 -6.111 8.356 1.00 98.62 347 MET A N 1
ATOM 2799 C CA . MET A 1 347 ? -7.658 -6.245 9.804 1.00 98.62 347 MET A CA 1
ATOM 2800 C C . MET A 1 347 ? -8.904 -5.693 10.511 1.00 98.62 347 MET A C 1
ATOM 2802 O O . MET A 1 347 ? -9.396 -6.329 11.442 1.00 98.62 347 MET A O 1
ATOM 2806 N N . ALA A 1 348 ? -9.478 -4.580 10.037 1.00 98.75 348 ALA A N 1
ATOM 2807 C CA . ALA A 1 348 ? -10.733 -4.041 10.573 1.00 98.75 348 ALA A CA 1
ATOM 2808 C C . ALA A 1 348 ? -11.913 -5.012 10.395 1.00 98.75 348 ALA A C 1
ATOM 2810 O O . ALA A 1 348 ? -12.716 -5.200 11.313 1.00 98.75 348 ALA A O 1
ATOM 2811 N N . LEU A 1 349 ? -11.997 -5.680 9.243 1.00 98.75 349 LEU A N 1
ATOM 2812 C CA . LEU A 1 349 ? -12.988 -6.728 8.996 1.00 98.75 349 LEU A CA 1
ATOM 2813 C C . LEU A 1 349 ? -12.751 -7.952 9.892 1.00 98.75 349 LEU A C 1
ATOM 2815 O O . LEU A 1 349 ? -13.710 -8.513 10.417 1.00 98.75 349 LEU A O 1
ATOM 2819 N N . GLY A 1 350 ? -11.493 -8.333 10.128 1.00 98.75 350 GLY A N 1
ATOM 2820 C CA . GLY A 1 350 ? -11.133 -9.441 11.019 1.00 98.75 350 GLY A CA 1
ATOM 2821 C C . GLY A 1 350 ? -11.512 -9.175 12.477 1.00 98.75 350 GLY A C 1
ATOM 2822 O O . GLY A 1 350 ? -12.098 -10.034 13.138 1.00 98.75 350 GLY A O 1
ATOM 2823 N N . VAL A 1 351 ? -11.269 -7.952 12.955 1.00 98.81 351 VAL A N 1
ATOM 2824 C CA . VAL A 1 351 ? -11.746 -7.467 14.260 1.00 98.81 351 VAL A CA 1
ATOM 2825 C C . VAL A 1 351 ? -13.267 -7.557 14.345 1.00 98.81 351 VAL A C 1
ATOM 2827 O O . VAL A 1 351 ? -13.802 -8.094 15.317 1.00 98.81 351 VAL A O 1
ATOM 2830 N N . LEU A 1 352 ? -13.977 -7.061 13.328 1.00 98.69 352 LEU A N 1
ATOM 2831 C CA . LEU A 1 352 ? -15.437 -7.100 13.299 1.00 98.69 352 LEU A CA 1
ATOM 2832 C C . LEU A 1 352 ? -15.969 -8.542 13.322 1.00 98.69 352 LEU A C 1
ATOM 2834 O O . LEU A 1 352 ? -16.942 -8.830 14.025 1.00 98.69 352 LEU A O 1
ATOM 2838 N N . ASP A 1 353 ? -15.334 -9.453 12.585 1.00 98.62 353 ASP A N 1
ATOM 2839 C CA . ASP A 1 353 ? -15.678 -10.875 12.583 1.00 98.62 353 ASP A CA 1
ATOM 2840 C C . ASP A 1 353 ? -15.475 -11.507 13.967 1.00 98.62 353 ASP A C 1
ATOM 2842 O O . ASP A 1 353 ? -16.360 -12.220 14.447 1.00 98.62 353 ASP A O 1
ATOM 2846 N N . ALA A 1 354 ? -14.350 -11.217 14.631 1.00 98.56 354 ALA A N 1
ATOM 2847 C CA . ALA A 1 354 ? -14.065 -11.692 15.984 1.00 98.56 354 ALA A CA 1
ATOM 2848 C C . ALA A 1 354 ? -15.108 -11.181 16.987 1.00 98.56 354 ALA A C 1
ATOM 2850 O O . ALA A 1 354 ? -15.704 -11.970 17.720 1.00 98.56 354 ALA A O 1
ATOM 2851 N N . MET A 1 355 ? -15.414 -9.880 16.974 1.00 98.38 355 MET A N 1
ATOM 2852 C CA . MET A 1 355 ? -16.415 -9.298 17.873 1.00 98.38 355 MET A CA 1
ATOM 2853 C C . MET A 1 355 ? -17.810 -9.906 17.677 1.00 98.38 355 MET A C 1
ATOM 2855 O O . MET A 1 355 ? -18.502 -10.193 18.660 1.00 98.38 355 MET A O 1
ATOM 2859 N N . LYS A 1 356 ? -18.221 -10.141 16.422 1.00 97.44 356 LYS A N 1
ATOM 2860 C CA . LYS A 1 356 ? -19.490 -10.813 16.102 1.00 97.44 356 LYS A CA 1
ATOM 2861 C C . LYS A 1 356 ? -19.518 -12.246 16.633 1.00 97.44 356 LYS A C 1
ATOM 2863 O O . LYS A 1 356 ? -20.529 -12.654 17.203 1.00 97.44 356 LYS A O 1
ATOM 2868 N N . GLU A 1 357 ? -18.427 -12.995 16.482 1.00 97.81 357 GLU A N 1
ATOM 2869 C CA . GLU A 1 357 ? -18.314 -14.374 16.977 1.00 97.81 357 GLU A CA 1
ATOM 2870 C C . GLU A 1 357 ? -18.330 -14.446 18.511 1.00 97.81 357 GLU A C 1
ATOM 2872 O O . GLU A 1 357 ? -18.978 -15.318 19.090 1.00 97.81 357 GLU A O 1
ATOM 2877 N N . MET A 1 358 ? -17.717 -13.466 19.176 1.00 96.81 358 MET A N 1
ATOM 2878 C CA . MET A 1 358 ? -17.745 -13.307 20.634 1.00 96.81 358 MET A CA 1
ATOM 2879 C C . MET A 1 358 ? -19.115 -12.846 21.169 1.00 96.81 358 MET A C 1
ATOM 2881 O O . MET A 1 358 ? -19.317 -12.782 22.382 1.00 96.81 358 MET A O 1
ATOM 2885 N N . GLY A 1 359 ? -20.070 -12.516 20.291 1.00 96.19 359 GLY A N 1
ATOM 2886 C CA . GLY A 1 359 ? -21.396 -12.032 20.674 1.00 96.19 359 GLY A CA 1
ATOM 2887 C C . GLY A 1 359 ? -21.396 -10.615 21.257 1.00 96.19 359 GLY A C 1
ATOM 2888 O O . GLY A 1 359 ? -22.354 -10.237 21.941 1.00 96.19 359 GLY A O 1
ATOM 2889 N N . ILE A 1 360 ? -20.343 -9.834 20.999 1.00 94.81 360 ILE A N 1
ATOM 2890 C CA . ILE A 1 360 ? -20.272 -8.418 21.366 1.00 94.81 360 ILE A CA 1
ATOM 2891 C C . ILE A 1 360 ? -21.299 -7.666 20.515 1.00 94.81 360 ILE A C 1
ATOM 2893 O O . ILE A 1 360 ? -21.438 -7.912 19.319 1.00 94.81 360 ILE A O 1
ATOM 2897 N N . LYS A 1 361 ? -22.079 -6.792 21.152 1.00 89.12 361 LYS A N 1
ATOM 2898 C CA . LYS A 1 361 ? -23.138 -6.012 20.484 1.00 89.12 361 LYS A CA 1
ATOM 2899 C C . LYS A 1 361 ? -22.843 -4.524 20.430 1.00 89.12 361 LYS A C 1
ATOM 2901 O O . LYS A 1 361 ? -23.312 -3.852 19.523 1.00 89.12 361 LYS A O 1
ATOM 2906 N N . ASP A 1 362 ? -22.128 -4.036 21.434 1.00 89.94 362 ASP A N 1
ATOM 2907 C CA . ASP A 1 362 ? -21.729 -2.644 21.557 1.00 89.94 362 ASP A CA 1
ATOM 2908 C C . ASP A 1 362 ? -20.278 -2.529 21.093 1.00 89.94 362 ASP A C 1
ATOM 2910 O O . ASP A 1 362 ? -19.349 -2.817 21.852 1.00 89.94 362 ASP A O 1
ATOM 2914 N N . PHE A 1 363 ? -20.100 -2.236 19.807 1.00 93.50 363 PHE A N 1
ATOM 2915 C CA . PHE A 1 363 ? -18.774 -2.154 19.209 1.00 93.50 363 PHE A CA 1
ATOM 2916 C C . PHE A 1 363 ? -18.106 -0.818 19.568 1.00 93.50 363 PHE A C 1
ATOM 2918 O O . PHE A 1 363 ? -18.776 0.215 19.565 1.00 93.50 363 PHE A O 1
ATOM 2925 N N . PRO A 1 364 ? -16.797 -0.809 19.872 1.00 95.25 364 PRO A N 1
ATOM 2926 C CA . PRO A 1 364 ? -16.013 0.423 19.841 1.00 95.25 364 PRO A CA 1
ATOM 2927 C C . PRO A 1 364 ? -15.974 0.998 18.416 1.00 95.25 364 PRO A C 1
ATOM 2929 O O . PRO A 1 364 ? -16.308 0.318 17.444 1.00 95.25 364 PRO A O 1
ATOM 2932 N N . ALA A 1 365 ? -15.517 2.238 18.269 1.00 96.12 365 ALA A N 1
ATOM 2933 C CA . ALA A 1 365 ? -15.257 2.835 16.967 1.00 96.12 365 ALA A CA 1
ATOM 2934 C C . ALA A 1 365 ? -14.140 2.074 16.228 1.00 96.12 365 ALA A C 1
ATOM 2936 O O . ALA A 1 365 ? -12.966 2.191 16.576 1.00 96.12 365 ALA A O 1
ATOM 2937 N N . ILE A 1 366 ? -14.492 1.298 15.202 1.00 98.44 366 ILE A N 1
ATOM 2938 C CA . ILE A 1 366 ? -13.515 0.569 14.379 1.00 98.44 366 ILE A CA 1
ATOM 2939 C C . ILE A 1 366 ? -13.071 1.451 13.207 1.00 98.44 366 ILE A C 1
ATOM 2941 O O . ILE A 1 366 ? -13.919 2.024 12.521 1.00 98.44 366 ILE A O 1
ATOM 2945 N N . LEU A 1 367 ? -11.766 1.535 12.947 1.00 98.19 367 LEU A N 1
ATOM 2946 C CA . LEU A 1 367 ? -11.207 2.211 11.771 1.00 98.19 367 LEU A CA 1
ATOM 2947 C C . LEU A 1 367 ? -10.284 1.303 10.972 1.00 98.19 367 LEU A C 1
ATOM 2949 O O . LEU A 1 367 ? -9.555 0.506 11.557 1.00 98.19 367 LEU A O 1
ATOM 2953 N N . GLY A 1 368 ? -10.278 1.497 9.655 1.00 97.75 368 GLY A N 1
ATOM 2954 C CA . GLY A 1 368 ? -9.343 0.866 8.726 1.00 97.75 368 GLY A CA 1
ATOM 2955 C C . GLY A 1 368 ? -8.688 1.864 7.766 1.00 97.75 368 GLY A C 1
ATOM 2956 O O . GLY A 1 368 ? -8.834 3.083 7.896 1.00 97.75 368 GLY A O 1
ATOM 2957 N N . VAL A 1 369 ? -7.938 1.323 6.810 1.00 95.31 369 VAL A N 1
ATOM 2958 C CA . VAL A 1 369 ? -7.294 2.023 5.690 1.00 95.31 369 VAL A CA 1
ATOM 2959 C C . VAL A 1 369 ? -7.326 1.073 4.497 1.00 95.31 369 VAL A C 1
ATOM 2961 O O . VAL A 1 369 ? -6.920 -0.067 4.657 1.00 95.31 369 VAL A O 1
ATOM 2964 N N . ASN A 1 370 ? -7.799 1.538 3.344 1.00 93.31 370 ASN A N 1
ATOM 2965 C CA . ASN A 1 370 ? -7.711 0.987 1.976 1.00 93.31 370 ASN A CA 1
ATOM 2966 C C . ASN A 1 370 ? -8.873 1.562 1.156 1.00 93.31 370 ASN A C 1
ATOM 2968 O O . ASN A 1 370 ? -8.689 1.923 -0.010 1.00 93.31 370 ASN A O 1
ATOM 2972 N N . GLY A 1 371 ? -10.035 1.734 1.796 1.00 92.44 371 GLY A N 1
ATOM 2973 C CA . GLY A 1 371 ? -11.277 2.137 1.149 1.00 92.44 371 GLY A CA 1
ATOM 2974 C C . GLY A 1 371 ? -12.011 0.957 0.515 1.00 92.44 371 GLY A C 1
ATOM 2975 O O . GLY A 1 371 ? -12.619 1.130 -0.539 1.00 92.44 371 GLY A O 1
ATOM 2976 N N . ASP A 1 372 ? -11.925 -0.230 1.115 1.00 91.81 372 ASP A N 1
ATOM 2977 C CA . ASP A 1 372 ? -12.503 -1.452 0.569 1.00 91.81 372 ASP A CA 1
ATOM 2978 C C . ASP A 1 372 ? -14.035 -1.404 0.616 1.00 91.81 372 ASP A C 1
ATOM 2980 O O . ASP A 1 372 ? -14.643 -0.995 1.609 1.00 91.81 372 ASP A O 1
ATOM 2984 N N . ASN A 1 373 ? -14.686 -1.869 -0.455 1.00 93.44 373 ASN A N 1
ATOM 2985 C CA . ASN A 1 373 ? -16.149 -1.815 -0.575 1.00 93.44 373 ASN A CA 1
ATOM 2986 C C . ASN A 1 373 ? -16.860 -2.549 0.575 1.00 93.44 373 ASN A C 1
ATOM 2988 O O . ASN A 1 373 ? -17.884 -2.077 1.058 1.00 93.44 373 ASN A O 1
ATOM 2992 N N . GLU A 1 374 ? -16.313 -3.672 1.058 1.00 96.81 374 GLU A N 1
ATOM 2993 C CA . GLU A 1 374 ? -16.894 -4.382 2.206 1.00 96.81 374 GLU A CA 1
ATOM 2994 C C . GLU A 1 374 ? -16.817 -3.539 3.491 1.00 96.81 374 GLU A C 1
ATOM 2996 O O . GLU A 1 374 ? -17.745 -3.567 4.303 1.00 96.81 374 GLU A O 1
ATOM 3001 N N . VAL A 1 375 ? -15.753 -2.754 3.683 1.00 96.94 375 VAL A N 1
ATOM 3002 C CA . VAL A 1 375 ? -15.658 -1.831 4.820 1.00 96.94 375 VAL A CA 1
ATOM 3003 C C . VAL A 1 375 ? -16.654 -0.687 4.669 1.00 96.94 375 VAL A C 1
ATOM 3005 O O . VAL A 1 375 ? -17.360 -0.390 5.630 1.00 96.94 375 VAL A O 1
ATOM 3008 N N . ILE A 1 376 ? -16.802 -0.120 3.469 1.00 96.25 376 ILE A N 1
ATOM 3009 C CA . ILE A 1 376 ? -17.818 0.903 3.168 1.00 96.25 376 ILE A CA 1
ATOM 3010 C C . ILE A 1 376 ? -19.230 0.385 3.489 1.00 96.25 376 ILE A C 1
ATOM 3012 O O . ILE A 1 376 ? -19.970 1.040 4.222 1.00 96.25 376 ILE A O 1
ATOM 3016 N N . ASP A 1 377 ? -19.573 -0.832 3.064 1.00 98.06 377 ASP A N 1
ATOM 3017 C CA . ASP A 1 377 ? -20.854 -1.467 3.392 1.00 98.06 377 ASP A CA 1
ATOM 3018 C C . ASP A 1 377 ? -21.064 -1.632 4.910 1.00 98.06 377 ASP A C 1
ATOM 3020 O O . ASP A 1 377 ? -22.194 -1.588 5.404 1.00 98.06 377 ASP A O 1
ATOM 3024 N N . ASN A 1 378 ? -19.996 -1.894 5.672 1.00 98.06 378 ASN A N 1
ATOM 3025 C CA . ASN A 1 378 ? -20.063 -2.011 7.131 1.00 98.06 378 ASN A CA 1
ATOM 3026 C C . ASN A 1 378 ? -20.114 -0.640 7.827 1.00 98.06 378 ASN A C 1
ATOM 3028 O O . ASN A 1 378 ? -20.704 -0.550 8.905 1.00 98.06 378 ASN A O 1
ATOM 3032 N N . ILE A 1 379 ? -19.587 0.418 7.204 1.00 97.00 379 ILE A N 1
ATOM 3033 C CA . ILE A 1 379 ? -19.776 1.807 7.642 1.00 97.00 379 ILE A CA 1
ATOM 3034 C C . ILE A 1 379 ? -21.242 2.213 7.484 1.00 97.00 379 ILE A C 1
ATOM 3036 O O . ILE A 1 379 ? -21.847 2.700 8.436 1.00 97.00 379 ILE A O 1
ATOM 3040 N N . GLU A 1 380 ? -21.865 1.925 6.338 1.00 96.94 380 GLU A N 1
ATOM 3041 C CA . GLU A 1 380 ? -23.291 2.212 6.112 1.00 96.94 380 GLU A CA 1
ATOM 3042 C C . GLU A 1 380 ? -24.212 1.478 7.102 1.00 96.94 380 GLU A C 1
ATOM 3044 O O . GLU A 1 380 ? -25.269 1.986 7.482 1.00 96.94 380 GLU A O 1
ATOM 3049 N N . LYS A 1 381 ? -23.800 0.288 7.557 1.00 96.75 381 LYS A N 1
ATOM 3050 C CA . LYS A 1 381 ? -24.506 -0.499 8.584 1.00 96.75 381 LYS A CA 1
ATOM 3051 C C . LYS A 1 381 ? -24.216 -0.036 10.018 1.00 96.75 381 LYS A C 1
ATOM 3053 O O . LYS A 1 381 ? -24.847 -0.548 10.941 1.00 96.75 381 LYS A O 1
ATOM 3058 N N . GLY A 1 382 ? -23.281 0.895 10.213 1.00 94.50 382 GLY A N 1
ATOM 3059 C CA . GLY A 1 382 ? -22.870 1.404 11.524 1.00 94.50 382 GLY A CA 1
ATOM 3060 C C . GLY A 1 382 ? -21.983 0.450 12.331 1.00 94.50 382 GLY A C 1
ATOM 3061 O O . GLY A 1 382 ? -21.887 0.599 13.544 1.00 94.50 382 GLY A O 1
ATOM 3062 N N . TYR A 1 383 ? -21.365 -0.550 11.695 1.00 96.69 383 TYR A N 1
ATOM 3063 C CA . TYR A 1 383 ? -20.459 -1.493 12.362 1.00 96.69 383 TYR A CA 1
ATOM 3064 C C . TYR A 1 383 ? -19.003 -1.022 12.393 1.00 96.69 383 TYR A C 1
ATOM 3066 O O . TYR A 1 383 ? -18.256 -1.424 13.279 1.00 96.69 383 TYR A O 1
ATOM 3074 N N . ILE A 1 384 ? -18.601 -0.203 11.422 1.00 97.94 384 ILE A N 1
ATOM 3075 C CA . ILE A 1 384 ? -17.265 0.390 11.320 1.00 97.94 384 ILE A CA 1
ATOM 3076 C C . ILE A 1 384 ? -17.442 1.909 11.253 1.00 97.94 384 ILE A C 1
ATOM 3078 O O . ILE A 1 384 ? -18.370 2.390 10.610 1.00 97.94 384 ILE A O 1
ATOM 3082 N N . LEU A 1 385 ? -16.586 2.672 11.934 1.00 96.81 385 LEU A N 1
ATOM 3083 C CA . LEU A 1 385 ? -16.682 4.134 11.966 1.00 96.81 385 LEU A CA 1
ATOM 3084 C C . LEU A 1 385 ? -16.213 4.763 10.647 1.00 96.81 385 LEU A C 1
ATOM 3086 O O . LEU A 1 385 ? -16.792 5.745 10.191 1.00 96.81 385 LEU A O 1
ATOM 3090 N N . GLY A 1 386 ? -15.156 4.223 10.040 1.00 96.56 386 GLY A N 1
ATOM 3091 C CA . GLY A 1 386 ? -14.546 4.829 8.862 1.00 96.56 386 GLY A CA 1
ATOM 3092 C C . GLY A 1 386 ? -13.376 4.044 8.274 1.00 96.56 386 GLY A C 1
ATOM 3093 O O . GLY A 1 386 ? -12.809 3.151 8.902 1.00 96.56 386 GLY A O 1
ATOM 3094 N N . THR A 1 387 ? -13.009 4.425 7.055 1.00 97.62 387 THR A N 1
ATOM 3095 C CA . THR A 1 387 ? -11.795 3.991 6.357 1.00 97.62 387 THR A CA 1
ATOM 3096 C C . THR A 1 387 ? -11.247 5.142 5.517 1.00 97.62 387 THR A C 1
ATOM 3098 O O . THR A 1 387 ? -11.965 6.101 5.223 1.00 97.62 387 THR A O 1
ATOM 3101 N N . ILE A 1 388 ? -9.975 5.053 5.136 1.00 95.31 388 ILE A N 1
ATOM 3102 C CA . ILE A 1 388 ? -9.297 6.012 4.270 1.00 95.31 388 ILE A CA 1
ATOM 3103 C C . ILE A 1 388 ? -8.886 5.304 2.986 1.00 95.31 388 ILE A C 1
ATOM 3105 O O . ILE A 1 388 ? -8.161 4.311 3.019 1.00 95.31 388 ILE A O 1
ATOM 3109 N N . SER A 1 389 ? -9.331 5.835 1.846 1.00 91.88 389 SER A N 1
ATOM 3110 C CA . SER A 1 389 ? -8.938 5.314 0.539 1.00 91.88 389 SER A CA 1
ATOM 3111 C C . SER A 1 389 ? -7.473 5.614 0.242 1.00 91.88 389 SER A C 1
ATOM 3113 O O . SER A 1 389 ? -7.016 6.736 0.434 1.00 91.88 389 SER A O 1
ATOM 3115 N N . GLN A 1 390 ? -6.761 4.634 -0.314 1.00 87.75 390 GLN A N 1
ATOM 3116 C CA . GLN A 1 390 ? -5.403 4.834 -0.830 1.00 87.75 390 GLN A CA 1
ATOM 3117 C C . GLN A 1 390 ? -5.377 5.223 -2.324 1.00 87.75 390 GLN A C 1
ATOM 3119 O O . GLN A 1 390 ? -4.315 5.234 -2.941 1.00 87.75 390 GLN A O 1
ATOM 3124 N N . ASN A 1 391 ? -6.529 5.520 -2.940 1.00 88.19 391 ASN A N 1
ATOM 3125 C CA . ASN A 1 391 ? -6.636 5.902 -4.354 1.00 88.19 391 ASN A CA 1
ATOM 3126 C C . ASN A 1 391 ? -5.935 4.910 -5.314 1.00 88.19 391 ASN A C 1
ATOM 3128 O O . ASN A 1 391 ? -5.052 5.278 -6.094 1.00 88.19 391 ASN A O 1
ATOM 3132 N N . ILE A 1 392 ? -6.348 3.636 -5.264 1.00 90.12 392 ILE A N 1
ATOM 3133 C CA . ILE A 1 392 ? -5.804 2.551 -6.107 1.00 90.12 392 ILE A CA 1
ATOM 3134 C C . ILE A 1 392 ? -5.786 2.942 -7.589 1.00 90.12 392 ILE A C 1
ATOM 3136 O O . ILE A 1 392 ? -4.783 2.743 -8.273 1.00 90.12 392 ILE A O 1
ATOM 3140 N N . LYS A 1 393 ? -6.879 3.543 -8.080 1.00 90.06 393 LYS A N 1
ATOM 3141 C CA . LYS A 1 393 ? -6.995 3.955 -9.480 1.00 90.06 393 LYS A CA 1
ATOM 3142 C C . LYS A 1 393 ? -5.929 4.979 -9.868 1.00 90.06 393 LYS A C 1
ATOM 3144 O O . LYS A 1 393 ? -5.278 4.816 -10.896 1.00 90.06 393 LYS A O 1
ATOM 3149 N N . GLY A 1 394 ? -5.726 5.999 -9.033 1.00 88.38 394 GLY A N 1
ATOM 3150 C CA . GLY A 1 394 ? -4.690 7.005 -9.246 1.00 88.38 394 GLY A CA 1
ATOM 3151 C C . GLY A 1 394 ? -3.289 6.396 -9.263 1.00 88.38 394 GLY A C 1
ATOM 3152 O O . GLY A 1 394 ? -2.507 6.708 -10.158 1.00 88.38 394 GLY A O 1
ATOM 3153 N N . GLN A 1 395 ? -2.984 5.489 -8.326 1.00 92.88 395 GLN A N 1
ATOM 3154 C CA . GLN A 1 395 ? -1.686 4.800 -8.290 1.00 92.88 395 GLN A CA 1
ATOM 3155 C C . GLN A 1 395 ? -1.451 3.997 -9.577 1.00 92.88 395 GLN A C 1
ATOM 3157 O O . GLN A 1 395 ? -0.404 4.126 -10.213 1.00 92.88 395 GLN A O 1
ATOM 3162 N N . ALA A 1 396 ? -2.444 3.214 -9.994 1.00 96.19 396 ALA A N 1
ATOM 3163 C CA . ALA A 1 396 ? -2.380 2.393 -11.195 1.00 96.19 396 ALA A CA 1
ATOM 3164 C C . ALA A 1 396 ? -2.222 3.210 -12.485 1.00 96.19 396 ALA A C 1
ATOM 3166 O O . ALA A 1 396 ? -1.385 2.880 -13.329 1.00 96.19 396 ALA A O 1
ATOM 3167 N N . ASP A 1 397 ? -2.991 4.292 -12.629 1.00 93.00 397 ASP A N 1
ATOM 3168 C CA . ASP A 1 397 ? -2.907 5.184 -13.787 1.00 93.00 397 ASP A CA 1
ATOM 3169 C C . ASP A 1 397 ? -1.530 5.837 -13.895 1.00 93.00 397 ASP A C 1
ATOM 3171 O O . ASP A 1 397 ? -0.974 5.919 -14.991 1.00 93.00 397 ASP A O 1
ATOM 3175 N N . ILE A 1 398 ? -0.948 6.236 -12.764 1.00 92.00 398 ILE A N 1
ATOM 3176 C CA . ILE A 1 398 ? 0.389 6.825 -12.732 1.00 92.00 398 ILE A CA 1
ATOM 3177 C C . ILE A 1 398 ? 1.465 5.798 -13.066 1.00 92.00 398 ILE A C 1
ATOM 3179 O O . ILE A 1 398 ? 2.343 6.103 -13.868 1.00 92.00 398 ILE A O 1
ATOM 3183 N N . ILE A 1 399 ? 1.409 4.588 -12.499 1.00 95.38 399 ILE A N 1
ATOM 3184 C CA . ILE A 1 399 ? 2.368 3.525 -12.835 1.00 95.38 399 ILE A CA 1
ATOM 3185 C C . ILE A 1 399 ? 2.309 3.230 -14.338 1.00 95.38 399 ILE A C 1
ATOM 3187 O O . ILE A 1 399 ? 3.355 3.134 -14.982 1.00 95.38 399 ILE A O 1
ATOM 3191 N N . ALA A 1 400 ? 1.109 3.136 -14.916 1.00 96.56 400 ALA A N 1
ATOM 3192 C CA . ALA A 1 400 ? 0.935 2.877 -16.341 1.00 96.56 400 ALA A CA 1
ATOM 3193 C C . ALA A 1 400 ? 1.474 4.014 -17.226 1.00 96.56 400 ALA A C 1
ATOM 3195 O O . ALA A 1 400 ? 2.237 3.751 -18.159 1.00 96.56 400 ALA A O 1
ATOM 3196 N N . ASP A 1 401 ? 1.114 5.264 -16.925 1.00 93.06 401 ASP A N 1
ATOM 3197 C CA . ASP A 1 401 ? 1.573 6.450 -17.658 1.00 93.06 401 ASP A CA 1
ATOM 3198 C C . ASP A 1 401 ? 3.096 6.623 -17.562 1.00 93.06 401 ASP A C 1
ATOM 3200 O O . ASP A 1 401 ? 3.774 6.783 -18.579 1.00 93.06 401 ASP A O 1
ATOM 3204 N N . LEU A 1 402 ? 3.654 6.504 -16.355 1.00 91.69 402 LEU A N 1
ATOM 3205 C CA . LEU A 1 402 ? 5.091 6.588 -16.116 1.00 91.69 402 LEU A CA 1
ATOM 3206 C C . LEU A 1 402 ? 5.844 5.496 -16.879 1.00 91.69 402 LEU A C 1
ATOM 3208 O O . LEU A 1 402 ? 6.816 5.792 -17.574 1.00 91.69 402 LEU A O 1
ATOM 3212 N N . SER A 1 403 ? 5.373 4.249 -16.807 1.00 95.44 403 SER A N 1
ATOM 3213 C CA . SER A 1 403 ? 6.005 3.138 -17.522 1.00 95.44 403 SER A CA 1
ATOM 3214 C C . SER A 1 403 ? 5.999 3.365 -19.037 1.00 95.44 403 SER A C 1
ATOM 3216 O O . SER A 1 403 ? 7.002 3.131 -19.712 1.00 95.44 403 SER A O 1
ATOM 3218 N N . PHE A 1 404 ? 4.891 3.872 -19.583 1.00 94.19 404 PHE A N 1
ATOM 3219 C CA . PHE A 1 404 ? 4.780 4.164 -21.010 1.00 94.19 404 PH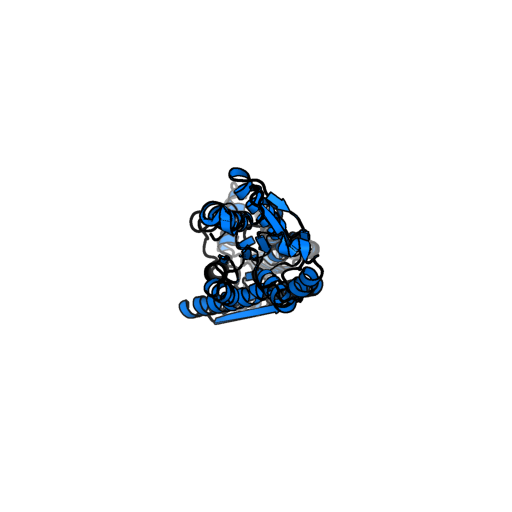E A CA 1
ATOM 3220 C C . PHE A 1 404 ? 5.706 5.308 -21.451 1.00 94.19 404 PHE A C 1
ATOM 3222 O O . PHE A 1 404 ? 6.390 5.190 -22.471 1.00 94.19 404 PHE A O 1
ATOM 3229 N N . LYS A 1 405 ? 5.795 6.389 -20.666 1.00 89.44 405 LYS A N 1
ATOM 3230 C CA . LYS A 1 405 ? 6.715 7.514 -20.919 1.00 89.44 405 LYS A CA 1
ATOM 3231 C C . LYS A 1 405 ? 8.177 7.081 -20.889 1.00 89.44 405 LYS A C 1
ATOM 3233 O O . LYS A 1 405 ? 8.948 7.452 -21.776 1.00 89.44 405 LYS A O 1
ATOM 3238 N N . LEU A 1 406 ? 8.548 6.251 -19.912 1.00 88.88 406 LEU A N 1
ATOM 3239 C CA . LEU A 1 406 ? 9.888 5.670 -19.802 1.00 88.88 406 LEU A CA 1
ATOM 3240 C C . LEU A 1 406 ? 10.221 4.798 -21.017 1.00 88.88 406 LEU A C 1
ATOM 3242 O O . LEU A 1 406 ? 11.292 4.943 -21.608 1.00 88.88 406 LEU A O 1
ATOM 3246 N N . TRP A 1 407 ? 9.276 3.968 -21.466 1.00 92.38 407 TRP A N 1
ATOM 3247 C CA . TRP A 1 407 ? 9.428 3.175 -22.686 1.00 92.38 407 TRP A CA 1
ATOM 3248 C C . TRP A 1 407 ? 9.635 4.035 -23.941 1.00 92.38 407 TRP A C 1
ATOM 3250 O O . TRP A 1 407 ? 10.529 3.749 -24.748 1.00 92.38 407 TRP A O 1
ATOM 3260 N N . LYS A 1 408 ? 8.851 5.111 -24.095 1.00 88.12 408 LYS A N 1
ATOM 3261 C CA . LYS A 1 408 ? 8.998 6.085 -25.190 1.00 88.12 408 LYS A CA 1
ATOM 3262 C C . LYS A 1 408 ? 10.246 6.961 -25.066 1.00 88.12 408 LYS A C 1
ATOM 3264 O O . LYS A 1 408 ? 10.585 7.653 -26.027 1.00 88.12 408 LYS A O 1
ATOM 3269 N N . LYS A 1 409 ? 10.960 6.892 -23.935 1.00 82.81 409 LYS A N 1
ATOM 3270 C CA . LYS A 1 409 ? 12.099 7.760 -23.596 1.00 82.81 409 LYS A CA 1
ATOM 3271 C C . LYS A 1 409 ? 11.720 9.236 -23.666 1.00 82.81 409 LYS A C 1
ATOM 3273 O O . LYS A 1 409 ? 12.518 10.078 -24.082 1.00 82.81 409 LYS A O 1
ATOM 3278 N N . GLU A 1 410 ? 10.478 9.535 -23.304 1.00 77.19 410 GLU A N 1
ATOM 3279 C CA . GLU A 1 410 ? 10.011 10.906 -23.216 1.00 77.19 410 GLU A CA 1
ATOM 3280 C C . GLU A 1 410 ? 10.739 11.611 -22.077 1.00 77.19 410 GLU A C 1
ATOM 3282 O O . GLU A 1 410 ? 10.989 11.039 -21.013 1.00 77.19 410 GLU A O 1
ATOM 3287 N N . TYR A 1 411 ? 11.111 12.868 -22.311 1.00 63.03 411 TYR A N 1
ATOM 3288 C CA . TYR A 1 411 ? 11.681 13.686 -21.256 1.00 63.03 411 TYR A CA 1
ATOM 3289 C C . TYR A 1 411 ? 10.594 13.966 -20.223 1.00 63.03 411 TYR A C 1
ATOM 3291 O O . TYR A 1 411 ? 9.667 14.734 -20.471 1.00 63.03 411 TYR A O 1
ATOM 3299 N N . ILE A 1 412 ? 10.727 13.350 -19.055 1.00 65.62 412 ILE A N 1
ATOM 3300 C CA . ILE A 1 412 ? 9.887 13.650 -17.904 1.00 65.62 412 ILE A CA 1
ATOM 3301 C C . ILE A 1 412 ? 10.421 14.974 -17.338 1.00 65.62 412 ILE A C 1
ATOM 3303 O O . ILE A 1 412 ? 11.487 14.998 -16.717 1.00 65.62 412 ILE A O 1
ATOM 3307 N N . ASN A 1 413 ? 9.759 16.097 -17.647 1.00 47.50 413 ASN A N 1
ATOM 3308 C CA . ASN A 1 413 ? 10.229 17.425 -17.235 1.00 47.50 413 ASN A CA 1
ATOM 3309 C C . ASN A 1 413 ? 10.108 17.622 -15.717 1.00 47.50 413 ASN A C 1
ATOM 3311 O O . ASN A 1 413 ? 9.339 16.937 -15.054 1.00 47.50 413 ASN A O 1
ATOM 3315 N N . GLU A 1 414 ? 10.855 18.570 -15.150 1.00 45.47 414 GLU A N 1
ATOM 3316 C CA . GLU A 1 414 ? 10.843 18.792 -13.699 1.00 45.47 414 GLU A CA 1
ATOM 3317 C C . GLU A 1 414 ? 9.480 19.210 -13.136 1.00 45.47 414 GLU A C 1
ATOM 3319 O O . GLU A 1 414 ? 9.247 18.942 -11.973 1.00 45.47 414 GLU A O 1
ATOM 3324 N N . GLU A 1 415 ? 8.558 19.749 -13.943 1.00 35.00 415 GLU A N 1
ATOM 3325 C CA . GLU A 1 415 ? 7.208 20.163 -13.515 1.00 35.00 415 GLU A CA 1
ATOM 3326 C C . GLU A 1 415 ? 6.090 19.119 -13.760 1.00 35.00 415 GLU A C 1
ATOM 3328 O O . GLU A 1 415 ? 5.041 19.150 -13.133 1.00 35.00 415 GLU A O 1
ATOM 3333 N N . GLN A 1 416 ? 6.294 18.126 -14.620 1.00 36.78 416 GLN A N 1
ATOM 3334 C CA . GLN A 1 416 ? 5.481 16.902 -14.750 1.00 36.78 416 GLN A CA 1
ATOM 3335 C C . GLN A 1 416 ? 6.050 15.808 -13.843 1.00 36.78 416 GLN A C 1
ATOM 3337 O O . GLN A 1 416 ? 5.319 14.907 -13.447 1.00 36.78 416 GLN A O 1
ATOM 3342 N N . LYS A 1 417 ? 7.311 15.958 -13.411 1.00 37.72 417 LYS A N 1
ATOM 3343 C CA . LYS A 1 417 ? 7.809 15.434 -12.137 1.00 37.72 417 LYS A CA 1
ATOM 3344 C C . LYS A 1 417 ? 7.163 16.136 -10.921 1.00 37.72 417 LYS A C 1
ATOM 3346 O O . LYS A 1 417 ? 7.470 15.718 -9.826 1.00 37.72 417 LYS A O 1
ATOM 3351 N N . ILE A 1 418 ? 6.292 17.158 -11.036 1.00 38.16 418 ILE A N 1
ATOM 3352 C CA . ILE A 1 418 ? 5.616 17.816 -9.876 1.00 38.16 418 ILE A CA 1
ATOM 3353 C C . ILE A 1 418 ? 4.222 17.226 -9.562 1.00 38.16 418 ILE A C 1
ATOM 3355 O O . ILE A 1 418 ? 3.669 17.509 -8.506 1.00 38.16 418 ILE A O 1
ATOM 3359 N N . TYR A 1 419 ? 3.706 16.272 -10.352 1.00 40.72 419 TYR A N 1
ATOM 3360 C CA . TYR A 1 419 ? 2.688 15.314 -9.854 1.00 40.72 419 TYR A CA 1
ATOM 3361 C C . TYR A 1 419 ? 3.311 14.125 -9.091 1.00 40.72 419 TYR A C 1
ATOM 3363 O O . TYR A 1 419 ? 2.651 13.137 -8.786 1.00 40.72 419 TYR A O 1
ATOM 3371 N N . ILE A 1 420 ? 4.595 14.260 -8.756 1.00 40.81 420 ILE A N 1
ATOM 3372 C CA . ILE A 1 420 ? 5.414 13.413 -7.895 1.00 40.81 420 ILE A CA 1
ATOM 3373 C C . ILE A 1 420 ? 5.902 14.386 -6.814 1.00 40.81 420 ILE A C 1
ATOM 3375 O O . ILE A 1 420 ? 6.803 15.186 -7.054 1.00 40.81 420 ILE A O 1
ATOM 3379 N N . SER A 1 421 ? 5.191 14.472 -5.689 1.00 33.75 421 SER A N 1
ATOM 3380 C CA . SER A 1 421 ? 5.407 15.511 -4.674 1.00 33.75 421 SER A CA 1
ATOM 3381 C C . SER A 1 421 ? 6.778 15.377 -3.995 1.00 33.75 421 SER A C 1
ATOM 3383 O O . SER A 1 421 ? 6.884 14.789 -2.923 1.00 33.75 421 SER A O 1
ATOM 3385 N N . GLY A 1 422 ? 7.785 16.021 -4.590 1.00 30.17 422 GLY A N 1
ATOM 3386 C CA . GLY A 1 422 ? 9.089 16.309 -3.999 1.00 30.17 422 GLY A CA 1
ATOM 3387 C C . GLY A 1 422 ? 10.033 15.112 -4.019 1.00 30.17 422 GLY A C 1
ATOM 3388 O O . GLY A 1 422 ? 9.801 14.121 -3.348 1.00 30.17 422 GLY A O 1
ATOM 3389 N N . GLU A 1 423 ? 11.124 15.231 -4.778 1.00 35.59 423 GLU A N 1
ATOM 3390 C CA . GLU A 1 423 ? 12.282 14.329 -4.687 1.00 35.59 423 GLU A CA 1
ATOM 3391 C C . GLU A 1 423 ? 11.957 12.849 -4.962 1.00 35.59 423 GLU A C 1
ATOM 3393 O O . GLU A 1 423 ? 11.959 12.033 -4.073 1.00 35.59 423 GLU A O 1
ATOM 3398 N N . LYS A 1 424 ? 11.711 12.442 -6.213 1.00 46.88 424 LYS A N 1
ATOM 3399 C CA . LYS A 1 424 ? 11.597 11.014 -6.610 1.00 46.88 424 LYS A CA 1
ATOM 3400 C C . LYS A 1 424 ? 10.445 10.179 -5.976 1.00 46.88 424 LYS A C 1
ATOM 3402 O O . LYS A 1 424 ? 10.241 9.049 -6.425 1.00 46.88 424 LYS A O 1
ATOM 3407 N N . HIS A 1 425 ? 9.637 10.724 -5.058 1.00 47.41 425 HIS A N 1
ATOM 3408 C CA . HIS A 1 425 ? 8.491 10.042 -4.425 1.00 47.41 425 HIS A CA 1
ATOM 3409 C C . HIS A 1 425 ? 7.137 10.512 -4.992 1.00 47.41 425 HIS A C 1
ATOM 3411 O O . HIS A 1 425 ? 6.779 11.688 -4.886 1.00 47.41 425 HIS A O 1
ATOM 3417 N N . ILE A 1 426 ? 6.344 9.613 -5.593 1.00 45.97 426 ILE A N 1
ATOM 3418 C CA . ILE A 1 426 ? 4.941 9.901 -5.933 1.00 45.97 426 ILE A CA 1
ATOM 3419 C C . ILE A 1 426 ? 4.098 9.562 -4.710 1.00 45.97 426 ILE A C 1
ATOM 3421 O O . ILE A 1 426 ? 3.945 8.390 -4.373 1.00 45.97 426 ILE A O 1
ATOM 3425 N N . LYS A 1 427 ? 3.551 10.595 -4.064 1.00 45.31 427 LYS A N 1
ATOM 3426 C CA . LYS A 1 427 ? 2.596 10.491 -2.957 1.00 45.31 427 LYS A CA 1
ATOM 3427 C C . LYS A 1 427 ? 1.237 10.989 -3.434 1.00 45.31 427 LYS A C 1
ATOM 3429 O O . LYS A 1 427 ? 1.113 12.160 -3.789 1.00 45.31 427 LYS A O 1
ATOM 3434 N N . LEU A 1 428 ? 0.244 10.104 -3.468 1.00 36.88 428 LEU A N 1
ATOM 3435 C CA . LEU A 1 428 ? -1.144 10.464 -3.759 1.00 36.88 428 LEU A CA 1
ATOM 3436 C C . LEU A 1 428 ? -1.890 10.778 -2.460 1.00 36.88 428 LEU A C 1
ATOM 3438 O O . LEU A 1 428 ? -1.882 9.958 -1.543 1.00 36.88 428 LEU A O 1
ATOM 3442 N N . TYR A 1 429 ? -2.512 11.956 -2.402 1.00 41.44 429 TYR A N 1
ATOM 3443 C CA . TYR A 1 429 ? -3.501 12.351 -1.397 1.00 41.44 429 TYR A CA 1
ATOM 3444 C C . TYR A 1 429 ? -4.817 12.706 -2.084 1.00 41.44 429 TYR A C 1
ATOM 3446 O O . TYR A 1 429 ? -4.766 13.350 -3.162 1.00 41.44 429 TYR A O 1
#

Foldseek 3Di:
DCVVVVVVVVVVLVLVLCCCLVVVCCVVPVLQAQEEEEEAEPVCVPPCPVVLVVSQVVQVVVRHGYHYHYDDDPVVVCVVVCPPDDSHQYQYDDPVLPPDDDPCCVVVSVVSSVVSVVVRDPPPPPPVLQEAFEEEEAQACVQPLRVLLVVLLVVLLVVVSVVVVGHYHYHYYGCRNPQVSSVVSLVVCLVVVHQEYEYQHSDLACLLVSVVSCVVSVHAYEYEPQDHDLVSQVPDDSYFYFFAQLLVQLLVLLVLVQCCCVVVVCLLVVVPPQEQEEEEEFAPPPRPSRVNSPVSSQVNNVVRTHYDHPYYQYQNSALCSLLVRLLVDDPVSQVNHQEYEYAADSSLNSNLVNCVVVVNDSGHAYEHEAPDVVLVVCCVVVSHSYYHHRPSNVRSNCSSVSSVCSSVVPPCDVVVCVCQPDRRHNHDD